Protein AF-A0A1Q7PAK7-F1 (afdb_monomer_lite)

pLDDT: mean 86.37, std 8.95, range [43.12, 96.81]

Foldseek 3Di:
DPDDADPAHLPDDDDQDDPVLLVLLQVLLVVLLVVQLVCCLVPVFGFQCLQVQLLVLLVVCVVPPGDALNSSVSSSLSNRLSRLLSQLCSLFVVVCVVVVHDDDPVLSVLLSVLLLLLLVLLLQLCCCLQPVVCPVVQQLLSVVSSSVSSVCSVVVNRPSVVSVVLVVVLVVVCCCCPVVVVDDQWDKDDDPVQPLAIDIDRPHVVVVVRCVSLDPVLVVVVVVLVCCLRVPVRSVCLVVQLPDPADDPPDRDRSVPDHSVRSCVGPVVVVVLVVLLVVLVVLLVVCVVSVVVSVVVSVVVVVVVVVPDPDPPQRSVRDTDDNCCSVVVLLVSLVVQQPPPVNLQHNVLSVLLNVLLSSLLSSLQNVSSHRRLRSRSLSNSLSNSLVVQVVVCVVVVNPDPSSNSNSSSSSSSSSSSNSSSNSVD

Sequence (425 aa):
MPDHQPYVPAAQSPAELTGRALVLGSILGLVFGASNVYLALKIGLTVSASIPIAVLSITIFRAIGRATILENNIVQTTGSAADSVSAGVVFTIPAILLMGYDLDIGRVAVLAMAGGLMGILMMIPLRRALIVKEHGNLPYPEGTACAEVLIAGERGGVHAKTVFQAFGLAFVYKFLMTALKLWQEYPGRVLRWFQGAEVRVEAAPELMGVGYIIGPRIAGYLFAGGCIAYLVLMPAIKLFGAAMTTPMYPATKLISEMSAGEVRAAFVFYIGAGAVATAGIIALVRSLPTIASAFQAGFADLKASRVGQAVAAKLRTDDDLPITVTVFGSLLLALVLAFLPSIGVNLLGGLLIIVFGFFFTTVSSRICGQIGSSANPISGMTIASLIAISLIFLLLGWTQIDDRVRAISIACVIAVAVANGGNTS

Radius of gyration: 23.48 Å; chains: 1; bounding box: 55×62×65 Å

Structure (mmCIF, N/CA/C/O backbone):
data_AF-A0A1Q7PAK7-F1
#
_entry.id   AF-A0A1Q7PAK7-F1
#
loop_
_atom_site.group_PDB
_atom_site.id
_atom_site.type_symbol
_atom_site.label_atom_id
_atom_site.label_alt_id
_atom_site.label_comp_id
_atom_site.label_asym_id
_atom_site.label_entity_id
_atom_site.label_seq_id
_atom_site.pdbx_PDB_ins_code
_atom_site.Cartn_x
_atom_site.Cartn_y
_atom_site.Cartn_z
_atom_site.occupancy
_atom_site.B_iso_or_equiv
_atom_site.auth_seq_id
_atom_site.auth_comp_id
_atom_site.auth_asym_id
_atom_site.auth_atom_id
_atom_site.pdbx_PDB_model_num
ATOM 1 N N . MET A 1 1 ? 7.056 -6.530 31.463 1.00 43.34 1 MET A N 1
ATOM 2 C CA . MET A 1 1 ? 6.456 -5.197 31.232 1.00 43.34 1 MET A CA 1
ATOM 3 C C . MET A 1 1 ? 5.082 -5.217 31.883 1.00 43.34 1 MET A C 1
ATOM 5 O O . MET A 1 1 ? 4.520 -6.304 31.919 1.00 43.34 1 MET A O 1
ATOM 9 N N . PRO A 1 2 ? 4.585 -4.119 32.475 1.00 49.50 2 PRO A N 1
ATOM 10 C CA . PRO A 1 2 ? 3.214 -4.097 32.983 1.00 49.50 2 PRO A CA 1
ATOM 11 C C . PRO A 1 2 ? 2.235 -4.413 31.844 1.00 49.50 2 PRO A C 1
ATOM 13 O O . PRO A 1 2 ? 2.477 -4.006 30.706 1.00 49.50 2 PRO A O 1
ATOM 16 N N . ASP A 1 3 ? 1.168 -5.149 32.149 1.00 65.56 3 ASP A N 1
ATOM 17 C CA . ASP A 1 3 ? 0.127 -5.475 31.174 1.00 65.56 3 ASP A CA 1
ATOM 18 C C . ASP A 1 3 ? -0.505 -4.186 30.633 1.00 65.56 3 ASP A C 1
ATOM 20 O O . ASP A 1 3 ? -0.843 -3.271 31.391 1.00 65.56 3 ASP A O 1
ATOM 24 N N . HIS A 1 4 ? -0.638 -4.094 29.309 1.00 73.06 4 HIS A N 1
ATOM 25 C CA . HIS A 1 4 ? -1.234 -2.934 28.655 1.00 73.06 4 HIS A CA 1
ATOM 26 C C . HIS A 1 4 ? -2.695 -2.769 29.089 1.00 73.06 4 HIS A C 1
ATOM 28 O O . HIS A 1 4 ? -3.519 -3.657 28.869 1.00 73.06 4 HIS A O 1
ATOM 34 N N . GLN A 1 5 ? -3.027 -1.619 29.679 1.00 78.25 5 GLN A N 1
ATOM 35 C CA . GLN A 1 5 ? -4.406 -1.272 30.009 1.00 78.25 5 GLN A CA 1
ATOM 36 C C . GLN A 1 5 ? -5.035 -0.464 28.865 1.00 78.25 5 GLN A C 1
ATOM 38 O O . GLN A 1 5 ? -4.598 0.664 28.616 1.00 78.25 5 GLN A O 1
ATOM 43 N N . PRO A 1 6 ? -6.063 -0.997 28.179 1.00 82.88 6 PRO A N 1
ATOM 44 C CA . PRO A 1 6 ? -6.748 -0.264 27.124 1.00 82.88 6 PRO A CA 1
ATOM 45 C C . PRO A 1 6 ? -7.526 0.923 27.704 1.00 82.88 6 PRO A C 1
ATOM 47 O O . PRO A 1 6 ? -8.093 0.833 28.793 1.00 82.88 6 PRO A O 1
ATOM 50 N N . TYR A 1 7 ? -7.612 2.021 26.942 1.00 85.88 7 TYR A N 1
ATOM 51 C CA . TYR A 1 7 ? -8.344 3.228 27.354 1.00 85.88 7 TYR A CA 1
ATOM 52 C C . TYR A 1 7 ? -9.821 2.944 27.676 1.00 85.88 7 TYR A C 1
ATOM 54 O O . TYR A 1 7 ? -10.358 3.482 28.641 1.00 85.88 7 TYR A O 1
ATOM 62 N N . VAL A 1 8 ? -10.464 2.073 26.888 1.00 87.56 8 VAL A N 1
ATOM 63 C CA . VAL A 1 8 ? -11.787 1.514 27.198 1.00 87.56 8 VAL A CA 1
ATOM 64 C C . VAL A 1 8 ? -11.593 0.097 27.752 1.00 87.56 8 VAL A C 1
ATOM 66 O O . VAL A 1 8 ? -11.224 -0.797 26.983 1.00 87.56 8 VAL A O 1
ATOM 69 N N . PRO A 1 9 ? -11.841 -0.140 29.054 1.00 86.19 9 PRO A N 1
ATOM 70 C CA . PRO A 1 9 ? -11.693 -1.460 29.661 1.00 86.19 9 PRO A CA 1
ATOM 71 C C . PRO A 1 9 ? -12.577 -2.515 28.990 1.00 86.19 9 PRO A C 1
ATOM 73 O O . PRO A 1 9 ? -13.684 -2.214 28.549 1.00 86.19 9 PRO A O 1
ATOM 76 N N . ALA A 1 10 ? -12.147 -3.780 29.000 1.00 82.81 10 ALA A N 1
ATOM 77 C CA . ALA A 1 10 ? -12.924 -4.893 28.437 1.00 82.81 10 ALA A CA 1
ATOM 78 C C . ALA A 1 10 ? -14.300 -5.095 29.109 1.00 82.81 10 ALA A C 1
ATOM 80 O O . ALA A 1 10 ? -15.195 -5.671 28.499 1.00 82.81 10 ALA A O 1
ATOM 81 N N . ALA A 1 11 ? -14.480 -4.598 30.339 1.00 81.81 11 ALA A N 1
ATOM 82 C CA . ALA A 1 11 ? -15.754 -4.614 31.059 1.00 81.81 11 ALA A CA 1
ATOM 83 C C . ALA A 1 11 ? -16.761 -3.553 30.569 1.00 81.81 11 ALA A C 1
ATOM 85 O O . ALA A 1 11 ? -17.941 -3.634 30.897 1.00 81.81 11 ALA A O 1
ATOM 86 N N . GLN A 1 12 ? -16.314 -2.546 29.811 1.00 84.00 12 GLN A N 1
ATOM 87 C CA . GLN A 1 12 ? -17.180 -1.510 29.252 1.00 84.00 12 GLN A CA 1
ATOM 88 C C . GLN A 1 12 ? -17.524 -1.832 27.795 1.00 84.00 12 GLN A C 1
ATOM 90 O O . GLN A 1 12 ? -16.672 -2.273 27.024 1.00 84.00 12 GLN A O 1
ATOM 95 N N . SER A 1 13 ? -18.779 -1.579 27.420 1.00 83.31 13 SER A N 1
ATOM 96 C CA . SER A 1 13 ? -19.293 -1.743 26.052 1.00 83.31 13 SER A CA 1
ATOM 97 C C . SER A 1 13 ? -20.035 -0.474 25.607 1.00 83.31 13 SER A C 1
ATOM 99 O O . SER A 1 13 ? -21.264 -0.482 25.519 1.00 83.31 13 SER A O 1
ATOM 101 N N . PRO A 1 14 ? -19.329 0.661 25.421 1.00 86.50 14 PRO A N 1
ATOM 102 C CA . PRO A 1 14 ? -19.951 1.872 24.894 1.00 86.50 14 PRO A CA 1
ATOM 103 C C . PRO A 1 14 ? -20.364 1.662 23.428 1.00 86.50 14 PRO A C 1
ATOM 105 O O . PRO A 1 14 ? -19.902 0.732 22.776 1.00 86.50 14 PRO A O 1
ATOM 108 N N . ALA A 1 15 ? -21.224 2.528 22.887 1.00 82.19 15 ALA A N 1
ATOM 109 C CA . ALA A 1 15 ? -21.626 2.431 21.484 1.00 82.19 15 ALA A CA 1
ATOM 110 C C . ALA A 1 15 ? -20.405 2.561 20.553 1.00 82.19 15 ALA A C 1
ATOM 112 O O . ALA A 1 15 ? -19.678 3.553 20.636 1.00 82.19 15 ALA A O 1
ATOM 113 N N . GLU A 1 16 ? -20.196 1.567 19.684 1.00 88.06 16 GLU A N 1
ATOM 114 C CA . GLU A 1 16 ? -19.088 1.519 18.715 1.00 88.06 16 GLU A CA 1
ATOM 115 C C . GLU A 1 16 ? -19.632 1.669 17.290 1.00 88.06 16 GLU A C 1
ATOM 117 O O . GLU A 1 16 ? -19.365 2.655 16.606 1.00 88.06 16 GLU A O 1
ATOM 122 N N . LEU A 1 17 ? -20.467 0.718 16.858 1.00 93.31 17 LEU A N 1
ATOM 123 C CA . LEU A 1 17 ? -21.030 0.673 15.512 1.00 93.31 17 LEU A CA 1
ATOM 124 C C . LEU A 1 17 ? -22.370 1.414 15.454 1.00 93.31 17 LEU A C 1
ATOM 126 O O . LEU A 1 17 ? -23.385 0.926 15.948 1.00 93.31 17 LEU A O 1
ATOM 130 N N . THR A 1 18 ? -22.388 2.581 14.812 1.00 94.06 18 THR A N 1
ATOM 131 C CA . THR A 1 18 ? -23.607 3.375 14.608 1.00 94.06 18 THR A CA 1
ATOM 132 C C . THR A 1 18 ? -23.797 3.733 13.136 1.00 94.06 18 THR A C 1
ATOM 134 O O . THR A 1 18 ? -22.837 3.857 12.373 1.00 94.06 18 THR A O 1
ATOM 137 N N . GLY A 1 19 ? -25.049 3.959 12.723 1.00 94.75 19 GLY A N 1
ATOM 138 C CA . GLY A 1 19 ? -25.351 4.388 11.353 1.00 94.75 19 GLY A CA 1
ATOM 139 C C . GLY A 1 19 ? -24.668 5.710 10.986 1.00 94.75 19 GLY A C 1
ATOM 140 O O . GLY A 1 19 ? -24.134 5.843 9.889 1.00 94.75 19 GLY A O 1
ATOM 141 N N . ARG A 1 20 ? -24.599 6.668 11.923 1.00 94.06 20 ARG A N 1
ATOM 142 C CA . ARG A 1 20 ? -23.905 7.947 11.696 1.00 94.06 20 ARG A CA 1
ATOM 143 C C . ARG A 1 20 ? -22.392 7.776 11.530 1.00 94.06 20 ARG A C 1
ATOM 145 O O . ARG A 1 20 ? -21.814 8.482 10.709 1.00 94.06 20 ARG A O 1
ATOM 152 N N . ALA A 1 21 ? -21.766 6.834 12.243 1.00 94.94 21 ALA A N 1
ATOM 153 C CA . ALA A 1 21 ? -20.346 6.532 12.080 1.00 94.94 21 ALA A CA 1
ATOM 154 C C . ALA A 1 21 ? -20.046 5.919 10.708 1.00 94.94 21 ALA A C 1
ATOM 156 O O . ALA A 1 21 ? -19.116 6.350 10.031 1.00 94.94 21 ALA A O 1
ATOM 157 N N . LEU A 1 22 ? -20.881 4.980 10.253 1.00 96.44 22 LEU A N 1
ATOM 158 C CA . LEU A 1 22 ? -20.745 4.379 8.924 1.00 96.44 22 LEU A CA 1
ATOM 159 C C . LEU A 1 22 ? -20.944 5.405 7.805 1.00 96.44 22 LEU A C 1
ATOM 161 O O . LEU A 1 22 ? -20.160 5.437 6.857 1.00 96.44 22 LEU A O 1
ATOM 165 N N . VAL A 1 23 ? -21.955 6.271 7.920 1.00 96.38 23 VAL A N 1
ATOM 166 C CA . VAL A 1 23 ? -22.220 7.327 6.930 1.00 96.38 23 VAL A CA 1
ATOM 167 C C . VAL A 1 23 ? -21.068 8.328 6.884 1.00 96.38 23 VAL A C 1
ATOM 169 O O . VAL A 1 23 ? -20.543 8.598 5.805 1.00 96.38 23 VAL A O 1
ATOM 172 N N . LEU A 1 24 ? -20.632 8.846 8.037 1.00 96.00 24 LEU A N 1
ATOM 173 C CA . LEU A 1 24 ? -19.531 9.807 8.089 1.00 96.00 24 LEU A CA 1
ATOM 174 C C . LEU A 1 24 ? -18.221 9.187 7.588 1.00 96.00 24 LEU A C 1
ATOM 176 O O . LEU A 1 24 ? -17.532 9.797 6.773 1.00 96.00 24 LEU A O 1
ATOM 180 N N . GLY A 1 25 ? -17.909 7.965 8.024 1.00 96.38 25 GLY A N 1
ATOM 181 C CA . GLY A 1 25 ? -16.736 7.220 7.576 1.00 96.38 25 GLY A CA 1
ATOM 182 C C . GLY A 1 25 ? -16.746 6.981 6.071 1.00 96.38 25 GLY A C 1
ATOM 183 O O . GLY A 1 25 ? -15.738 7.217 5.417 1.00 96.38 25 GLY A O 1
ATOM 184 N N . SER A 1 26 ? -17.895 6.619 5.495 1.00 96.38 26 SER A N 1
ATOM 185 C CA . SER A 1 26 ? -18.036 6.423 4.045 1.00 96.38 26 SER A CA 1
ATOM 186 C C . SER A 1 26 ? -17.852 7.726 3.262 1.00 96.38 26 SER A C 1
ATOM 188 O O . SER A 1 26 ? -17.164 7.736 2.246 1.00 96.38 26 SER A O 1
ATOM 190 N N . ILE A 1 27 ? -18.419 8.843 3.737 1.00 96.81 27 ILE A N 1
ATOM 191 C CA . ILE A 1 27 ? -18.259 10.159 3.095 1.00 96.81 27 ILE A CA 1
ATOM 192 C C . ILE A 1 27 ? -16.794 10.600 3.128 1.00 96.81 27 ILE A C 1
ATOM 194 O O . ILE A 1 27 ? -16.244 10.995 2.100 1.00 96.81 27 ILE A O 1
ATOM 198 N N . LEU A 1 28 ? -16.145 10.513 4.293 1.00 95.31 28 LEU A N 1
ATOM 199 C CA . LEU A 1 28 ? -14.727 10.846 4.420 1.00 95.31 28 LEU A CA 1
ATOM 200 C C . LEU A 1 28 ? -13.868 9.896 3.575 1.00 95.31 28 LEU A C 1
ATOM 202 O O . LEU A 1 28 ? -12.971 10.355 2.873 1.00 95.31 28 LEU A O 1
ATOM 206 N N . GLY A 1 29 ? -14.192 8.604 3.564 1.00 95.31 29 GLY A N 1
ATOM 207 C CA . GLY A 1 29 ? -13.536 7.599 2.733 1.00 95.31 29 GLY A CA 1
ATOM 208 C C . GLY A 1 29 ? -13.643 7.895 1.239 1.00 95.31 29 GLY A C 1
ATOM 209 O O . GLY A 1 29 ? -12.651 7.774 0.533 1.00 95.31 29 GLY A O 1
ATOM 210 N N . LEU A 1 30 ? -14.788 8.370 0.741 1.00 94.81 30 LEU A N 1
ATOM 211 C CA . LEU A 1 30 ? -14.925 8.792 -0.659 1.00 94.81 30 LEU A CA 1
ATOM 212 C C . LEU A 1 30 ? -13.993 9.968 -0.999 1.00 94.81 30 LEU A C 1
ATOM 214 O O . LEU A 1 30 ? -13.324 9.950 -2.032 1.00 94.81 30 LEU A O 1
ATOM 218 N N . VAL A 1 31 ? -13.911 10.973 -0.121 1.00 93.25 31 VAL A N 1
ATOM 219 C CA . VAL A 1 31 ? -13.078 12.172 -0.330 1.00 93.25 31 VAL A CA 1
ATOM 220 C C . VAL A 1 31 ? -11.582 11.845 -0.269 1.00 93.25 31 VAL A C 1
ATOM 222 O O . VAL A 1 31 ? -10.812 12.238 -1.153 1.00 93.25 31 VAL A O 1
ATOM 225 N N . PHE A 1 32 ? -11.159 11.118 0.766 1.00 90.94 32 PHE A N 1
ATOM 226 C CA . PHE A 1 32 ? -9.759 10.732 0.934 1.00 90.94 32 PHE A CA 1
ATOM 227 C C . PHE A 1 32 ? -9.349 9.634 -0.045 1.00 90.94 32 PHE A C 1
ATOM 229 O O . PHE A 1 32 ? -8.234 9.675 -0.550 1.00 90.94 32 PHE A O 1
ATOM 236 N N . GLY A 1 33 ? -10.254 8.722 -0.400 1.00 92.25 33 GLY A N 1
ATOM 237 C CA . GLY A 1 33 ? -10.042 7.722 -1.443 1.00 92.25 33 GLY A CA 1
ATOM 238 C C . GLY A 1 33 ? -9.775 8.372 -2.798 1.00 92.25 33 GLY A C 1
ATOM 239 O O . GLY A 1 33 ? -8.769 8.065 -3.429 1.00 92.25 33 GLY A O 1
ATOM 240 N N . ALA A 1 34 ? -10.589 9.350 -3.213 1.00 91.38 34 ALA A N 1
ATOM 241 C CA . ALA A 1 34 ? -10.341 10.102 -4.447 1.00 91.38 34 ALA A CA 1
ATOM 242 C C . ALA A 1 34 ? -8.981 10.826 -4.426 1.00 91.38 34 ALA A C 1
ATOM 244 O O . ALA A 1 34 ? -8.223 10.767 -5.397 1.00 91.38 34 ALA A O 1
ATOM 245 N N . SER A 1 35 ? -8.645 11.459 -3.297 1.00 88.12 35 SER A N 1
ATOM 246 C CA . SER A 1 35 ? -7.336 12.095 -3.094 1.00 88.12 35 SER A CA 1
ATOM 247 C C . SER A 1 35 ? -6.185 11.089 -3.202 1.00 88.12 35 SER A C 1
ATOM 249 O O . SER A 1 35 ? -5.193 11.358 -3.876 1.00 88.12 35 SER A O 1
ATOM 251 N N . ASN A 1 36 ? -6.327 9.909 -2.597 1.00 88.75 36 ASN A N 1
ATOM 252 C CA . ASN A 1 36 ? -5.295 8.878 -2.603 1.00 88.75 36 ASN A CA 1
ATOM 253 C C . ASN A 1 36 ? -5.152 8.198 -3.960 1.00 88.75 36 ASN A C 1
ATOM 255 O O . ASN A 1 36 ? -4.027 7.904 -4.346 1.00 88.75 36 ASN A O 1
ATOM 259 N N . VAL A 1 37 ? -6.231 8.029 -4.729 1.00 90.94 37 VAL A N 1
ATOM 260 C CA . VAL A 1 37 ? -6.133 7.587 -6.128 1.00 90.94 37 VAL A CA 1
ATOM 261 C C . VAL A 1 37 ? -5.303 8.577 -6.944 1.00 90.94 37 VAL A C 1
ATOM 263 O O . VAL A 1 37 ? -4.391 8.170 -7.663 1.00 90.94 37 VAL A O 1
ATOM 266 N N . TYR A 1 38 ? -5.573 9.878 -6.799 1.00 88.31 38 TYR A N 1
ATOM 267 C CA . TYR A 1 38 ? -4.807 10.922 -7.478 1.00 88.31 38 TYR A CA 1
ATOM 268 C C . TYR A 1 38 ? -3.324 10.895 -7.083 1.00 88.31 38 TYR A C 1
ATOM 270 O O . TYR A 1 38 ? -2.460 10.862 -7.960 1.00 88.31 38 TYR A O 1
ATOM 278 N N . LEU A 1 39 ? -3.017 10.871 -5.782 1.00 85.81 39 LEU A N 1
ATOM 279 C CA . LEU A 1 39 ? -1.634 10.828 -5.305 1.00 85.81 39 LEU A CA 1
ATOM 280 C C . LEU A 1 39 ? -0.932 9.546 -5.760 1.00 85.81 39 LEU A C 1
ATOM 282 O O . LEU A 1 39 ? 0.143 9.618 -6.346 1.00 85.81 39 LEU A O 1
ATOM 286 N N . ALA A 1 40 ? -1.558 8.385 -5.600 1.00 87.38 40 ALA A N 1
ATOM 287 C CA . ALA A 1 40 ? -0.967 7.117 -6.001 1.00 87.38 40 ALA A CA 1
ATOM 288 C C . ALA A 1 40 ? -0.652 7.071 -7.506 1.00 87.38 40 ALA A C 1
ATOM 290 O O . ALA A 1 40 ? 0.426 6.614 -7.881 1.00 87.38 40 ALA A O 1
ATOM 291 N N . LEU A 1 41 ? -1.524 7.612 -8.365 1.00 87.12 41 LEU A N 1
ATOM 292 C CA . LEU A 1 41 ? -1.265 7.713 -9.808 1.00 87.12 41 LEU A CA 1
ATOM 293 C C . LEU A 1 41 ? -0.178 8.738 -10.153 1.00 87.12 41 LEU A C 1
ATOM 295 O O . LEU A 1 41 ? 0.563 8.548 -11.116 1.00 87.12 41 LEU A O 1
ATOM 299 N N . LYS A 1 42 ? -0.082 9.829 -9.388 1.00 83.25 42 LYS A N 1
ATOM 300 C CA . LYS A 1 42 ? 0.860 10.922 -9.650 1.00 83.25 42 LYS A CA 1
ATOM 301 C C . LYS A 1 42 ? 2.280 10.601 -9.184 1.00 83.25 42 LYS A C 1
ATOM 303 O O . LYS A 1 42 ? 3.233 10.823 -9.926 1.00 83.25 42 LYS A O 1
ATOM 308 N N . ILE A 1 43 ? 2.417 10.114 -7.952 1.00 77.94 43 ILE A N 1
ATOM 309 C CA . ILE A 1 43 ? 3.705 9.960 -7.255 1.00 77.94 43 ILE A CA 1
ATOM 310 C C . ILE A 1 43 ? 4.063 8.499 -6.950 1.00 77.94 43 ILE A C 1
ATOM 312 O O . ILE A 1 43 ? 5.181 8.230 -6.518 1.00 77.94 43 ILE A O 1
ATOM 316 N N . GLY A 1 44 ? 3.155 7.543 -7.180 1.00 78.06 44 GLY A N 1
ATOM 317 C CA . GLY A 1 44 ? 3.412 6.113 -6.961 1.00 78.06 44 GLY A CA 1
ATOM 318 C C . GLY A 1 44 ? 3.392 5.673 -5.494 1.00 78.06 44 GLY A C 1
ATOM 319 O O . GLY A 1 44 ? 3.872 4.584 -5.182 1.00 78.06 44 GLY A O 1
ATOM 320 N N . LEU A 1 45 ? 2.866 6.510 -4.594 1.00 78.88 45 LEU A N 1
ATOM 321 C CA . LEU A 1 45 ? 2.784 6.266 -3.153 1.00 78.88 45 LEU A CA 1
ATOM 322 C C . LEU A 1 45 ? 1.382 6.605 -2.641 1.00 78.88 45 LEU A C 1
ATOM 324 O O . LEU A 1 45 ? 0.742 7.533 -3.137 1.00 78.88 45 LEU A O 1
ATOM 328 N N . THR A 1 46 ? 0.931 5.869 -1.631 1.00 83.62 46 THR A N 1
ATOM 329 C CA . THR A 1 46 ? -0.325 6.118 -0.913 1.00 83.62 46 THR A CA 1
ATOM 330 C C . THR A 1 46 ? -0.027 6.696 0.461 1.00 83.62 46 THR A C 1
ATOM 332 O O . THR A 1 46 ? 1.075 6.549 0.991 1.00 83.62 46 THR A O 1
ATOM 335 N N . VAL A 1 47 ? -1.002 7.398 1.028 1.00 82.19 47 VAL A N 1
ATOM 336 C CA . VAL A 1 47 ? -0.837 8.127 2.284 1.00 82.19 47 VAL A CA 1
ATOM 337 C C . VAL A 1 47 ? -1.985 7.756 3.194 1.00 82.19 47 VAL A C 1
ATOM 339 O O . VAL A 1 47 ? -3.145 7.980 2.838 1.00 82.19 47 VAL A O 1
ATOM 342 N N . SER A 1 48 ? -1.654 7.259 4.384 1.00 85.19 48 SER A N 1
ATOM 343 C CA . SER A 1 48 ? -2.665 6.886 5.360 1.00 85.19 48 SER A CA 1
ATOM 344 C C . SER A 1 48 ? -3.542 8.084 5.715 1.00 85.19 48 SER A C 1
ATOM 346 O O . SER A 1 48 ? -3.107 9.059 6.334 1.00 85.19 48 SER A O 1
ATOM 348 N N . ALA A 1 49 ? -4.818 7.992 5.348 1.00 87.69 49 ALA A N 1
ATOM 349 C CA . ALA A 1 49 ? -5.836 8.975 5.708 1.00 87.69 49 ALA A CA 1
ATOM 350 C C . ALA A 1 49 ? -6.362 8.776 7.145 1.00 87.69 49 ALA A C 1
ATOM 352 O O . ALA A 1 49 ? -7.200 9.537 7.624 1.00 87.69 49 ALA A O 1
ATOM 353 N N . SER A 1 50 ? -5.857 7.770 7.858 1.00 90.38 50 SER A N 1
ATOM 354 C CA . SER A 1 50 ? -6.336 7.348 9.172 1.00 90.38 50 SER A CA 1
ATOM 355 C C . SER A 1 50 ? -6.323 8.477 10.219 1.00 90.38 50 SER A C 1
ATOM 357 O O . SER A 1 50 ? -7.336 8.761 10.863 1.00 90.38 50 SER A O 1
ATOM 359 N N . ILE A 1 51 ? -5.194 9.183 10.342 1.00 89.12 51 ILE A N 1
ATOM 360 C CA . ILE A 1 51 ? -5.006 10.287 11.296 1.00 89.12 51 ILE A CA 1
ATOM 361 C C . ILE A 1 51 ? -5.920 11.484 10.977 1.00 89.12 51 ILE A C 1
ATOM 363 O O . ILE A 1 51 ? -6.659 11.917 11.867 1.00 89.12 51 ILE A O 1
ATOM 367 N N . PRO A 1 52 ? -5.926 12.046 9.748 1.00 88.56 52 PRO A N 1
ATOM 368 C CA . PRO A 1 52 ? -6.793 13.184 9.448 1.00 88.56 52 PRO A CA 1
ATOM 369 C C . PRO A 1 52 ? -8.280 12.830 9.554 1.00 88.56 52 PRO A C 1
ATOM 371 O O . PRO A 1 52 ? -9.053 13.656 10.041 1.00 88.56 52 PRO A O 1
ATOM 374 N N . ILE A 1 53 ? -8.686 11.611 9.178 1.00 92.44 53 ILE A N 1
ATOM 375 C CA . ILE A 1 53 ? -10.075 11.159 9.334 1.00 92.44 53 ILE A CA 1
ATOM 376 C C . ILE A 1 53 ? -10.457 11.092 10.816 1.00 92.44 53 ILE A C 1
ATOM 378 O O . ILE A 1 53 ? -11.534 11.568 11.169 1.00 92.44 53 ILE A O 1
ATOM 382 N N . ALA A 1 54 ? -9.582 10.600 11.700 1.00 92.12 54 ALA A N 1
ATOM 383 C CA . ALA A 1 54 ? -9.836 10.601 13.143 1.00 92.12 54 ALA A CA 1
ATOM 384 C C . ALA A 1 54 ? -10.067 12.024 13.687 1.00 92.12 54 ALA A C 1
ATOM 386 O O . ALA A 1 54 ? -11.040 12.271 14.404 1.00 92.12 54 ALA A O 1
ATOM 387 N N . VAL A 1 55 ? -9.230 12.995 13.295 1.00 90.25 55 VAL A N 1
ATOM 388 C CA . VAL A 1 55 ? -9.393 14.397 13.724 1.00 90.25 55 VAL A CA 1
ATOM 389 C C . VAL A 1 55 ? -10.691 15.012 13.191 1.00 90.25 55 VAL A C 1
ATOM 391 O O . VAL A 1 55 ? -11.413 15.692 13.932 1.00 90.25 55 VAL A O 1
ATOM 394 N N . LEU A 1 56 ? -11.005 14.782 11.915 1.00 91.19 56 LEU A N 1
ATOM 395 C CA . LEU A 1 56 ? -12.232 15.280 11.295 1.00 91.19 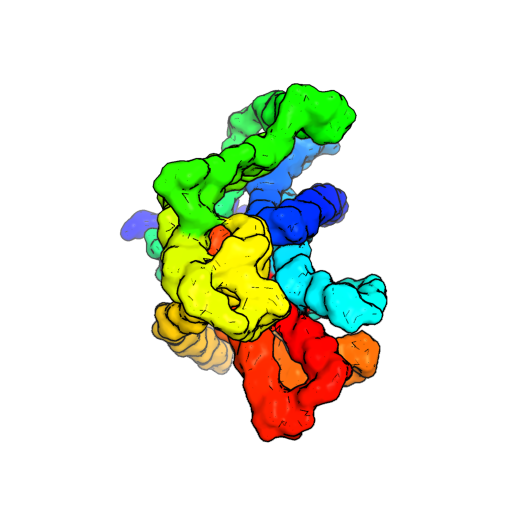56 LEU A CA 1
ATOM 396 C C . LEU A 1 56 ? -13.470 14.653 11.934 1.00 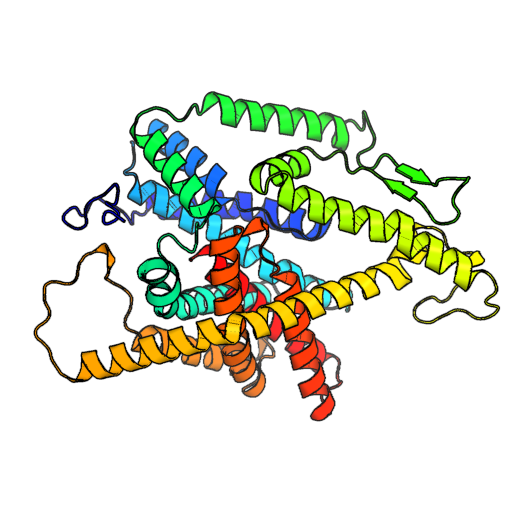91.19 56 LEU A C 1
ATOM 398 O O . LEU A 1 56 ? -14.411 15.382 12.239 1.00 91.19 56 LEU A O 1
ATOM 402 N N . SER A 1 57 ? -13.442 13.351 12.219 1.00 92.94 57 SER A N 1
ATOM 403 C CA . SER A 1 57 ? -14.514 12.641 12.920 1.00 92.94 57 SER A CA 1
ATOM 404 C C . SER A 1 57 ? -14.832 13.294 14.264 1.00 92.94 57 SER A C 1
ATOM 406 O O . SER A 1 57 ? -15.971 13.702 14.498 1.00 92.94 57 SER A O 1
ATOM 408 N N . ILE A 1 58 ? -13.811 13.495 15.109 1.00 91.56 58 ILE A N 1
ATOM 409 C CA . ILE A 1 58 ? -13.973 14.129 16.427 1.00 91.56 58 ILE A CA 1
ATOM 410 C C . ILE A 1 58 ? -14.574 15.526 16.274 1.00 91.56 58 ILE A C 1
ATOM 412 O O . ILE A 1 58 ? -15.473 15.920 17.018 1.00 91.56 58 ILE A O 1
ATOM 416 N N . THR A 1 59 ? -14.072 16.290 15.307 1.00 89.56 59 THR A N 1
ATOM 417 C CA . THR A 1 59 ? -14.483 17.677 15.095 1.00 89.56 59 THR A CA 1
ATOM 418 C C . THR A 1 59 ? -15.926 17.780 14.609 1.00 89.56 59 THR A C 1
ATOM 420 O O . THR A 1 59 ? -16.697 18.580 15.139 1.00 89.56 59 THR A O 1
ATOM 423 N N . ILE A 1 60 ? -16.307 16.948 13.641 1.00 91.62 60 ILE A N 1
ATOM 424 C CA . ILE A 1 60 ? -17.658 16.909 13.081 1.00 91.62 60 ILE A CA 1
ATOM 425 C C . ILE A 1 60 ? -18.640 16.430 14.146 1.00 91.62 60 ILE A C 1
ATOM 427 O O . ILE A 1 60 ? -19.631 17.110 14.403 1.00 91.62 60 ILE A O 1
ATOM 431 N N . PHE A 1 61 ? -18.349 15.330 14.847 1.00 91.62 61 PHE A N 1
ATOM 432 C CA . PHE A 1 61 ? -19.237 14.847 15.901 1.00 91.62 61 PHE A CA 1
ATOM 433 C C . PHE A 1 61 ? -19.361 15.814 17.074 1.00 91.62 61 PHE A C 1
ATOM 435 O O . PHE A 1 61 ? -20.456 15.950 17.616 1.00 91.62 61 PHE A O 1
ATOM 442 N N . ARG A 1 62 ? -18.315 16.564 17.440 1.00 87.19 62 ARG A N 1
ATOM 443 C CA . ARG A 1 62 ? -18.447 17.648 18.429 1.00 87.19 62 ARG A CA 1
ATOM 444 C C . ARG A 1 62 ? -19.453 18.721 18.007 1.00 87.19 62 ARG A C 1
ATOM 446 O O . ARG A 1 62 ? -20.108 19.272 18.886 1.00 87.19 62 ARG A O 1
ATOM 453 N N . ALA A 1 63 ? -19.592 18.995 16.711 1.00 85.94 63 ALA A N 1
ATOM 454 C CA . ALA A 1 63 ? -20.553 19.970 16.202 1.00 85.94 63 ALA A CA 1
ATOM 455 C C . ALA A 1 63 ? -21.999 19.441 16.174 1.00 85.94 63 ALA A C 1
ATOM 457 O O . ALA A 1 63 ? -22.924 20.228 16.349 1.00 85.94 63 ALA A O 1
ATOM 458 N N . ILE A 1 64 ? -22.202 18.131 15.972 1.00 86.88 64 ILE A N 1
ATOM 459 C CA . ILE A 1 64 ? -23.537 17.559 15.700 1.00 86.88 64 ILE A CA 1
ATOM 460 C C . ILE A 1 64 ? 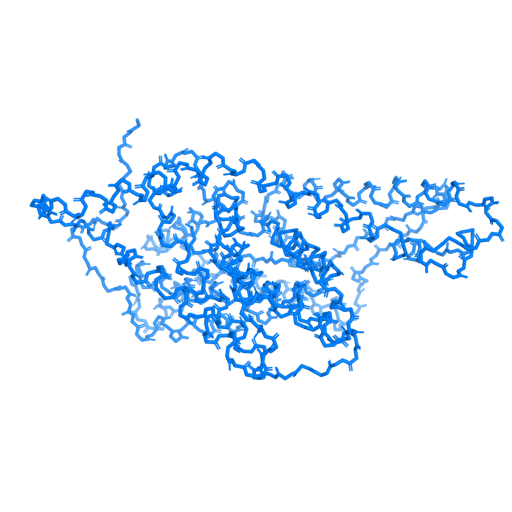-24.072 16.576 16.756 1.00 86.88 64 ILE A C 1
ATOM 462 O O . ILE A 1 64 ? -25.189 16.092 16.596 1.00 86.88 64 ILE A O 1
ATOM 466 N N . GLY A 1 65 ? -23.334 16.255 17.828 1.00 78.06 65 GLY A N 1
ATOM 467 C CA . GLY A 1 65 ? -23.916 15.457 18.925 1.00 78.06 65 GLY A CA 1
ATOM 468 C C . GLY A 1 65 ? -22.993 14.727 19.905 1.00 78.06 65 GLY A C 1
ATOM 469 O O . GLY A 1 65 ? -23.514 13.952 20.698 1.00 78.06 65 GLY A O 1
ATOM 470 N N . ARG A 1 66 ? -21.671 14.956 19.871 1.00 81.50 66 ARG A N 1
ATOM 471 C CA . ARG A 1 66 ? -20.612 14.164 20.537 1.00 81.50 66 ARG A CA 1
ATOM 472 C C . ARG A 1 66 ? -20.683 12.663 20.181 1.00 81.50 66 ARG A C 1
ATOM 474 O O . ARG A 1 66 ? -21.732 12.097 19.884 1.00 81.50 66 ARG A O 1
ATOM 481 N N . ALA A 1 67 ? -19.536 12.007 20.164 1.00 87.44 67 ALA A N 1
ATOM 482 C CA . ALA A 1 67 ? -19.412 10.587 19.847 1.00 87.44 67 ALA A CA 1
ATOM 483 C C . ALA A 1 67 ? -18.422 9.959 20.813 1.00 87.44 67 ALA A C 1
ATOM 485 O O . ALA A 1 67 ? -17.564 10.667 21.335 1.00 87.44 67 ALA A O 1
ATOM 486 N N . THR A 1 68 ? -18.556 8.658 21.050 1.00 92.19 68 THR A N 1
ATOM 487 C CA . THR A 1 68 ? -17.590 7.926 21.872 1.00 92.19 68 THR A CA 1
ATOM 488 C C . THR A 1 68 ? -16.269 7.778 21.112 1.00 92.19 68 THR A C 1
ATOM 490 O O . THR A 1 68 ? -16.216 7.865 19.878 1.00 92.19 68 THR A O 1
ATOM 493 N N . ILE A 1 69 ? -15.191 7.489 21.836 1.00 93.06 69 ILE A N 1
ATOM 494 C CA . ILE A 1 69 ? -13.901 7.164 21.225 1.00 93.06 69 ILE A CA 1
ATOM 495 C C . ILE A 1 69 ? -13.998 5.982 20.244 1.00 93.06 69 ILE A C 1
ATOM 497 O O . ILE A 1 69 ? -13.399 6.028 19.171 1.00 93.06 69 ILE A O 1
ATOM 501 N N . LEU A 1 70 ? -14.802 4.959 20.566 1.00 92.69 70 LEU A N 1
ATOM 502 C CA . LEU A 1 70 ? -14.978 3.774 19.718 1.00 92.69 70 LEU A CA 1
ATOM 503 C C . LEU A 1 70 ? -15.827 4.077 18.480 1.00 92.69 70 LEU A C 1
ATOM 505 O O . LEU A 1 70 ? -15.551 3.557 17.406 1.00 92.69 70 LEU A O 1
ATOM 509 N N . GLU A 1 71 ? -16.796 4.981 18.587 1.00 94.12 71 GLU A N 1
ATOM 510 C CA . GLU A 1 71 ? -17.570 5.445 17.438 1.00 94.12 71 GLU A CA 1
ATOM 511 C C . GLU A 1 71 ? -16.713 6.267 16.460 1.00 94.12 71 GLU A C 1
ATOM 513 O O . GLU A 1 71 ? -16.793 6.075 15.246 1.00 94.12 71 GLU A O 1
ATOM 518 N N . ASN A 1 72 ? -15.827 7.129 16.972 1.00 94.12 72 ASN A N 1
ATOM 519 C CA . ASN A 1 72 ? -14.829 7.811 16.141 1.00 94.12 72 ASN A CA 1
ATOM 520 C C . ASN A 1 72 ? -13.826 6.827 15.517 1.00 94.12 72 ASN A C 1
ATOM 522 O O . ASN A 1 72 ? -13.404 7.029 14.379 1.00 94.12 72 ASN A O 1
ATOM 526 N N . ASN A 1 73 ? -13.472 5.754 16.230 1.00 95.00 73 ASN A N 1
ATOM 527 C CA . ASN A 1 73 ? -12.637 4.686 15.687 1.00 95.00 73 ASN A CA 1
ATOM 528 C C . ASN A 1 73 ? -13.323 3.981 14.504 1.00 95.00 73 ASN A C 1
ATOM 530 O O . ASN A 1 73 ? -12.684 3.750 13.483 1.00 95.00 73 ASN A O 1
ATOM 534 N N . ILE A 1 74 ? -14.637 3.728 14.572 1.00 95.38 74 ILE A N 1
ATOM 535 C CA . ILE A 1 74 ? -15.395 3.180 13.434 1.00 95.38 74 ILE A CA 1
ATOM 536 C C . ILE A 1 74 ? -15.399 4.137 12.236 1.00 95.38 74 ILE A C 1
ATOM 538 O O . ILE A 1 74 ? -15.213 3.680 11.107 1.00 95.38 74 ILE A O 1
ATOM 542 N N . VAL A 1 75 ? -15.561 5.451 12.446 1.00 96.06 75 VAL A N 1
ATOM 543 C CA . VAL A 1 75 ? -15.444 6.442 11.355 1.00 96.06 75 VAL A CA 1
ATOM 544 C C . VAL A 1 75 ? -14.059 6.384 10.719 1.00 96.06 75 VAL A C 1
ATOM 546 O O . VAL A 1 75 ? -13.955 6.326 9.493 1.00 96.06 75 VAL A O 1
ATOM 549 N N . GLN A 1 76 ? -13.006 6.373 11.542 1.00 95.06 76 GLN A N 1
ATOM 550 C CA . GLN A 1 76 ? -11.624 6.281 11.080 1.00 95.06 76 GLN A CA 1
ATOM 551 C C . GLN A 1 76 ? -11.390 4.999 10.279 1.00 95.06 76 GLN A C 1
ATOM 553 O O . GLN A 1 76 ? -10.874 5.091 9.172 1.00 95.06 76 GLN A O 1
ATOM 558 N N . THR A 1 77 ? -11.802 3.840 10.791 1.00 93.69 77 THR A N 1
ATOM 559 C CA . THR A 1 77 ? -11.566 2.543 10.145 1.00 93.69 77 THR A CA 1
ATOM 560 C C . THR A 1 77 ? -12.352 2.430 8.838 1.00 93.69 77 THR A C 1
ATOM 562 O O . THR A 1 77 ? -11.822 1.996 7.819 1.00 93.69 77 THR A O 1
ATOM 565 N N . THR A 1 78 ? -13.610 2.881 8.834 1.00 94.38 78 THR A N 1
ATOM 566 C CA . THR A 1 78 ? -14.449 2.895 7.625 1.00 94.38 78 THR A CA 1
ATOM 567 C C . THR A 1 78 ? -13.862 3.824 6.564 1.00 94.38 78 THR A C 1
ATOM 569 O O . THR A 1 78 ? -13.795 3.467 5.390 1.00 94.38 78 THR A O 1
ATOM 572 N N . GLY A 1 79 ? -13.416 5.016 6.966 1.00 93.81 79 GLY A N 1
ATOM 573 C CA . GLY A 1 79 ? -12.851 5.993 6.044 1.00 93.81 79 GLY A CA 1
ATOM 574 C C . GLY A 1 79 ? -11.462 5.610 5.529 1.00 93.81 79 GLY A C 1
ATOM 575 O O . GLY A 1 79 ? -11.176 5.808 4.349 1.00 93.81 79 GLY A O 1
ATOM 576 N N . SER A 1 80 ? -10.605 5.026 6.371 1.00 91.75 80 SER A N 1
ATOM 577 C CA . SER A 1 80 ? -9.260 4.598 5.972 1.00 91.75 80 SER A CA 1
ATOM 578 C C . SER A 1 80 ? -9.274 3.357 5.077 1.00 91.75 80 SER A C 1
ATOM 580 O O . SER A 1 80 ? -8.359 3.195 4.274 1.00 91.75 80 SER A O 1
ATOM 582 N N . ALA A 1 81 ? -10.318 2.520 5.125 1.00 91.81 81 ALA A N 1
ATOM 583 C CA . ALA A 1 81 ? -10.467 1.379 4.216 1.00 91.81 81 ALA A CA 1
ATOM 584 C C . ALA A 1 81 ? -10.446 1.797 2.731 1.00 91.81 81 ALA A C 1
ATOM 586 O O . ALA A 1 81 ? -9.947 1.058 1.879 1.00 91.81 81 ALA A O 1
ATOM 587 N N . ALA A 1 82 ? -10.928 3.005 2.411 1.00 90.69 82 ALA A N 1
ATOM 588 C CA . ALA A 1 82 ? -10.893 3.538 1.052 1.00 90.69 82 ALA A CA 1
ATOM 589 C C . ALA A 1 82 ? -9.459 3.737 0.528 1.00 90.69 82 ALA A C 1
ATOM 591 O O . ALA A 1 82 ? -9.221 3.516 -0.659 1.00 90.69 82 ALA A O 1
ATOM 592 N N . ASP A 1 83 ? -8.503 4.099 1.392 1.00 87.44 83 ASP A N 1
ATOM 593 C CA . ASP A 1 83 ? -7.085 4.229 1.028 1.00 87.44 83 ASP A CA 1
ATOM 594 C C . ASP A 1 83 ? -6.511 2.880 0.584 1.00 87.44 83 ASP A C 1
ATOM 596 O O . ASP A 1 83 ? -5.977 2.741 -0.515 1.00 87.44 83 ASP A O 1
ATOM 600 N N . SER A 1 84 ? -6.715 1.844 1.397 1.00 87.94 84 SER A N 1
ATOM 601 C CA . SER A 1 84 ? -6.200 0.502 1.123 1.00 87.94 84 SER A CA 1
ATOM 602 C C . SER A 1 84 ? -6.775 -0.108 -0.149 1.00 87.94 84 SER A C 1
ATOM 604 O O . SER A 1 84 ? -6.055 -0.731 -0.930 1.00 87.94 84 SER A O 1
ATOM 606 N N . VAL A 1 85 ? -8.072 0.094 -0.386 1.00 92.31 85 VAL A N 1
ATOM 607 C CA . VAL A 1 85 ? -8.716 -0.360 -1.621 1.00 92.31 85 VAL A CA 1
ATOM 608 C C . VAL A 1 85 ? -8.180 0.408 -2.828 1.00 92.31 85 VAL A C 1
ATOM 610 O O . VAL A 1 85 ? -7.833 -0.204 -3.841 1.00 92.31 85 VAL A O 1
ATOM 613 N N . SER A 1 86 ? -8.034 1.728 -2.703 1.00 90.44 86 SER A N 1
ATOM 614 C CA . SER A 1 86 ? -7.473 2.580 -3.756 1.00 90.44 86 SER A CA 1
ATOM 615 C C . SER A 1 86 ? -6.046 2.170 -4.118 1.00 90.44 86 SER A C 1
ATOM 617 O O . SER A 1 86 ? -5.731 2.066 -5.301 1.00 90.44 86 SER A O 1
ATOM 619 N N . ALA A 1 87 ? -5.208 1.864 -3.123 1.00 85.81 87 ALA A N 1
ATOM 620 C CA . ALA A 1 87 ? -3.830 1.421 -3.316 1.00 85.81 87 ALA A CA 1
ATOM 621 C C . ALA A 1 87 ? -3.743 0.204 -4.249 1.00 85.81 87 ALA A C 1
ATOM 623 O O . ALA A 1 87 ? -3.037 0.229 -5.258 1.00 85.81 87 ALA A O 1
ATOM 624 N N . GLY A 1 88 ? -4.505 -0.854 -3.952 1.00 86.19 88 GLY A N 1
ATOM 625 C CA . GLY A 1 88 ? -4.464 -2.084 -4.744 1.00 86.19 88 GLY A CA 1
ATOM 626 C C . GLY A 1 88 ? -4.999 -1.915 -6.170 1.00 86.19 88 GLY A C 1
ATOM 627 O O . GLY A 1 88 ? -4.427 -2.462 -7.116 1.00 86.19 88 GLY A O 1
ATOM 628 N N . VAL A 1 89 ? -6.053 -1.109 -6.338 1.00 91.69 89 VAL A N 1
ATOM 629 C CA . VAL A 1 89 ? -6.639 -0.800 -7.652 1.00 91.69 89 VAL A CA 1
ATOM 630 C C . VAL A 1 89 ? -5.672 0.030 -8.501 1.00 91.69 89 VAL A C 1
ATOM 632 O O . VAL A 1 89 ? -5.427 -0.305 -9.658 1.00 91.69 89 VAL A O 1
ATOM 635 N N . VAL A 1 90 ? -5.073 1.082 -7.937 1.00 90.50 90 VAL A N 1
ATOM 636 C CA . VAL A 1 90 ? -4.188 2.003 -8.669 1.00 90.50 90 VAL A CA 1
ATOM 637 C C . VAL A 1 90 ? -2.902 1.333 -9.145 1.00 90.50 90 VAL A C 1
ATOM 639 O O . VAL A 1 90 ? -2.422 1.644 -10.232 1.00 90.50 90 VAL A O 1
ATOM 642 N N . PHE A 1 91 ? -2.347 0.386 -8.390 1.00 86.56 91 PHE A N 1
ATOM 643 C CA . PHE A 1 91 ? -1.114 -0.290 -8.807 1.00 86.56 91 PHE A CA 1
ATOM 644 C C . PHE A 1 91 ? -1.312 -1.335 -9.912 1.00 86.56 91 PHE A C 1
ATOM 646 O O . PHE A 1 91 ? -0.326 -1.863 -10.425 1.00 86.56 91 PHE A O 1
ATOM 653 N N . THR A 1 92 ? -2.555 -1.650 -10.290 1.00 89.69 92 THR A N 1
ATOM 654 C CA . THR A 1 92 ? -2.853 -2.763 -11.205 1.00 89.69 92 THR A CA 1
ATOM 655 C C . THR A 1 92 ? -3.739 -2.349 -12.371 1.00 89.69 92 THR A C 1
ATOM 657 O O . THR A 1 92 ? -3.345 -2.475 -13.528 1.00 89.69 92 THR A O 1
ATOM 660 N N . ILE A 1 93 ? -4.919 -1.809 -12.089 1.00 86.38 93 ILE A N 1
ATOM 661 C CA . ILE A 1 93 ? -5.964 -1.540 -13.076 1.00 86.38 93 ILE A CA 1
ATOM 662 C C . ILE A 1 93 ? -5.544 -0.542 -14.170 1.00 86.38 93 ILE A C 1
ATOM 664 O O . ILE A 1 93 ? -5.871 -0.792 -15.332 1.00 86.38 93 ILE A O 1
ATOM 668 N N . PRO A 1 94 ? -4.764 0.523 -13.899 1.00 88.81 94 PRO A N 1
ATOM 669 C CA . PRO A 1 94 ? -4.261 1.392 -14.962 1.00 88.81 94 PRO A CA 1
ATOM 670 C C . PRO A 1 94 ? -3.436 0.660 -16.028 1.00 88.81 94 PRO A C 1
ATOM 672 O O . PRO A 1 94 ? -3.410 1.100 -17.172 1.00 88.81 94 PRO A O 1
ATOM 675 N N . ALA A 1 95 ? -2.808 -0.478 -15.712 1.00 87.69 95 ALA A N 1
ATOM 676 C CA . ALA A 1 95 ? -2.099 -1.270 -16.717 1.00 87.69 95 ALA A CA 1
ATOM 677 C C . ALA A 1 95 ? -3.050 -1.829 -17.792 1.00 87.69 95 ALA A C 1
ATOM 679 O O . ALA A 1 95 ? -2.665 -1.915 -18.954 1.00 87.69 95 ALA A O 1
ATOM 680 N N . ILE A 1 96 ? -4.301 -2.143 -17.430 1.00 86.00 96 ILE A N 1
ATOM 681 C CA . ILE A 1 96 ? -5.338 -2.588 -18.374 1.00 86.00 96 ILE A CA 1
ATOM 682 C C . ILE A 1 96 ? -5.686 -1.448 -19.344 1.00 86.00 96 ILE A C 1
ATOM 684 O O . ILE A 1 96 ? -5.691 -1.665 -20.555 1.00 86.00 96 ILE A O 1
ATOM 688 N N . LEU A 1 97 ? -5.860 -0.220 -18.833 1.00 84.69 97 LEU A N 1
ATOM 689 C CA . LEU A 1 97 ? -6.056 0.978 -19.667 1.00 84.69 97 LEU A CA 1
ATOM 690 C C . LEU A 1 97 ? -4.891 1.206 -20.629 1.00 84.69 97 LEU A C 1
ATOM 692 O O . LEU A 1 97 ? -5.097 1.452 -21.813 1.00 84.69 97 LEU A O 1
ATOM 696 N N . LEU A 1 98 ? -3.656 1.112 -20.128 1.00 85.88 98 LEU A N 1
ATOM 697 C CA . LEU A 1 98 ? -2.451 1.331 -20.933 1.00 85.88 98 LEU A CA 1
ATOM 698 C C . LEU A 1 98 ? -2.267 0.278 -22.034 1.00 85.88 98 LEU A C 1
ATOM 700 O O . LEU A 1 98 ? -1.597 0.545 -23.027 1.00 85.88 98 LEU A O 1
ATOM 704 N N . MET A 1 99 ? -2.877 -0.898 -21.883 1.00 83.81 99 MET A N 1
ATOM 705 C CA . MET A 1 99 ? -2.931 -1.927 -22.922 1.00 83.81 99 MET A CA 1
ATOM 706 C C . MET A 1 99 ? -4.022 -1.679 -23.979 1.00 83.81 99 MET A C 1
ATOM 708 O O . MET A 1 99 ? -4.133 -2.468 -24.915 1.00 83.81 99 MET A O 1
ATOM 712 N N . GLY A 1 100 ? -4.803 -0.601 -23.854 1.00 81.81 100 GLY A N 1
ATOM 713 C CA . GLY A 1 100 ? -5.864 -0.230 -24.793 1.00 81.81 100 GLY A CA 1
ATOM 714 C C . GLY A 1 100 ? -7.234 -0.833 -24.478 1.00 81.81 100 GLY A C 1
ATOM 715 O O . GLY A 1 100 ? -8.091 -0.858 -25.356 1.00 81.81 100 GLY A O 1
ATOM 716 N N . TYR A 1 101 ? -7.444 -1.331 -23.256 1.00 81.25 101 TYR A N 1
ATOM 717 C CA . TYR A 1 101 ? -8.722 -1.893 -22.817 1.00 81.25 101 TYR A CA 1
ATOM 718 C C . TYR A 1 101 ? -9.509 -0.902 -21.966 1.00 81.25 101 TYR A C 1
ATOM 720 O O . TYR A 1 101 ? -8.942 -0.240 -21.099 1.00 81.25 101 TYR A O 1
ATOM 728 N N . ASP A 1 102 ? -10.828 -0.875 -22.145 1.00 78.94 102 ASP A N 1
ATOM 729 C CA . ASP A 1 102 ? -11.711 -0.084 -21.293 1.00 78.94 102 ASP A CA 1
ATOM 730 C C . ASP A 1 102 ? -11.822 -0.668 -19.880 1.00 78.94 102 ASP A C 1
ATOM 732 O O . ASP A 1 102 ? -11.831 -1.887 -19.664 1.00 78.94 102 ASP A O 1
ATOM 736 N N . LEU A 1 103 ? -11.950 0.228 -18.899 1.00 75.19 103 LEU A N 1
ATOM 737 C CA . LEU A 1 103 ? -12.279 -0.153 -17.532 1.00 75.19 103 LEU A CA 1
ATOM 738 C C . LEU A 1 103 ? -13.784 -0.258 -17.373 1.00 75.19 103 LEU A C 1
ATOM 740 O O . LEU A 1 103 ? -14.479 0.745 -17.220 1.00 75.19 103 LEU A O 1
ATOM 744 N N . ASP A 1 104 ? -14.271 -1.491 -17.322 1.00 84.62 104 ASP A N 1
ATOM 745 C CA . ASP A 1 104 ? -15.605 -1.735 -16.803 1.00 84.62 104 ASP A CA 1
ATOM 746 C C . ASP A 1 104 ? -15.641 -1.421 -15.298 1.00 84.62 104 ASP A C 1
ATOM 748 O O . ASP A 1 104 ? -14.952 -2.054 -14.489 1.00 84.62 104 ASP A O 1
ATOM 752 N N . ILE A 1 105 ? -16.467 -0.441 -14.924 1.00 87.69 105 ILE A N 1
ATOM 753 C CA . ILE A 1 105 ? -16.669 -0.022 -13.531 1.00 87.69 105 ILE A CA 1
ATOM 754 C C . ILE A 1 105 ? -17.138 -1.216 -12.691 1.00 87.69 105 ILE A C 1
ATOM 756 O O . ILE A 1 105 ? -16.698 -1.370 -11.551 1.00 87.69 105 ILE A O 1
ATOM 760 N N . GLY A 1 106 ? -17.979 -2.089 -13.262 1.00 89.19 106 GLY A N 1
ATOM 761 C CA . GLY A 1 106 ? -18.461 -3.298 -12.597 1.00 89.19 106 GLY A CA 1
ATOM 762 C C . GLY A 1 106 ? -17.320 -4.242 -12.224 1.00 89.19 106 GLY A C 1
ATOM 763 O O . GLY A 1 106 ? -17.193 -4.633 -11.062 1.00 89.19 106 GLY A O 1
ATOM 764 N N . ARG A 1 107 ? -16.438 -4.554 -13.179 1.00 87.00 107 ARG A N 1
ATOM 765 C CA . ARG A 1 107 ? -15.232 -5.361 -12.944 1.00 87.00 107 ARG A CA 1
ATOM 766 C C . ARG A 1 107 ? -14.348 -4.765 -11.854 1.00 87.00 107 ARG A C 1
ATOM 768 O O . ARG A 1 107 ? -13.959 -5.490 -10.940 1.00 87.00 107 ARG A O 1
ATOM 775 N N . VAL A 1 108 ? -14.038 -3.469 -11.928 1.00 90.00 108 VAL A N 1
ATOM 776 C CA . VAL A 1 108 ? -13.188 -2.807 -10.923 1.00 90.00 108 VAL A CA 1
ATOM 777 C C . VAL A 1 108 ? -13.839 -2.879 -9.542 1.00 90.00 108 VAL A C 1
ATOM 779 O O . VAL A 1 108 ? -13.167 -3.245 -8.581 1.00 90.00 108 VAL A O 1
ATOM 782 N N . ALA A 1 109 ? -15.145 -2.617 -9.443 1.00 92.38 109 ALA A N 1
ATOM 783 C CA . ALA A 1 109 ? -15.878 -2.694 -8.184 1.00 92.38 109 ALA A CA 1
ATOM 784 C C . ALA A 1 109 ? -15.846 -4.107 -7.581 1.00 92.38 109 ALA A C 1
ATOM 786 O O . ALA A 1 109 ? -15.567 -4.257 -6.394 1.00 92.38 109 ALA A O 1
ATOM 787 N N . VAL A 1 110 ? -16.078 -5.152 -8.382 1.00 92.69 110 VAL A N 1
ATOM 788 C CA . VAL A 1 110 ? -16.040 -6.547 -7.908 1.00 92.69 110 VAL A CA 1
ATOM 789 C C . VAL A 1 110 ? -14.640 -6.942 -7.442 1.00 92.69 110 VAL A C 1
ATOM 791 O O . VAL A 1 110 ? -14.506 -7.512 -6.361 1.00 92.69 110 VAL A O 1
ATOM 794 N N . LEU A 1 111 ? -13.598 -6.617 -8.214 1.00 92.56 111 LEU A N 1
ATOM 795 C CA . LEU A 1 111 ? -12.207 -6.894 -7.842 1.00 92.56 111 LEU A CA 1
ATOM 796 C C . LEU A 1 111 ? -11.811 -6.168 -6.548 1.00 92.56 111 LEU A C 1
ATOM 798 O O . LEU A 1 111 ? -11.209 -6.772 -5.660 1.00 92.56 111 LEU A O 1
ATOM 802 N N . ALA A 1 112 ? -12.191 -4.894 -6.427 1.00 94.12 112 ALA A N 1
ATOM 803 C CA . ALA A 1 112 ? -11.936 -4.061 -5.260 1.00 94.12 112 ALA A CA 1
ATOM 804 C C . ALA A 1 112 ? -12.657 -4.591 -4.009 1.00 94.12 112 ALA A C 1
ATOM 806 O O . ALA A 1 112 ? -12.037 -4.761 -2.960 1.00 94.12 112 ALA A O 1
ATOM 807 N N . MET A 1 113 ? -13.949 -4.915 -4.123 1.00 94.81 113 MET A N 1
ATOM 808 C CA . MET A 1 113 ? -14.734 -5.488 -3.025 1.00 94.81 113 MET A CA 1
ATOM 809 C C . MET A 1 113 ? -14.192 -6.851 -2.599 1.00 94.81 113 MET A C 1
ATOM 811 O O . MET A 1 113 ? -13.993 -7.086 -1.409 1.00 94.81 113 MET A O 1
ATOM 815 N N . ALA A 1 114 ? -13.924 -7.742 -3.555 1.00 94.56 114 ALA A N 1
ATOM 816 C CA . ALA A 1 114 ? -13.417 -9.070 -3.249 1.00 94.56 114 ALA A CA 1
ATOM 817 C C . ALA A 1 114 ? -12.037 -8.997 -2.593 1.00 94.56 114 ALA A C 1
ATOM 819 O O . ALA A 1 114 ? -11.824 -9.640 -1.572 1.00 94.56 114 ALA A O 1
ATOM 820 N N . GLY A 1 115 ? -11.127 -8.168 -3.111 1.00 95.19 115 GLY A N 1
ATOM 821 C CA . GLY A 1 115 ? -9.824 -7.943 -2.489 1.00 95.19 115 GLY A CA 1
ATOM 822 C C . GLY A 1 115 ? -9.945 -7.362 -1.081 1.00 95.19 115 GLY A C 1
ATOM 823 O O . GLY A 1 115 ? -9.284 -7.840 -0.163 1.00 95.19 115 GLY A O 1
ATOM 824 N N . GLY A 1 116 ? -10.832 -6.383 -0.876 1.00 95.81 116 GLY A N 1
ATOM 825 C CA . GLY A 1 116 ? -11.049 -5.766 0.433 1.00 95.81 116 GLY A CA 1
ATOM 826 C C . GLY A 1 116 ? -11.531 -6.788 1.461 1.00 95.81 116 GLY A C 1
ATOM 827 O O . GLY A 1 116 ? -10.924 -6.936 2.523 1.00 95.81 116 GLY A O 1
ATOM 828 N N . LEU A 1 117 ? -12.564 -7.561 1.111 1.00 95.81 117 LEU A N 1
ATOM 829 C CA . LEU A 1 117 ? -13.088 -8.635 1.956 1.00 95.81 117 LEU A CA 1
ATOM 830 C C . LEU A 1 117 ? -12.039 -9.721 2.219 1.00 95.81 117 LEU A C 1
ATOM 832 O O . LEU A 1 117 ? -11.883 -10.149 3.360 1.00 95.81 117 LEU A O 1
ATOM 836 N N . MET A 1 118 ? -11.281 -10.125 1.196 1.00 95.19 118 MET A N 1
ATOM 837 C CA . MET A 1 118 ? -10.191 -11.096 1.333 1.00 95.19 118 MET A CA 1
ATOM 838 C C . MET A 1 118 ? -9.138 -10.624 2.338 1.00 95.19 118 MET A C 1
ATOM 840 O O . MET A 1 118 ? -8.757 -11.391 3.219 1.00 95.19 118 MET A O 1
ATOM 844 N N . GLY A 1 119 ? -8.723 -9.355 2.268 1.00 94.81 119 GLY A N 1
ATOM 845 C CA . GLY A 1 119 ? -7.775 -8.775 3.221 1.00 94.81 119 GLY A CA 1
ATOM 846 C C . GLY A 1 119 ? -8.269 -8.830 4.669 1.00 94.81 119 GLY A C 1
ATOM 847 O O . GLY A 1 119 ? -7.516 -9.240 5.550 1.00 94.81 119 GLY A O 1
ATOM 848 N N . ILE A 1 120 ? -9.548 -8.504 4.908 1.00 93.94 120 ILE A N 1
ATOM 849 C CA . ILE A 1 120 ? -10.166 -8.573 6.247 1.00 93.94 120 ILE A CA 1
ATOM 850 C C . ILE A 1 120 ? -10.160 -10.015 6.757 1.00 93.94 120 ILE A C 1
ATOM 852 O O . ILE A 1 120 ? -9.695 -10.286 7.864 1.00 93.94 120 ILE A O 1
ATOM 856 N N . LEU A 1 121 ? -10.650 -10.955 5.943 1.00 94.50 121 LEU A N 1
ATOM 857 C CA . LEU A 1 121 ? -10.752 -12.363 6.331 1.00 94.50 121 LEU A CA 1
ATOM 858 C C . LEU A 1 121 ? -9.377 -12.977 6.616 1.00 94.50 121 LEU A C 1
ATOM 860 O O . LEU A 1 121 ? -9.243 -13.749 7.564 1.00 94.50 121 LEU A O 1
ATOM 864 N N . MET A 1 122 ? -8.353 -12.612 5.842 1.00 91.19 122 MET A N 1
ATOM 865 C CA . MET A 1 122 ? -6.982 -13.089 6.034 1.00 91.19 122 MET A CA 1
ATOM 866 C C . MET A 1 122 ? -6.288 -12.456 7.243 1.00 91.19 122 MET A C 1
ATOM 868 O O . MET A 1 122 ? -5.460 -13.117 7.868 1.00 91.19 122 MET A O 1
ATOM 872 N N . MET A 1 123 ? -6.625 -11.215 7.605 1.00 90.94 123 MET A N 1
ATOM 873 C CA . MET A 1 123 ? -6.017 -10.538 8.753 1.00 90.94 123 MET A CA 1
ATOM 874 C C . MET A 1 123 ? -6.557 -11.038 10.102 1.00 90.94 123 MET A C 1
ATOM 876 O O . MET A 1 123 ? -5.807 -11.119 11.076 1.00 90.94 123 MET A O 1
ATOM 880 N N . ILE A 1 124 ? -7.833 -11.432 10.179 1.00 88.62 124 ILE A N 1
ATOM 881 C CA . ILE A 1 124 ? -8.466 -11.848 11.445 1.00 88.62 124 ILE A CA 1
ATOM 882 C C . ILE A 1 124 ? -7.679 -12.960 12.176 1.00 88.62 124 ILE A C 1
ATOM 884 O O . ILE A 1 124 ? -7.366 -12.773 13.353 1.00 88.62 124 ILE A O 1
ATOM 888 N N . PRO A 1 125 ? -7.276 -14.083 11.541 1.00 82.19 125 PRO A N 1
ATOM 889 C CA . PRO A 1 125 ? -6.471 -15.108 12.215 1.00 82.19 125 PRO A CA 1
ATOM 890 C C . PRO A 1 125 ? -5.083 -14.616 12.652 1.00 82.19 125 PRO A C 1
ATOM 892 O O . PRO A 1 125 ? -4.507 -15.139 13.607 1.00 82.19 125 PRO A O 1
ATOM 895 N N . LEU A 1 126 ? -4.533 -13.619 11.955 1.00 83.75 126 LEU A N 1
ATOM 896 C CA . LEU A 1 126 ? -3.194 -13.089 12.202 1.00 83.75 126 LEU A CA 1
ATOM 897 C C . LEU A 1 126 ? -3.157 -12.099 13.369 1.00 83.75 126 LEU A C 1
ATOM 899 O O . LEU A 1 126 ? -2.102 -11.940 13.983 1.00 83.75 126 LEU A O 1
ATOM 903 N N . ARG A 1 127 ? -4.292 -11.485 13.731 1.00 87.62 127 ARG A N 1
ATOM 904 C CA . ARG A 1 127 ? -4.409 -10.513 14.832 1.00 87.62 127 ARG A CA 1
ATOM 905 C C . ARG A 1 127 ? -3.753 -10.999 16.122 1.00 87.62 127 ARG A C 1
ATOM 907 O O . ARG A 1 127 ? -2.959 -10.284 16.725 1.00 87.62 127 ARG A O 1
ATOM 914 N N . ARG A 1 128 ? -4.023 -12.233 16.548 1.00 78.81 128 ARG A N 1
ATOM 915 C CA . ARG A 1 128 ? -3.436 -12.766 17.789 1.00 78.81 128 ARG A CA 1
ATOM 916 C C . ARG A 1 128 ? -1.921 -12.924 17.692 1.00 78.81 128 ARG A C 1
ATOM 918 O O . ARG A 1 128 ? -1.209 -12.620 18.645 1.00 78.81 128 ARG A O 1
ATOM 925 N N . ALA A 1 129 ? -1.424 -13.389 16.550 1.00 77.69 129 ALA A N 1
ATOM 926 C CA . ALA A 1 129 ? 0.002 -13.604 16.337 1.00 77.69 129 ALA A CA 1
ATOM 927 C C . ALA A 1 129 ? 0.781 -12.286 16.210 1.00 77.69 129 ALA A C 1
ATOM 929 O O . ALA A 1 129 ? 1.884 -12.194 16.732 1.00 77.69 129 ALA A O 1
ATOM 930 N N . LEU A 1 130 ? 0.209 -11.280 15.542 1.00 83.25 130 LEU A N 1
ATOM 931 C CA . LEU A 1 130 ? 0.899 -10.035 15.196 1.00 83.25 130 LEU A CA 1
ATOM 932 C C . LEU A 1 130 ? 0.595 -8.860 16.130 1.00 83.25 130 LEU A C 1
ATOM 934 O O . LEU A 1 130 ? 1.408 -7.951 16.232 1.00 83.25 130 LEU A O 1
ATOM 938 N N . ILE A 1 131 ? -0.562 -8.828 16.783 1.00 85.25 131 ILE A N 1
ATOM 939 C CA . ILE A 1 131 ? -0.961 -7.699 17.639 1.00 85.25 131 ILE A CA 1
ATOM 940 C C . ILE A 1 131 ? -0.849 -8.101 19.104 1.00 85.25 131 ILE A C 1
ATOM 942 O O . ILE A 1 131 ? -0.209 -7.407 19.886 1.00 85.25 131 ILE A O 1
ATOM 946 N N . VAL A 1 132 ? -1.429 -9.246 19.475 1.00 82.00 132 VAL A N 1
ATOM 947 C CA . VAL A 1 132 ? -1.468 -9.679 20.881 1.00 82.00 132 VAL A CA 1
ATOM 948 C C . VAL A 1 132 ? -0.115 -10.239 21.330 1.00 82.00 132 VAL A C 1
ATOM 950 O O . VAL A 1 132 ? 0.444 -9.777 22.318 1.00 82.00 132 VAL A O 1
ATOM 953 N N . LYS A 1 133 ? 0.449 -11.216 20.605 1.00 79.56 133 LYS A N 1
ATOM 954 C CA . LYS A 1 133 ? 1.718 -11.868 20.992 1.00 79.56 133 LYS A CA 1
ATOM 955 C C . LYS A 1 133 ? 2.954 -11.000 20.771 1.00 79.56 133 LYS A C 1
ATOM 957 O O . LYS A 1 133 ? 3.914 -11.111 21.523 1.00 79.56 133 LYS A O 1
ATOM 962 N N . GLU A 1 134 ? 2.934 -10.159 19.745 1.00 80.88 134 GLU A N 1
ATOM 963 C CA . GLU A 1 134 ? 4.034 -9.246 19.401 1.00 80.88 134 GLU A CA 1
ATOM 964 C C . GLU A 1 134 ? 3.819 -7.841 19.993 1.00 80.88 134 GLU A C 1
ATOM 966 O O . GLU A 1 134 ? 4.460 -6.874 19.569 1.00 80.88 134 GLU A O 1
ATOM 971 N N . HIS A 1 135 ? 2.927 -7.712 20.982 1.00 80.69 135 HIS A N 1
ATOM 972 C CA . HIS A 1 135 ? 2.707 -6.458 21.690 1.00 80.69 135 HIS A CA 1
ATOM 973 C C . HIS A 1 135 ? 4.017 -5.968 22.326 1.00 80.69 135 HIS A C 1
ATOM 975 O O . HIS A 1 135 ? 4.689 -6.703 23.047 1.00 80.69 135 HIS A O 1
ATOM 981 N N . GLY A 1 136 ? 4.401 -4.724 22.033 1.00 79.38 136 GLY A N 1
ATOM 982 C CA . GLY A 1 136 ? 5.673 -4.133 22.464 1.00 79.38 136 GLY A CA 1
ATOM 983 C C . GLY A 1 136 ? 6.856 -4.386 21.518 1.00 79.38 136 GLY A C 1
ATOM 984 O O . GLY A 1 136 ? 7.796 -3.595 21.523 1.00 79.38 136 GLY A O 1
ATOM 985 N N . ASN A 1 137 ? 6.796 -5.410 20.659 1.00 85.25 137 ASN A N 1
ATOM 986 C CA . ASN A 1 137 ? 7.783 -5.623 19.591 1.00 85.25 137 ASN A CA 1
ATOM 987 C C . ASN A 1 137 ? 7.393 -4.884 18.306 1.00 85.25 137 ASN A C 1
ATOM 989 O O . ASN A 1 137 ? 8.255 -4.341 17.611 1.00 85.25 137 ASN A O 1
ATOM 993 N N . LEU A 1 138 ? 6.097 -4.883 17.979 1.00 87.19 138 LEU A N 1
ATOM 994 C CA . LEU A 1 138 ? 5.536 -4.155 16.846 1.00 87.19 138 LEU A CA 1
ATOM 995 C C . LEU A 1 138 ? 4.884 -2.853 17.345 1.00 87.19 138 LEU A C 1
ATOM 997 O O . LEU A 1 138 ? 3.879 -2.919 18.053 1.00 87.19 138 LEU A O 1
ATOM 1001 N N . PRO A 1 139 ? 5.450 -1.671 17.029 1.00 85.81 139 PRO A N 1
AT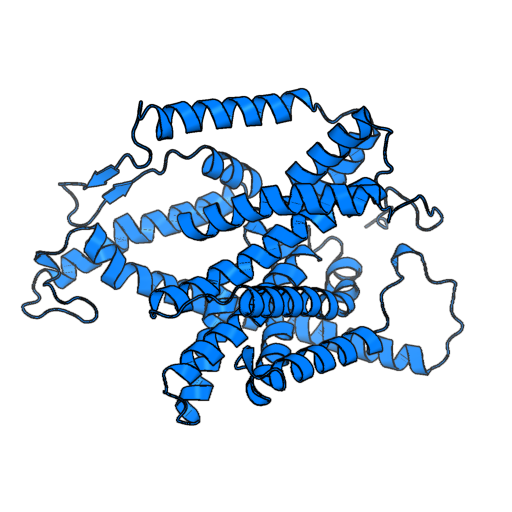OM 1002 C CA . PRO A 1 139 ? 4.953 -0.392 17.540 1.00 85.81 139 PRO A CA 1
ATOM 1003 C C . PRO A 1 139 ? 3.640 0.099 16.909 1.00 85.81 139 PRO A C 1
ATOM 1005 O O . PRO A 1 139 ? 2.993 0.961 17.501 1.00 85.81 139 PRO A O 1
ATOM 1008 N N . TYR A 1 140 ? 3.272 -0.383 15.713 1.00 89.44 140 TYR A N 1
ATOM 1009 C CA . TYR A 1 140 ? 2.128 0.100 14.919 1.00 89.44 140 TYR A CA 1
ATOM 1010 C C . TYR A 1 140 ? 2.043 1.638 14.916 1.00 89.44 140 TYR A C 1
ATOM 1012 O O . TYR A 1 140 ? 1.095 2.205 15.457 1.00 89.44 140 TYR A O 1
ATOM 1020 N N . PRO A 1 141 ? 3.047 2.349 14.365 1.00 87.00 141 PRO A N 1
ATOM 1021 C CA . PRO A 1 141 ? 3.235 3.780 14.615 1.00 87.00 141 PRO A CA 1
ATOM 1022 C C . PRO A 1 141 ? 2.021 4.631 14.219 1.00 87.00 141 PRO A C 1
ATOM 1024 O O . PRO A 1 141 ? 1.630 5.523 14.966 1.00 87.00 141 PRO A O 1
ATOM 1027 N N . GLU A 1 142 ? 1.388 4.331 13.083 1.00 86.69 142 GLU A N 1
ATOM 1028 C CA . GLU A 1 142 ? 0.191 5.044 12.621 1.00 86.69 142 GLU A CA 1
ATOM 1029 C C . GLU A 1 142 ? -1.056 4.691 13.446 1.00 86.69 142 GLU A C 1
ATOM 1031 O O . GLU A 1 142 ? -1.817 5.587 13.807 1.00 86.69 142 GLU A O 1
ATOM 1036 N N . GLY A 1 143 ? -1.248 3.413 13.798 1.00 89.62 143 GLY A N 1
ATOM 1037 C CA . GLY A 1 143 ? -2.357 2.970 14.651 1.00 89.62 143 GLY A CA 1
ATOM 1038 C C . GLY A 1 143 ? -2.272 3.568 16.058 1.00 89.62 143 GLY A C 1
ATOM 1039 O O . GLY A 1 143 ? -3.251 4.114 16.567 1.00 89.62 143 GLY A O 1
ATOM 1040 N N . THR A 1 144 ? -1.074 3.567 16.643 1.00 89.81 144 THR A N 1
ATOM 1041 C CA . THR A 1 144 ? -0.773 4.210 17.927 1.00 89.81 144 THR A CA 1
ATOM 1042 C C . THR A 1 144 ? -0.988 5.723 17.851 1.00 89.81 144 THR A C 1
ATOM 1044 O O . THR A 1 144 ? -1.637 6.291 18.726 1.00 89.81 144 THR A O 1
ATOM 1047 N N . ALA A 1 145 ? -0.531 6.389 16.784 1.00 88.62 145 ALA A N 1
ATOM 1048 C CA . ALA A 1 145 ? -0.778 7.819 16.590 1.00 88.62 145 ALA A CA 1
ATOM 1049 C C . ALA A 1 145 ? -2.279 8.142 16.483 1.00 88.62 145 ALA A C 1
ATOM 1051 O O . ALA A 1 145 ? -2.745 9.115 17.077 1.00 88.62 145 ALA A O 1
ATOM 1052 N N . CYS A 1 146 ? -3.055 7.318 15.775 1.00 90.00 146 CYS A N 1
ATOM 1053 C CA . CYS A 1 146 ? -4.509 7.457 15.711 1.00 90.00 146 CYS A CA 1
ATOM 1054 C C . CYS A 1 146 ? -5.170 7.275 17.075 1.00 90.00 146 CYS A C 1
ATOM 1056 O O . CYS A 1 146 ? -6.024 8.083 17.439 1.00 90.00 146 CYS A O 1
ATOM 1058 N N . ALA A 1 147 ? -4.761 6.267 17.846 1.00 91.31 147 ALA A N 1
ATOM 1059 C CA . ALA A 1 147 ? -5.270 6.054 19.195 1.00 91.31 147 ALA A CA 1
ATOM 1060 C C . ALA A 1 147 ? -4.995 7.271 20.095 1.00 91.31 147 ALA A C 1
ATOM 1062 O O . ALA A 1 147 ? -5.911 7.766 20.749 1.00 91.31 147 ALA A O 1
ATOM 1063 N N . GLU A 1 148 ? -3.778 7.820 20.064 1.00 89.56 148 GLU A N 1
ATOM 1064 C CA . GLU A 1 148 ? -3.418 9.026 20.819 1.00 89.56 148 GLU A CA 1
ATOM 1065 C C . GLU A 1 148 ? -4.237 10.254 20.394 1.00 89.56 148 GLU A C 1
ATOM 1067 O O . GLU A 1 148 ? -4.698 11.020 21.240 1.00 89.56 148 GLU A O 1
ATOM 1072 N N . VAL A 1 149 ? -4.498 10.427 19.093 1.00 89.94 149 VAL A N 1
ATOM 1073 C CA . VAL A 1 149 ? -5.373 11.496 18.583 1.00 89.94 149 VAL A CA 1
ATOM 1074 C C . VAL A 1 149 ? -6.805 11.339 19.092 1.00 89.94 149 VAL A C 1
ATOM 1076 O O . VAL A 1 149 ? -7.420 12.321 19.517 1.00 89.94 149 VAL A O 1
ATOM 1079 N N . LEU A 1 150 ? -7.335 10.116 19.079 1.00 91.19 150 LEU A N 1
ATOM 1080 C CA . LEU A 1 150 ? -8.672 9.813 19.582 1.00 91.19 150 LEU A CA 1
ATOM 1081 C C . LEU A 1 150 ? -8.777 10.069 21.098 1.00 91.19 150 LEU A C 1
ATOM 1083 O O . LEU A 1 150 ? -9.714 10.731 21.547 1.00 91.19 150 LEU A O 1
ATOM 1087 N N . ILE A 1 151 ? -7.774 9.648 21.877 1.00 90.69 151 ILE A N 1
ATOM 1088 C CA . ILE A 1 151 ? -7.689 9.877 23.330 1.00 90.69 151 ILE A CA 1
ATOM 1089 C C . ILE A 1 151 ? -7.550 11.372 23.654 1.00 90.69 151 ILE A C 1
ATOM 1091 O O . ILE A 1 151 ? -8.235 11.893 24.541 1.00 90.69 151 ILE A O 1
ATOM 1095 N N . ALA A 1 152 ? -6.695 12.098 22.929 1.00 87.44 152 ALA A N 1
ATOM 1096 C CA . ALA A 1 152 ? -6.569 13.547 23.062 1.00 87.44 152 ALA A CA 1
ATOM 1097 C C . ALA A 1 152 ? -7.882 14.259 22.695 1.00 87.44 152 ALA A C 1
ATOM 1099 O O . ALA A 1 152 ? -8.235 15.278 23.298 1.00 87.44 152 ALA A O 1
ATOM 1100 N N . GLY A 1 153 ? -8.634 13.705 21.740 1.00 85.38 153 GLY A N 1
ATOM 1101 C CA . GLY A 1 153 ? -9.971 14.147 21.355 1.00 85.38 153 GLY A CA 1
ATOM 1102 C C . GLY A 1 153 ? -10.977 14.067 22.499 1.00 85.38 153 GLY A C 1
ATOM 1103 O O . GLY A 1 153 ? -11.698 15.035 22.736 1.00 85.38 153 GLY A O 1
ATOM 1104 N N . GLU A 1 154 ? -10.987 12.983 23.268 1.00 83.38 154 GLU A N 1
ATOM 1105 C CA . GLU A 1 154 ? -11.858 12.857 24.448 1.00 83.38 154 GLU A CA 1
ATOM 1106 C C . GLU A 1 154 ? -11.505 13.870 25.545 1.00 83.38 154 GLU A C 1
ATOM 1108 O O . GLU A 1 154 ? -12.378 14.485 26.155 1.00 83.38 154 GLU A O 1
ATOM 1113 N N . ARG A 1 155 ? -10.211 14.148 25.742 1.00 82.44 155 ARG A N 1
ATOM 1114 C CA . ARG A 1 155 ? -9.725 15.111 26.751 1.00 82.44 155 ARG A CA 1
ATOM 1115 C C . ARG A 1 155 ? -9.888 16.585 26.354 1.00 82.44 155 ARG A C 1
ATOM 1117 O O . ARG A 1 155 ? -9.379 17.463 27.044 1.00 82.44 155 ARG A O 1
ATOM 1124 N N . GLY A 1 156 ? -10.552 16.884 25.236 1.00 71.88 156 GLY A N 1
ATOM 1125 C CA . GLY A 1 156 ? -10.717 18.257 24.746 1.00 71.88 156 GLY A CA 1
ATOM 1126 C C . GLY A 1 156 ? -9.519 18.812 23.957 1.00 71.88 156 GLY A C 1
ATOM 1127 O O . GLY A 1 156 ? -9.628 19.897 23.394 1.00 71.88 156 GLY A O 1
ATOM 1128 N N . GLY A 1 157 ? -8.417 18.064 23.837 1.00 64.94 157 GLY A N 1
ATOM 1129 C CA . GLY A 1 157 ? -7.109 18.530 23.349 1.00 64.94 157 GLY A CA 1
ATOM 1130 C C . GLY A 1 157 ? -6.924 18.627 21.830 1.00 64.94 157 GLY A C 1
ATOM 1131 O O . GLY A 1 157 ? -5.887 19.095 21.371 1.00 64.94 157 GLY A O 1
ATOM 1132 N N . VAL A 1 158 ? -7.902 18.219 21.017 1.00 63.94 158 VAL A N 1
ATOM 1133 C CA . VAL A 1 158 ? -7.791 18.340 19.551 1.00 63.94 158 VAL A CA 1
ATOM 1134 C C . VAL A 1 158 ? -8.196 19.745 19.100 1.00 63.94 158 VAL A C 1
ATOM 1136 O O . VAL A 1 158 ? -9.383 20.092 19.073 1.00 63.94 158 VAL A O 1
ATOM 1139 N N . HIS A 1 159 ? -7.198 20.557 18.736 1.00 66.75 159 HIS A N 1
ATOM 1140 C CA . HIS A 1 159 ? -7.371 21.887 18.150 1.00 66.75 159 HIS A CA 1
ATOM 1141 C C . HIS A 1 159 ? -7.819 21.789 16.684 1.00 66.75 159 HIS A C 1
ATOM 1143 O O . HIS A 1 159 ? -7.026 21.963 15.760 1.00 66.75 159 HIS A O 1
ATOM 1149 N N . ALA A 1 160 ? -9.118 21.566 16.467 1.00 72.81 160 ALA A N 1
ATOM 1150 C CA . ALA A 1 160 ? -9.762 21.588 15.147 1.00 72.81 160 ALA A CA 1
ATOM 1151 C C . ALA A 1 160 ? -9.330 22.789 14.280 1.00 72.81 160 ALA A C 1
ATOM 1153 O O . ALA A 1 160 ? -9.111 22.657 13.076 1.00 72.81 160 ALA A O 1
ATOM 1154 N N . LYS A 1 161 ? -9.145 23.956 14.912 1.00 80.94 161 LYS A N 1
ATOM 1155 C CA . LYS A 1 161 ? -8.673 25.186 14.267 1.00 80.94 161 LYS A CA 1
ATOM 1156 C C . LYS A 1 161 ? -7.354 24.986 13.515 1.00 80.94 161 LYS A C 1
ATOM 1158 O O . LYS A 1 161 ? -7.250 25.431 12.379 1.00 80.94 161 LYS A O 1
ATOM 1163 N N . THR A 1 162 ? -6.383 24.297 14.112 1.00 82.62 162 THR A N 1
ATOM 1164 C CA . THR A 1 162 ? -5.064 24.075 13.504 1.00 82.62 162 THR A CA 1
ATOM 1165 C C . THR A 1 162 ? -5.170 23.202 12.256 1.00 82.62 162 THR A C 1
ATOM 1167 O O . THR A 1 162 ? -4.540 23.500 11.245 1.00 82.62 162 THR A O 1
ATOM 1170 N N . VAL A 1 163 ? -6.017 22.168 12.284 1.00 79.38 163 VAL A N 1
ATOM 1171 C CA . VAL A 1 163 ? -6.236 21.288 11.126 1.00 79.38 163 VAL A CA 1
ATOM 1172 C C . VAL A 1 163 ? -6.890 22.044 9.974 1.00 79.38 163 VAL A C 1
ATOM 1174 O O . VAL A 1 163 ? -6.387 22.001 8.854 1.00 79.38 163 VAL A O 1
ATOM 1177 N N . PHE A 1 164 ? -7.951 22.810 10.237 1.00 84.00 164 PHE A N 1
ATOM 1178 C CA . PHE A 1 164 ? -8.584 23.619 9.192 1.00 84.00 164 PHE A CA 1
ATOM 1179 C C . PHE A 1 164 ? -7.674 24.734 8.662 1.00 84.00 164 PHE A C 1
ATOM 1181 O O . PHE A 1 164 ? -7.703 25.021 7.467 1.00 84.00 164 PHE A O 1
ATOM 1188 N N . GLN A 1 165 ? -6.831 25.331 9.509 1.00 88.94 165 GLN A N 1
ATOM 1189 C CA . GLN A 1 165 ? -5.816 26.292 9.069 1.00 88.94 165 GLN A CA 1
ATOM 1190 C C . GLN A 1 165 ? -4.776 25.642 8.152 1.00 88.94 165 GLN A C 1
ATOM 1192 O O . GLN A 1 165 ? -4.435 26.226 7.125 1.00 88.94 165 GLN A O 1
ATOM 1197 N N . ALA A 1 166 ? -4.312 24.433 8.479 1.00 86.38 166 ALA A N 1
ATOM 1198 C CA . ALA A 1 166 ? -3.390 23.685 7.631 1.00 86.38 166 ALA A CA 1
ATOM 1199 C C . ALA A 1 166 ? -4.024 23.338 6.273 1.00 86.38 166 ALA A C 1
ATOM 1201 O O . ALA A 1 166 ? -3.399 23.570 5.239 1.00 86.38 166 ALA A O 1
ATOM 1202 N N . PHE A 1 167 ? -5.282 22.876 6.259 1.00 86.25 167 PHE A N 1
ATOM 1203 C CA . PHE A 1 167 ? -6.032 22.647 5.017 1.00 86.25 167 PHE A CA 1
ATOM 1204 C C . PHE A 1 167 ? -6.171 23.923 4.185 1.00 86.25 167 PHE A C 1
ATOM 1206 O O . PHE A 1 167 ? -5.897 23.902 2.987 1.00 86.25 167 PHE A O 1
ATOM 1213 N N . GLY A 1 168 ? -6.553 25.040 4.810 1.00 91.19 168 GLY A N 1
ATOM 1214 C CA . GLY A 1 168 ? -6.686 26.328 4.130 1.00 91.19 168 GLY A CA 1
ATOM 1215 C C . GLY A 1 168 ? -5.363 26.812 3.535 1.00 91.19 168 GLY A C 1
ATOM 1216 O O . GLY A 1 168 ? -5.324 27.215 2.376 1.00 91.19 168 GLY A O 1
ATOM 1217 N N . LEU A 1 169 ? -4.264 26.713 4.288 1.00 93.12 169 LEU A N 1
ATOM 1218 C CA . LEU A 1 169 ? -2.933 27.091 3.813 1.00 93.12 169 LEU A CA 1
ATOM 1219 C C . LEU A 1 169 ? -2.472 26.206 2.648 1.00 93.12 169 LEU A C 1
ATOM 1221 O O . LEU A 1 169 ? -1.991 26.726 1.642 1.00 93.12 169 LEU A O 1
ATOM 1225 N N . ALA A 1 170 ? -2.651 24.886 2.754 1.00 90.75 170 ALA A N 1
ATOM 1226 C CA . ALA A 1 170 ? -2.314 23.946 1.688 1.00 90.75 170 ALA A CA 1
ATOM 1227 C C . ALA A 1 170 ? -3.154 24.195 0.426 1.00 90.75 170 ALA A C 1
ATOM 1229 O O . ALA A 1 170 ? -2.615 24.189 -0.682 1.00 90.75 170 ALA A O 1
ATOM 1230 N N . PHE A 1 171 ? -4.450 24.481 0.589 1.00 91.62 171 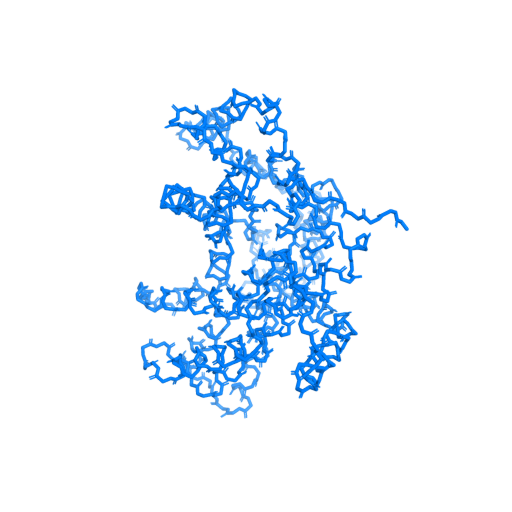PHE A N 1
ATOM 1231 C CA . PHE A 1 171 ? -5.343 24.840 -0.510 1.00 91.62 171 PHE A CA 1
ATOM 1232 C C . PHE A 1 171 ? -4.891 26.125 -1.202 1.00 91.62 171 PHE A C 1
ATOM 1234 O O . PHE A 1 171 ? -4.730 26.130 -2.419 1.00 91.62 171 PHE A O 1
ATOM 1241 N N . VAL A 1 172 ? -4.625 27.194 -0.442 1.00 95.12 172 VAL A N 1
ATOM 1242 C CA . VAL A 1 172 ? -4.128 28.460 -0.997 1.00 95.12 172 VAL A CA 1
ATOM 1243 C C . VAL A 1 172 ? -2.810 28.229 -1.730 1.00 95.12 172 VAL A C 1
ATOM 1245 O O . VAL A 1 172 ? -2.690 28.631 -2.883 1.00 95.12 172 VAL A O 1
ATOM 1248 N N . TYR A 1 173 ? -1.852 27.516 -1.132 1.00 93.50 173 TYR A N 1
ATOM 1249 C CA . TYR A 1 173 ? -0.584 27.194 -1.789 1.00 93.50 173 TYR A CA 1
ATOM 1250 C C . TYR A 1 173 ? -0.804 26.469 -3.124 1.00 93.50 173 TYR A C 1
ATOM 1252 O O . TYR A 1 173 ? -0.287 26.896 -4.159 1.00 93.50 173 TYR A O 1
ATOM 1260 N N . LYS A 1 174 ? -1.599 25.390 -3.127 1.00 90.31 174 LYS A N 1
ATOM 1261 C CA . LYS A 1 174 ? -1.850 24.591 -4.334 1.00 90.31 174 LYS A CA 1
ATOM 1262 C C . LYS A 1 174 ? -2.621 25.387 -5.388 1.00 90.31 174 LYS A C 1
ATOM 1264 O O . LYS A 1 174 ? -2.323 25.246 -6.573 1.00 90.31 174 LYS A O 1
ATOM 1269 N N . PHE A 1 175 ? -3.558 26.240 -4.979 1.00 93.44 175 PHE A N 1
ATOM 1270 C CA . PHE A 1 175 ? -4.319 27.119 -5.866 1.00 93.44 175 PHE A CA 1
ATOM 1271 C C . PHE A 1 175 ? -3.413 28.155 -6.541 1.00 93.44 175 PHE A C 1
ATOM 1273 O O . PHE A 1 175 ? -3.414 28.274 -7.766 1.00 93.44 175 PHE A O 1
ATOM 1280 N N . LEU A 1 176 ? -2.575 28.847 -5.765 1.00 95.25 176 LEU A N 1
ATOM 1281 C CA . LEU A 1 176 ? -1.602 29.810 -6.283 1.00 95.25 176 LEU A CA 1
ATOM 1282 C C . LEU A 1 176 ? -0.596 29.151 -7.248 1.00 95.25 176 LEU A C 1
ATOM 1284 O O . LEU A 1 176 ? -0.274 29.717 -8.294 1.00 95.25 176 LEU A O 1
ATOM 1288 N N . MET A 1 177 ? -0.144 27.933 -6.936 1.00 92.88 177 MET A N 1
ATOM 1289 C CA . MET A 1 177 ? 0.780 27.175 -7.781 1.00 92.88 177 MET A CA 1
ATOM 1290 C C . MET A 1 177 ? 0.125 26.637 -9.060 1.00 92.88 177 MET A C 1
ATOM 1292 O O . MET A 1 177 ? 0.680 26.775 -10.142 1.00 92.88 177 MET A O 1
ATOM 1296 N N . THR A 1 178 ? -1.044 26.006 -8.955 1.00 89.12 178 THR A N 1
ATOM 1297 C CA . THR A 1 178 ? -1.617 25.198 -10.049 1.00 89.12 178 THR A CA 1
ATOM 1298 C C . THR A 1 178 ? -2.596 26.003 -10.899 1.00 89.12 178 THR A C 1
ATOM 1300 O O . THR A 1 178 ? -2.554 25.926 -12.126 1.00 89.12 178 THR A O 1
ATOM 1303 N N . ALA A 1 179 ? -3.465 26.797 -10.261 1.00 91.31 179 ALA A N 1
ATOM 1304 C CA . ALA A 1 179 ? -4.479 27.588 -10.955 1.00 91.31 179 ALA A CA 1
ATOM 1305 C C . ALA A 1 179 ? -3.903 28.915 -11.460 1.00 91.31 179 ALA A C 1
ATOM 1307 O O . ALA A 1 179 ? -4.063 29.245 -12.633 1.00 91.31 179 ALA A O 1
ATOM 1308 N N . LEU A 1 180 ? -3.191 29.652 -10.598 1.00 94.31 180 LEU A N 1
ATOM 1309 C CA . LEU A 1 180 ? -2.590 30.939 -10.973 1.00 94.31 180 LEU A CA 1
ATOM 1310 C C . LEU A 1 180 ? -1.194 30.810 -11.595 1.00 94.31 180 LEU A C 1
ATOM 1312 O O . LEU A 1 180 ? -0.681 31.793 -12.124 1.00 94.31 180 LEU A O 1
ATOM 1316 N N . LYS A 1 181 ? -0.585 29.616 -11.552 1.00 91.38 181 LYS A N 1
ATOM 1317 C CA . LYS A 1 181 ? 0.735 29.331 -12.141 1.00 91.38 181 LYS A CA 1
ATOM 1318 C C . LYS A 1 181 ? 1.828 30.310 -11.689 1.00 91.38 181 LYS A C 1
ATOM 1320 O O . LYS A 1 181 ? 2.732 30.624 -12.462 1.00 91.38 181 LYS A O 1
ATOM 1325 N N . LEU A 1 182 ? 1.757 30.789 -10.439 1.00 93.88 182 LEU A N 1
ATOM 1326 C CA . LEU A 1 182 ? 2.708 31.777 -9.909 1.00 93.88 182 LEU A CA 1
ATOM 1327 C C . LEU A 1 182 ? 4.138 31.228 -9.801 1.00 93.88 182 LEU A C 1
ATOM 1329 O O . LEU A 1 182 ? 5.101 31.982 -9.919 1.00 93.88 182 LEU A O 1
ATOM 1333 N N . TRP A 1 183 ? 4.289 29.919 -9.595 1.00 92.00 183 TRP A N 1
ATOM 1334 C CA . TRP A 1 183 ? 5.572 29.219 -9.634 1.00 92.00 183 TRP A CA 1
ATOM 1335 C C . TRP A 1 183 ? 5.420 27.825 -10.250 1.00 92.00 183 TRP A C 1
ATOM 1337 O O . TRP A 1 183 ? 4.314 27.311 -10.410 1.00 92.00 183 TRP A O 1
ATOM 1347 N N . GLN A 1 184 ? 6.550 27.224 -10.629 1.00 87.69 184 GLN A N 1
ATOM 1348 C CA . GLN A 1 184 ? 6.593 25.889 -11.225 1.00 87.69 184 GLN A CA 1
ATOM 1349 C C . GLN A 1 184 ? 6.368 24.812 -10.160 1.00 87.69 184 GLN A C 1
ATOM 1351 O O . GLN A 1 184 ? 6.959 24.879 -9.085 1.00 87.69 184 GLN A O 1
ATOM 1356 N N . GLU A 1 185 ? 5.574 23.791 -10.486 1.00 85.94 185 GLU A N 1
ATOM 1357 C CA . GLU A 1 185 ? 5.388 22.615 -9.621 1.00 85.94 185 GLU A CA 1
ATOM 1358 C C . GLU A 1 185 ? 6.630 21.710 -9.611 1.00 85.94 185 GLU A C 1
ATOM 1360 O O . GLU A 1 185 ? 6.978 21.138 -8.578 1.00 85.94 185 GLU A O 1
ATOM 1365 N N . TYR A 1 186 ? 7.337 21.645 -10.746 1.00 87.69 186 TYR A N 1
ATOM 1366 C CA . TYR A 1 186 ? 8.531 20.822 -10.948 1.00 87.69 186 TYR A CA 1
ATOM 1367 C C . TYR A 1 186 ? 9.756 21.666 -11.331 1.00 87.69 186 TYR A C 1
ATOM 1369 O O . TYR A 1 186 ? 10.259 21.546 -12.455 1.00 87.69 186 TYR A O 1
ATOM 1377 N N . PRO A 1 187 ? 10.253 22.560 -10.456 1.00 88.31 187 PRO A N 1
ATOM 1378 C CA . PRO A 1 187 ? 11.508 23.245 -10.714 1.00 88.31 187 PRO A CA 1
ATOM 1379 C C . PRO A 1 187 ? 12.636 22.218 -10.854 1.00 88.31 187 PRO A C 1
ATOM 1381 O O . PRO A 1 187 ? 12.865 21.374 -9.985 1.00 88.31 187 PRO A O 1
ATOM 1384 N N . GLY A 1 188 ? 13.359 22.294 -11.968 1.00 84.44 188 GLY A N 1
ATOM 1385 C CA . GLY A 1 188 ? 14.434 21.364 -12.264 1.00 84.44 188 GLY A CA 1
ATOM 1386 C C . GLY A 1 188 ? 15.522 21.971 -13.129 1.00 84.44 188 GLY A C 1
ATOM 1387 O O . GLY A 1 188 ? 15.266 22.864 -13.940 1.00 84.44 188 GLY A O 1
ATOM 1388 N N . ARG A 1 189 ? 16.752 21.484 -12.957 1.00 85.00 189 ARG A N 1
ATOM 1389 C CA . ARG A 1 189 ? 17.883 21.812 -13.828 1.00 85.00 189 ARG A CA 1
ATOM 1390 C C . ARG A 1 189 ? 18.718 20.572 -14.124 1.00 85.00 189 ARG A C 1
ATOM 1392 O O . ARG A 1 189 ? 19.107 19.832 -13.224 1.00 85.00 189 ARG A O 1
ATOM 1399 N N . VAL A 1 190 ? 19.046 20.406 -15.402 1.00 82.25 190 VAL A N 1
ATOM 1400 C CA . VAL A 1 190 ? 20.062 19.454 -15.862 1.00 82.25 190 VAL A CA 1
ATOM 1401 C C . VAL A 1 190 ? 21.441 20.016 -15.523 1.00 82.25 190 VAL A C 1
ATOM 1403 O O . VAL A 1 190 ? 21.733 21.184 -15.807 1.00 82.25 190 VAL A O 1
ATOM 1406 N N . LEU A 1 191 ? 22.294 19.196 -14.912 1.00 83.56 191 LEU A N 1
ATOM 1407 C CA . LEU A 1 191 ? 23.638 19.602 -14.516 1.00 83.56 191 LEU A CA 1
ATOM 1408 C C . LEU A 1 191 ? 24.565 19.547 -15.734 1.00 83.56 191 LEU A C 1
ATOM 1410 O O . LEU A 1 191 ? 24.965 18.480 -16.185 1.00 83.56 191 LEU A O 1
ATOM 1414 N N . ARG A 1 192 ? 24.937 20.712 -16.276 1.00 81.12 192 ARG A N 1
ATOM 1415 C CA . ARG A 1 192 ? 25.793 20.792 -17.479 1.00 81.12 192 ARG A CA 1
ATOM 1416 C C . ARG A 1 192 ? 27.179 20.161 -17.285 1.00 81.12 192 ARG A C 1
ATOM 1418 O O . ARG A 1 192 ? 27.760 19.676 -18.247 1.00 81.12 192 ARG A O 1
ATOM 1425 N N . TRP A 1 193 ? 27.688 20.170 -16.054 1.00 83.31 193 TRP A N 1
ATOM 1426 C CA . TRP A 1 193 ? 28.985 19.603 -15.676 1.00 83.31 193 TRP A CA 1
ATOM 1427 C C . TRP A 1 193 ? 28.931 18.097 -15.376 1.00 83.31 193 TRP A C 1
ATOM 1429 O O . TRP A 1 193 ? 29.980 17.476 -15.249 1.00 83.31 193 TRP A O 1
ATOM 1439 N N . PHE A 1 194 ? 27.737 17.497 -15.293 1.00 83.69 194 PHE A N 1
ATOM 1440 C CA . PHE A 1 194 ? 27.568 16.073 -15.017 1.00 83.69 194 PHE A CA 1
ATOM 1441 C C . PHE A 1 194 ? 26.541 15.467 -15.976 1.00 83.69 194 PHE A C 1
ATOM 1443 O O . PHE A 1 194 ? 25.332 15.512 -15.755 1.00 83.69 194 PHE A O 1
ATOM 1450 N N . GLN A 1 195 ? 27.045 14.946 -17.096 1.00 77.50 195 GLN A N 1
ATOM 1451 C CA . GLN A 1 195 ? 26.232 14.479 -18.219 1.00 77.50 195 GLN A CA 1
ATOM 1452 C C . GLN A 1 195 ? 25.208 13.426 -17.782 1.00 77.50 195 GLN A C 1
ATOM 1454 O O . GLN A 1 195 ? 25.559 12.381 -17.247 1.00 77.50 195 GLN A O 1
ATOM 1459 N N . GLY A 1 196 ? 23.930 13.701 -18.045 1.00 77.81 196 GLY A N 1
ATOM 1460 C CA . GLY A 1 196 ? 22.823 12.811 -17.686 1.00 77.81 196 GLY A CA 1
ATOM 1461 C C . GLY A 1 196 ? 22.286 13.000 -16.268 1.00 77.81 196 GLY A C 1
ATOM 1462 O O . GLY A 1 196 ? 21.247 12.424 -15.966 1.00 77.81 196 GLY A O 1
ATOM 1463 N N . ALA A 1 197 ? 22.922 13.828 -15.432 1.00 85.44 197 ALA A N 1
ATOM 1464 C CA . ALA A 1 197 ? 22.408 14.152 -14.109 1.00 85.44 197 ALA A CA 1
ATOM 1465 C C . ALA A 1 197 ? 21.388 15.291 -14.161 1.00 85.44 197 ALA A C 1
ATOM 1467 O O . ALA A 1 197 ? 21.570 16.309 -14.841 1.00 85.44 197 ALA A O 1
ATOM 1468 N N . GLU A 1 198 ? 20.321 15.142 -13.388 1.00 86.12 198 GLU A N 1
ATOM 1469 C CA . GLU A 1 198 ? 19.258 16.132 -13.287 1.00 86.12 198 GLU A CA 1
ATOM 1470 C C . GLU A 1 198 ? 18.822 16.278 -11.832 1.00 86.12 198 GLU A C 1
ATOM 1472 O O . GLU A 1 198 ? 18.609 15.290 -11.136 1.00 86.12 198 GLU A O 1
ATOM 1477 N N . VAL A 1 199 ? 18.674 17.521 -11.374 1.00 88.44 199 VAL A N 1
ATOM 1478 C CA . VAL A 1 199 ? 18.066 17.816 -10.077 1.00 88.44 199 VAL A CA 1
ATOM 1479 C C . VAL A 1 199 ? 16.676 18.362 -10.342 1.00 88.44 199 VAL A C 1
ATOM 1481 O O . VAL A 1 199 ? 16.531 19.396 -10.996 1.00 88.44 199 VAL A O 1
ATOM 1484 N N . ARG A 1 200 ? 15.662 17.665 -9.831 1.00 86.19 200 ARG A N 1
ATOM 1485 C CA . ARG A 1 200 ? 14.267 18.103 -9.833 1.00 86.19 200 ARG A CA 1
ATOM 1486 C C . ARG A 1 200 ? 13.729 18.092 -8.419 1.00 86.19 200 ARG A C 1
ATOM 1488 O O . ARG A 1 200 ? 14.034 17.188 -7.647 1.00 86.19 200 ARG A O 1
ATOM 1495 N N . VAL A 1 201 ? 12.905 19.080 -8.117 1.00 88.06 201 VAL A N 1
ATOM 1496 C CA . VAL A 1 201 ? 12.128 19.132 -6.884 1.00 88.06 201 VAL A CA 1
ATOM 1497 C C . VAL A 1 201 ? 10.664 19.181 -7.278 1.00 88.06 201 VAL A C 1
ATOM 1499 O O . VAL A 1 201 ? 10.299 19.916 -8.188 1.00 88.06 201 VAL A O 1
ATOM 1502 N N . GLU A 1 202 ? 9.834 18.396 -6.603 1.00 87.50 202 GLU A N 1
ATOM 1503 C CA . GLU A 1 202 ? 8.384 18.538 -6.670 1.00 87.50 202 GLU A CA 1
ATOM 1504 C C . GLU A 1 202 ? 7.939 19.373 -5.467 1.00 87.50 202 GLU A C 1
ATOM 1506 O O . GLU A 1 202 ? 7.977 18.913 -4.325 1.00 87.50 202 GLU A O 1
ATOM 1511 N N . ALA A 1 203 ? 7.573 20.632 -5.715 1.00 86.88 203 ALA A N 1
ATOM 1512 C CA . ALA A 1 203 ? 7.211 21.602 -4.680 1.00 86.88 203 ALA A CA 1
ATOM 1513 C C . ALA A 1 203 ? 5.750 21.420 -4.232 1.00 86.88 203 ALA A C 1
ATOM 1515 O O . ALA A 1 203 ? 4.929 22.330 -4.308 1.00 86.88 203 ALA A O 1
ATOM 1516 N N . ALA A 1 204 ? 5.408 20.206 -3.807 1.00 85.19 204 ALA A N 1
ATOM 1517 C CA . ALA A 1 204 ? 4.046 19.818 -3.482 1.00 85.19 204 ALA A CA 1
ATOM 1518 C C . ALA A 1 204 ? 3.801 19.845 -1.957 1.00 85.19 204 ALA A C 1
ATOM 1520 O O . ALA A 1 204 ? 4.487 19.125 -1.223 1.00 85.19 204 ALA A O 1
ATOM 1521 N N . PRO A 1 205 ? 2.825 20.631 -1.448 1.00 86.50 205 PRO A N 1
ATOM 1522 C CA . PRO A 1 205 ? 2.510 20.671 -0.018 1.00 86.50 205 PRO A CA 1
ATOM 1523 C C . PRO A 1 205 ? 2.031 19.310 0.498 1.00 86.50 205 PRO A C 1
ATOM 1525 O O . PRO A 1 205 ? 2.318 18.953 1.639 1.00 86.50 205 PRO A O 1
ATOM 1528 N N . GLU A 1 206 ? 1.370 18.518 -0.352 1.00 84.56 206 GLU A N 1
ATOM 1529 C CA . GLU A 1 206 ? 0.996 17.143 -0.036 1.00 84.56 206 GLU A CA 1
ATOM 1530 C C . GLU A 1 206 ? 2.223 16.287 0.329 1.00 84.56 206 GLU A C 1
ATOM 1532 O O . GLU A 1 206 ? 2.215 15.641 1.373 1.00 84.56 206 GLU A O 1
ATOM 1537 N N . LEU A 1 207 ? 3.319 16.355 -0.440 1.00 85.44 207 LEU A N 1
ATOM 1538 C CA . LEU A 1 207 ? 4.543 15.583 -0.187 1.00 85.44 207 LEU A CA 1
ATOM 1539 C C . LEU A 1 207 ? 5.247 16.006 1.104 1.00 85.44 207 LEU A C 1
ATOM 1541 O O . LEU A 1 207 ? 5.833 15.168 1.790 1.00 85.44 207 LEU A O 1
ATOM 1545 N N . MET A 1 208 ? 5.165 17.289 1.462 1.00 86.81 208 MET A N 1
ATOM 1546 C CA . MET A 1 208 ? 5.665 17.775 2.748 1.00 86.81 208 MET A CA 1
ATOM 1547 C C . MET A 1 208 ? 4.888 17.148 3.914 1.00 86.81 208 MET A C 1
ATOM 1549 O O . MET A 1 208 ? 5.500 16.690 4.879 1.00 86.81 208 MET A O 1
ATOM 1553 N N . GLY A 1 209 ? 3.557 17.073 3.803 1.00 83.00 209 GLY A N 1
ATOM 1554 C CA . GLY A 1 209 ? 2.706 16.397 4.784 1.00 83.00 209 GLY A CA 1
ATOM 1555 C C . GLY A 1 209 ? 3.035 14.908 4.913 1.00 83.00 209 GLY A C 1
ATOM 1556 O O . GLY A 1 209 ? 3.248 14.422 6.021 1.00 83.00 209 GLY A O 1
ATOM 1557 N N . VAL A 1 210 ? 3.166 14.202 3.784 1.00 78.44 210 VAL A N 1
ATOM 1558 C CA . VAL A 1 210 ? 3.566 12.783 3.757 1.00 78.44 210 VAL A CA 1
ATOM 1559 C C . VAL A 1 210 ? 4.913 12.572 4.440 1.00 78.44 210 VAL A C 1
ATOM 1561 O O . VAL A 1 210 ? 5.031 11.706 5.305 1.00 78.44 210 VAL A O 1
ATOM 1564 N N . GLY A 1 211 ? 5.914 13.388 4.096 1.00 83.19 211 GLY A N 1
ATOM 1565 C CA . GLY A 1 211 ? 7.254 13.323 4.678 1.00 83.19 211 GLY A CA 1
ATOM 1566 C C . GLY A 1 211 ? 7.262 13.528 6.195 1.00 83.19 211 GLY A C 1
ATOM 1567 O O . GLY A 1 211 ? 8.034 12.875 6.897 1.00 83.19 211 GLY A O 1
ATOM 1568 N N . TYR A 1 212 ? 6.378 14.389 6.710 1.00 82.12 212 TYR A N 1
ATOM 1569 C CA . TYR A 1 212 ? 6.223 14.604 8.148 1.00 82.12 212 TYR A CA 1
ATOM 1570 C C . TYR A 1 212 ? 5.619 13.383 8.859 1.00 82.12 212 TYR A C 1
ATOM 1572 O O . TYR A 1 212 ? 6.073 13.037 9.946 1.00 82.12 212 TYR A O 1
ATOM 1580 N N . ILE A 1 213 ? 4.649 12.704 8.233 1.00 75.88 213 ILE A N 1
ATOM 1581 C CA . ILE A 1 213 ? 3.994 11.505 8.789 1.00 75.88 213 ILE A CA 1
ATOM 1582 C C . ILE A 1 213 ? 4.965 10.319 8.844 1.00 75.88 213 ILE A C 1
ATOM 1584 O O . ILE A 1 213 ? 5.111 9.692 9.890 1.00 75.88 213 ILE A O 1
ATOM 1588 N N . ILE A 1 214 ? 5.658 10.022 7.739 1.00 75.62 214 ILE A N 1
ATOM 1589 C CA . ILE A 1 214 ? 6.585 8.874 7.665 1.00 75.62 214 ILE A CA 1
ATOM 1590 C C . ILE A 1 214 ? 7.923 9.137 8.379 1.00 75.62 214 ILE A C 1
ATOM 1592 O O . ILE A 1 214 ? 8.689 8.214 8.664 1.00 75.62 214 ILE A O 1
ATOM 1596 N N . GLY A 1 215 ? 8.222 10.406 8.662 1.00 84.38 215 GLY A N 1
ATOM 1597 C CA . GLY A 1 215 ? 9.399 10.845 9.396 1.00 84.38 215 GLY A CA 1
ATOM 1598 C C . GLY A 1 215 ? 10.699 10.888 8.575 1.00 84.38 215 GLY A C 1
ATOM 1599 O O . GLY A 1 215 ? 10.806 10.339 7.472 1.00 84.38 215 GLY A O 1
ATOM 1600 N N . PRO A 1 216 ? 11.752 11.517 9.134 1.00 89.06 216 PRO A N 1
ATOM 1601 C CA . PRO A 1 216 ? 12.997 11.807 8.418 1.00 89.06 216 PRO A CA 1
ATOM 1602 C C . PRO A 1 216 ? 13.769 10.552 8.005 1.00 89.06 216 PRO A C 1
ATOM 1604 O O . PRO A 1 216 ? 14.485 10.571 7.007 1.00 89.06 216 PRO A O 1
ATOM 1607 N N . ARG A 1 217 ? 13.622 9.443 8.742 1.00 87.81 217 ARG A N 1
ATOM 1608 C CA . ARG A 1 217 ? 14.304 8.183 8.423 1.00 87.81 217 ARG A CA 1
ATOM 1609 C C . ARG A 1 217 ? 13.786 7.578 7.118 1.00 87.81 217 ARG A C 1
ATOM 1611 O O . ARG A 1 217 ? 14.588 7.254 6.248 1.00 87.81 217 ARG A O 1
ATOM 1618 N N . ILE A 1 218 ? 12.464 7.441 6.980 1.00 83.62 218 ILE A N 1
ATOM 1619 C CA . ILE A 1 218 ? 11.848 6.868 5.775 1.00 83.62 218 ILE A CA 1
ATOM 1620 C C . ILE A 1 218 ? 12.000 7.847 4.607 1.00 83.62 218 ILE A C 1
ATOM 1622 O O . ILE A 1 218 ? 12.451 7.446 3.535 1.00 83.62 218 ILE A O 1
ATOM 1626 N N . ALA A 1 219 ? 11.751 9.142 4.835 1.00 88.12 219 ALA A N 1
ATOM 1627 C CA . ALA A 1 219 ? 11.989 10.183 3.835 1.00 88.12 219 ALA A CA 1
ATOM 1628 C C . ALA A 1 219 ? 13.448 10.194 3.336 1.00 88.12 219 ALA A C 1
ATOM 1630 O O . ALA A 1 219 ? 13.693 10.347 2.141 1.00 88.12 219 ALA A O 1
ATOM 1631 N N . GLY A 1 220 ? 14.417 9.953 4.226 1.00 91.69 220 GLY A N 1
ATOM 1632 C CA . GLY A 1 220 ? 15.832 9.823 3.882 1.00 91.69 220 GLY A CA 1
ATOM 1633 C C . GLY A 1 220 ? 16.129 8.640 2.958 1.00 91.69 220 GLY A C 1
ATOM 1634 O O . GLY A 1 220 ? 16.921 8.787 2.029 1.00 91.69 220 GLY A O 1
ATOM 1635 N N . TYR A 1 221 ? 15.469 7.491 3.146 1.00 89.06 221 TYR A N 1
ATOM 1636 C CA . TYR A 1 221 ? 15.608 6.348 2.233 1.00 89.06 221 TYR A CA 1
ATOM 1637 C C . TYR A 1 221 ? 15.032 6.644 0.843 1.00 89.06 221 TYR A C 1
ATOM 1639 O O . TYR A 1 221 ? 15.673 6.324 -0.159 1.00 89.06 221 TYR A O 1
ATOM 1647 N N . LEU A 1 222 ? 13.870 7.305 0.767 1.00 87.56 222 LEU A N 1
ATOM 1648 C CA . LEU A 1 222 ? 13.277 7.732 -0.508 1.00 87.56 222 LEU A CA 1
ATOM 1649 C C . LEU A 1 222 ? 14.180 8.748 -1.225 1.00 87.56 222 LEU A C 1
ATOM 1651 O O . LEU A 1 222 ? 14.440 8.612 -2.421 1.00 87.56 222 LEU A O 1
ATOM 1655 N N . PHE A 1 223 ? 14.714 9.724 -0.485 1.00 91.12 223 PHE A N 1
ATOM 1656 C CA . PHE A 1 223 ? 15.657 10.709 -1.011 1.00 91.12 223 PHE A CA 1
ATOM 1657 C C . PHE A 1 223 ? 16.939 10.050 -1.532 1.00 91.12 223 PHE A C 1
ATOM 1659 O O . PHE A 1 223 ? 17.371 10.340 -2.646 1.00 91.12 223 PHE A O 1
ATOM 1666 N N . ALA A 1 224 ? 17.516 9.110 -0.776 1.00 93.69 224 ALA A N 1
ATOM 1667 C CA . ALA A 1 224 ? 18.687 8.351 -1.206 1.00 93.69 224 ALA A CA 1
ATOM 1668 C C . ALA A 1 224 ? 18.413 7.557 -2.495 1.00 93.69 224 ALA A C 1
ATOM 1670 O O . ALA A 1 224 ? 19.247 7.563 -3.399 1.00 93.69 224 ALA A O 1
ATOM 1671 N N . GLY A 1 225 ? 17.233 6.941 -2.621 1.00 91.44 225 GLY A N 1
ATOM 1672 C CA . GLY A 1 225 ? 16.798 6.282 -3.855 1.00 91.44 225 GLY A CA 1
ATOM 1673 C C . GLY A 1 225 ? 16.730 7.243 -5.047 1.00 91.44 225 GLY A C 1
ATOM 1674 O O . GLY A 1 225 ? 17.233 6.925 -6.125 1.00 91.44 225 GLY A O 1
ATOM 1675 N N . GLY A 1 226 ? 16.191 8.449 -4.840 1.00 90.19 226 GLY A N 1
ATOM 1676 C CA . GLY A 1 226 ? 16.190 9.523 -5.837 1.00 90.19 226 GLY A CA 1
ATOM 1677 C C . GLY A 1 226 ? 17.601 9.951 -6.251 1.00 90.19 226 GLY A C 1
ATOM 1678 O O . GLY A 1 226 ? 17.891 10.038 -7.442 1.00 90.19 226 GLY A O 1
ATOM 1679 N N . CYS A 1 227 ? 18.509 10.137 -5.291 1.00 93.06 227 CYS A N 1
ATOM 1680 C CA . CYS A 1 227 ? 19.913 10.448 -5.563 1.00 93.06 227 CYS A CA 1
ATOM 1681 C C . CYS A 1 227 ? 20.602 9.336 -6.365 1.00 93.06 227 CYS A C 1
ATOM 1683 O O . CYS A 1 227 ? 21.279 9.625 -7.348 1.00 93.06 227 CYS A O 1
ATOM 1685 N N . ILE A 1 228 ? 20.397 8.066 -6.002 1.00 94.38 228 ILE A N 1
ATOM 1686 C CA . ILE A 1 228 ? 20.945 6.929 -6.753 1.00 94.38 228 ILE A CA 1
ATOM 1687 C C . ILE A 1 228 ? 20.396 6.925 -8.184 1.00 94.38 228 ILE A C 1
ATOM 1689 O O . ILE A 1 228 ? 21.163 6.788 -9.133 1.00 94.38 228 ILE A O 1
ATOM 1693 N N . ALA A 1 229 ? 19.093 7.129 -8.371 1.00 91.81 229 ALA A N 1
ATOM 1694 C CA . ALA A 1 229 ? 18.488 7.161 -9.697 1.00 91.81 229 ALA A CA 1
ATOM 1695 C C . ALA A 1 229 ? 19.046 8.305 -10.566 1.00 91.81 229 ALA A C 1
ATOM 1697 O O . ALA A 1 229 ? 19.564 8.055 -11.654 1.00 91.81 229 ALA A O 1
ATOM 1698 N N . TYR A 1 230 ? 18.974 9.545 -10.079 1.00 90.38 230 TYR A N 1
ATOM 1699 C CA . TYR A 1 230 ? 19.232 10.745 -10.881 1.00 90.38 230 TYR A CA 1
ATOM 1700 C C . TYR A 1 230 ? 20.699 11.183 -10.925 1.00 90.38 230 TYR A C 1
ATOM 1702 O O . TYR A 1 230 ? 21.109 11.821 -11.893 1.00 90.38 230 TYR A O 1
ATOM 1710 N N . LEU A 1 231 ? 21.495 10.859 -9.902 1.00 91.25 231 LEU A N 1
ATOM 1711 C CA . LEU A 1 231 ? 22.894 11.290 -9.788 1.00 91.25 231 LEU A CA 1
ATOM 1712 C C . LEU A 1 231 ? 23.894 10.141 -9.958 1.00 91.25 231 LEU A C 1
ATOM 1714 O O . LEU A 1 231 ? 25.082 10.407 -10.098 1.00 91.25 231 LEU A O 1
ATOM 1718 N N . VAL A 1 232 ? 23.454 8.879 -9.965 1.00 93.38 232 VAL A N 1
ATOM 1719 C CA . VAL A 1 232 ? 24.355 7.728 -10.150 1.00 93.38 232 VAL A CA 1
ATOM 1720 C C . VAL A 1 232 ? 23.970 6.919 -11.383 1.00 93.38 232 VAL A C 1
ATOM 1722 O O . VAL A 1 232 ? 24.747 6.851 -12.332 1.00 93.38 232 VAL A O 1
ATOM 1725 N N . LEU A 1 233 ? 22.764 6.347 -11.415 1.00 94.38 233 LEU A N 1
ATOM 1726 C CA . LEU A 1 233 ? 22.335 5.449 -12.488 1.00 94.38 233 LEU A CA 1
ATOM 1727 C C . LEU A 1 233 ? 22.197 6.174 -13.828 1.00 94.38 233 LEU A C 1
ATOM 1729 O O . LEU A 1 233 ? 22.736 5.699 -14.822 1.00 94.38 233 LEU A O 1
ATOM 1733 N N . MET A 1 234 ? 21.516 7.323 -13.874 1.00 92.56 234 MET A N 1
ATOM 1734 C CA . MET A 1 234 ? 21.343 8.067 -15.130 1.00 92.56 234 MET A CA 1
ATOM 1735 C C . MET A 1 234 ? 22.681 8.514 -15.745 1.00 92.56 234 MET A C 1
ATOM 1737 O O . MET A 1 234 ? 22.901 8.224 -16.925 1.00 92.56 234 MET A O 1
ATOM 1741 N N . PRO A 1 235 ? 23.607 9.143 -14.991 1.00 92.06 235 PRO A N 1
ATOM 1742 C CA . PRO A 1 235 ? 24.929 9.472 -15.515 1.00 92.06 235 PRO A CA 1
ATOM 1743 C C . PRO A 1 235 ? 25.743 8.246 -15.911 1.00 92.06 235 PRO A C 1
ATOM 1745 O O . PRO A 1 235 ? 26.384 8.273 -16.956 1.00 92.06 235 PRO A O 1
ATOM 1748 N N . ALA A 1 236 ? 25.693 7.157 -15.135 1.00 93.00 236 ALA A N 1
ATOM 1749 C CA . ALA A 1 236 ? 26.387 5.920 -15.481 1.00 93.00 236 ALA A CA 1
ATOM 1750 C C . ALA A 1 236 ? 25.875 5.345 -16.809 1.00 93.00 236 ALA A C 1
ATOM 1752 O O . ALA A 1 236 ? 26.673 5.054 -17.697 1.00 93.00 236 ALA A O 1
ATOM 1753 N N . ILE A 1 237 ? 24.555 5.252 -16.992 1.00 92.75 237 ILE A N 1
ATOM 1754 C CA . ILE A 1 237 ? 23.951 4.778 -18.246 1.00 92.75 237 ILE A CA 1
ATOM 1755 C C . ILE A 1 237 ? 24.378 5.669 -19.411 1.00 92.75 237 ILE A C 1
ATOM 1757 O O . ILE A 1 237 ? 24.758 5.159 -20.462 1.00 92.75 237 ILE A O 1
ATOM 1761 N N . LYS A 1 238 ? 24.368 6.995 -19.232 1.00 90.19 238 LYS A N 1
ATOM 1762 C CA . LYS A 1 238 ? 24.777 7.919 -20.292 1.00 90.19 238 LYS A CA 1
ATOM 1763 C C . LYS A 1 238 ? 26.270 7.818 -20.608 1.00 90.19 238 LYS A C 1
ATOM 1765 O O . LYS A 1 238 ? 26.634 7.858 -21.777 1.00 90.19 238 LYS A O 1
ATOM 1770 N N . LEU A 1 239 ? 27.116 7.641 -19.596 1.00 90.94 239 LEU A N 1
ATOM 1771 C CA . LEU A 1 239 ? 28.561 7.483 -19.745 1.00 90.94 239 LEU A CA 1
ATOM 1772 C C . LEU A 1 239 ? 28.916 6.193 -20.495 1.00 90.94 239 LEU A C 1
ATOM 1774 O O . LEU A 1 239 ? 29.646 6.243 -21.481 1.00 90.94 239 LEU A O 1
ATOM 1778 N N . PHE A 1 240 ? 28.382 5.049 -20.060 1.00 90.06 240 PHE A N 1
ATOM 1779 C CA . PHE A 1 240 ? 28.678 3.751 -20.674 1.00 90.06 240 PHE A CA 1
ATOM 1780 C C . PHE A 1 240 ? 27.951 3.546 -22.010 1.00 90.06 240 PHE A C 1
ATOM 1782 O O . PHE A 1 240 ? 28.464 2.865 -22.893 1.00 90.06 240 PHE A O 1
ATOM 1789 N N . GLY A 1 241 ? 26.781 4.165 -22.185 1.00 88.88 241 GLY A N 1
ATOM 1790 C CA . GLY A 1 241 ? 25.988 4.091 -23.410 1.00 88.88 241 GLY A CA 1
ATOM 1791 C C . GLY A 1 241 ? 26.410 5.066 -24.513 1.00 88.88 241 GLY A C 1
ATOM 1792 O O . GLY A 1 241 ? 25.962 4.918 -25.646 1.00 88.88 241 GLY A O 1
ATOM 1793 N N . ALA A 1 242 ? 27.267 6.054 -24.225 1.00 86.75 242 ALA A N 1
ATOM 1794 C CA . ALA A 1 242 ? 27.636 7.100 -25.187 1.00 86.75 242 ALA A CA 1
ATOM 1795 C C . ALA A 1 242 ? 28.351 6.569 -26.440 1.00 86.75 242 ALA A C 1
ATOM 1797 O O . ALA A 1 242 ? 28.198 7.142 -27.515 1.00 86.75 242 ALA A O 1
ATOM 1798 N N . ALA A 1 243 ? 29.123 5.489 -26.303 1.00 88.88 243 ALA A N 1
ATOM 1799 C CA . ALA A 1 243 ? 29.871 4.878 -27.401 1.00 88.88 243 ALA A CA 1
ATOM 1800 C C . ALA A 1 243 ? 29.054 3.841 -28.198 1.00 88.88 243 ALA A C 1
ATOM 1802 O O . ALA A 1 243 ? 29.569 3.252 -29.148 1.00 88.88 243 ALA A O 1
ATOM 1803 N N . MET A 1 244 ? 27.800 3.582 -27.813 1.00 89.50 244 MET A N 1
ATOM 1804 C CA . MET A 1 244 ? 26.960 2.611 -28.509 1.00 89.50 244 MET A CA 1
ATOM 1805 C C . MET A 1 244 ? 26.520 3.150 -29.871 1.00 89.50 244 MET A C 1
ATOM 1807 O O . MET A 1 244 ? 26.015 4.264 -29.981 1.00 89.50 244 MET A O 1
ATOM 1811 N N . THR A 1 245 ? 26.674 2.325 -30.905 1.00 89.50 245 THR A N 1
ATOM 1812 C CA . THR A 1 245 ? 26.262 2.625 -32.287 1.00 89.50 245 THR A CA 1
ATOM 1813 C C . THR A 1 245 ? 24.917 2.005 -32.658 1.00 89.50 245 THR A C 1
ATOM 1815 O O . THR A 1 245 ? 24.390 2.269 -33.736 1.00 89.50 245 THR A O 1
ATOM 1818 N N . THR A 1 246 ? 24.346 1.189 -31.769 1.00 90.50 246 THR A N 1
ATOM 1819 C CA . THR A 1 246 ? 23.027 0.569 -31.928 1.00 90.50 246 THR A CA 1
ATOM 1820 C C . THR A 1 246 ? 22.158 0.848 -30.698 1.00 90.50 246 THR A C 1
ATOM 1822 O O . THR A 1 246 ? 22.684 0.881 -29.580 1.00 90.50 246 THR A O 1
ATOM 1825 N N . PRO A 1 247 ? 20.842 1.083 -30.869 1.00 89.25 247 PRO A N 1
ATOM 1826 C CA . PRO A 1 247 ? 19.933 1.260 -29.741 1.00 89.25 247 PRO A CA 1
ATOM 1827 C C . PRO A 1 247 ? 19.889 0.019 -28.844 1.00 89.25 247 PRO A C 1
ATOM 1829 O O . PRO A 1 247 ? 19.845 -1.113 -29.328 1.00 89.25 247 PRO A O 1
ATOM 1832 N N . MET A 1 248 ? 19.867 0.235 -27.528 1.00 87.94 248 MET A N 1
ATOM 1833 C CA . MET A 1 248 ? 19.685 -0.828 -26.541 1.00 87.94 248 MET A CA 1
ATOM 1834 C C . MET A 1 248 ? 18.204 -0.958 -26.194 1.00 87.94 248 MET A C 1
ATOM 1836 O O . MET A 1 248 ? 17.595 0.008 -25.735 1.00 87.94 248 MET A O 1
ATOM 1840 N N . TYR A 1 249 ? 17.637 -2.157 -26.345 1.00 86.19 249 TYR A N 1
ATOM 1841 C CA . TYR A 1 249 ? 16.262 -2.434 -25.923 1.00 86.19 249 TYR A CA 1
ATOM 1842 C C . TYR A 1 249 ? 16.046 -2.042 -24.441 1.00 86.19 249 TYR A C 1
ATOM 1844 O O . TYR A 1 249 ? 16.908 -2.352 -23.614 1.00 86.19 249 TYR A O 1
ATOM 1852 N N . PRO A 1 250 ? 14.926 -1.387 -24.069 1.00 86.25 250 PRO A N 1
ATOM 1853 C CA . PRO A 1 250 ? 13.733 -1.097 -24.878 1.00 86.25 250 PRO A CA 1
ATOM 1854 C C . PRO A 1 250 ? 13.788 0.225 -25.662 1.00 86.25 250 PRO A C 1
ATOM 1856 O O . PRO A 1 250 ? 12.806 0.590 -26.306 1.00 86.25 250 PRO A O 1
ATOM 1859 N N . ALA A 1 251 ? 14.896 0.968 -25.605 1.00 88.50 251 ALA A N 1
ATOM 1860 C CA . ALA A 1 251 ? 15.027 2.228 -26.324 1.00 88.50 251 ALA A CA 1
ATOM 1861 C C . ALA A 1 251 ? 15.177 2.002 -27.838 1.00 88.50 251 ALA A C 1
ATOM 1863 O O . ALA A 1 251 ? 15.860 1.085 -28.292 1.00 88.50 251 ALA A O 1
ATOM 1864 N N . THR A 1 252 ? 14.564 2.887 -28.624 1.00 88.38 252 THR A N 1
ATOM 1865 C CA . THR A 1 252 ? 14.680 2.922 -30.093 1.00 88.38 252 THR A CA 1
ATOM 1866 C C . THR A 1 252 ? 15.684 3.965 -30.590 1.00 88.38 252 THR A C 1
ATOM 1868 O O . THR A 1 252 ? 16.041 3.957 -31.764 1.00 88.38 252 THR A O 1
ATOM 1871 N N . LYS A 1 253 ? 16.156 4.849 -29.701 1.00 90.75 253 LYS A N 1
ATOM 1872 C CA . LYS A 1 253 ? 17.179 5.873 -29.961 1.00 90.75 253 LYS A CA 1
ATOM 1873 C C . LYS A 1 253 ? 18.513 5.478 -29.330 1.00 90.75 253 LYS A C 1
ATOM 1875 O O . LYS A 1 253 ? 18.542 4.703 -28.372 1.00 90.75 253 LYS A O 1
ATOM 1880 N N . LEU A 1 254 ? 19.609 6.046 -29.831 1.00 92.06 254 LEU A N 1
ATOM 1881 C CA . LEU A 1 254 ? 20.920 5.908 -29.196 1.00 92.06 254 LEU A CA 1
ATOM 1882 C C . LEU A 1 254 ? 20.947 6.651 -27.858 1.00 92.06 254 LEU A C 1
ATOM 1884 O O . LEU A 1 254 ? 20.424 7.758 -27.738 1.00 92.06 254 LEU A O 1
ATOM 1888 N N . ILE A 1 255 ? 21.605 6.067 -26.854 1.00 90.94 255 ILE A N 1
ATOM 1889 C CA . ILE A 1 255 ? 21.678 6.633 -25.495 1.00 90.94 255 ILE A CA 1
ATOM 1890 C C . ILE A 1 255 ? 22.348 8.018 -25.491 1.00 90.94 255 ILE A C 1
ATOM 1892 O O . ILE A 1 255 ? 21.985 8.884 -24.692 1.00 90.94 255 ILE A O 1
ATOM 1896 N N . SER A 1 256 ? 23.287 8.255 -26.409 1.00 88.25 256 SER A N 1
ATOM 1897 C CA . SER A 1 256 ? 23.943 9.552 -26.612 1.00 88.25 256 SER A CA 1
ATOM 1898 C C . SER A 1 256 ? 22.958 10.674 -26.969 1.00 88.25 256 SER A C 1
ATOM 1900 O O . SER A 1 256 ? 23.130 11.807 -26.515 1.00 88.25 256 SER A O 1
ATOM 1902 N N . GLU A 1 257 ? 21.899 10.354 -27.714 1.00 89.06 257 GLU A N 1
ATOM 1903 C CA . GLU A 1 257 ? 20.875 11.291 -28.195 1.00 89.06 257 GLU A CA 1
ATOM 1904 C C . GLU A 1 257 ? 19.705 11.450 -27.215 1.00 89.06 257 GLU A C 1
ATOM 1906 O O . GLU A 1 257 ? 18.882 12.354 -27.359 1.00 89.06 257 GLU A O 1
ATOM 1911 N N . MET A 1 258 ? 19.624 10.588 -26.200 1.00 89.69 258 MET A N 1
ATOM 1912 C CA . MET A 1 258 ? 18.535 10.608 -25.231 1.00 89.69 258 MET A CA 1
ATOM 1913 C C . MET A 1 258 ? 18.700 11.739 -24.209 1.00 89.69 258 MET A C 1
ATOM 1915 O O . MET A 1 258 ? 19.765 11.978 -23.614 1.00 89.69 258 MET A O 1
ATOM 1919 N N . SER A 1 259 ? 17.588 12.420 -23.949 1.00 88.69 259 SER A N 1
ATOM 1920 C CA . SER A 1 259 ? 17.431 13.316 -22.809 1.00 88.69 259 SER A CA 1
ATOM 1921 C C . SER A 1 259 ? 17.476 12.543 -21.484 1.00 88.69 259 SER A C 1
ATOM 1923 O O . SER A 1 259 ? 17.247 11.334 -21.428 1.00 88.69 259 SER A O 1
ATOM 1925 N N . ALA A 1 260 ? 17.736 13.253 -20.383 1.00 85.25 260 ALA A N 1
ATOM 1926 C CA . ALA A 1 260 ? 17.709 12.678 -19.037 1.00 85.25 260 ALA A CA 1
ATOM 1927 C C . ALA A 1 260 ? 16.358 11.988 -18.736 1.00 85.25 260 ALA A C 1
ATOM 1929 O O . ALA A 1 260 ? 16.320 10.869 -18.223 1.00 85.25 260 ALA A O 1
ATOM 1930 N N . GLY A 1 261 ? 15.247 12.610 -19.147 1.00 85.94 261 GLY A N 1
ATOM 1931 C CA . GLY A 1 261 ? 13.906 12.043 -19.005 1.00 85.94 261 GLY A CA 1
ATOM 1932 C C . GLY A 1 261 ? 13.696 10.751 -19.801 1.00 85.94 261 GLY A C 1
ATOM 1933 O O . GLY A 1 261 ? 13.102 9.812 -19.271 1.00 85.94 261 GLY A O 1
ATOM 1934 N N . GLU A 1 262 ? 14.215 10.672 -21.030 1.00 90.31 262 GLU A N 1
ATOM 1935 C CA . GLU A 1 262 ? 14.143 9.461 -21.860 1.00 90.31 262 GLU A CA 1
ATOM 1936 C C . GLU A 1 262 ? 14.986 8.323 -21.269 1.00 90.31 262 GLU A C 1
ATOM 1938 O O . GLU A 1 262 ? 14.500 7.197 -21.181 1.00 90.31 262 GLU A O 1
ATOM 1943 N N . VAL A 1 263 ? 16.210 8.603 -20.796 1.00 90.94 263 VAL A N 1
ATOM 1944 C CA . VAL A 1 263 ? 17.063 7.595 -20.130 1.00 90.94 263 VAL A CA 1
ATOM 1945 C C . VAL A 1 263 ? 16.371 7.045 -18.883 1.00 90.94 263 VAL A C 1
ATOM 1947 O O . VAL A 1 263 ? 16.340 5.833 -18.653 1.00 90.94 263 VAL A O 1
ATOM 1950 N N . ARG A 1 264 ? 15.766 7.932 -18.085 1.00 90.69 264 ARG A N 1
ATOM 1951 C CA . ARG A 1 264 ? 15.016 7.539 -16.892 1.00 90.69 264 ARG A CA 1
ATOM 1952 C C . ARG A 1 264 ? 13.849 6.613 -17.234 1.00 90.69 264 ARG A C 1
ATOM 1954 O O . ARG A 1 264 ? 13.694 5.580 -16.588 1.00 90.69 264 ARG A O 1
ATOM 1961 N N . ALA A 1 265 ? 13.040 6.981 -18.227 1.00 89.69 265 ALA A N 1
ATOM 1962 C CA . ALA A 1 265 ? 11.862 6.216 -18.626 1.00 89.69 265 ALA A CA 1
ATOM 1963 C C . ALA A 1 265 ? 12.224 4.854 -19.242 1.00 89.69 265 ALA A C 1
ATOM 1965 O O . ALA A 1 265 ? 11.572 3.858 -18.943 1.00 89.69 265 ALA A O 1
ATOM 1966 N N . ALA A 1 266 ? 13.274 4.799 -20.066 1.00 91.50 266 ALA A N 1
ATOM 1967 C CA . ALA A 1 266 ? 13.649 3.588 -20.790 1.00 91.50 266 ALA A CA 1
ATOM 1968 C C . ALA A 1 266 ? 14.440 2.577 -19.949 1.00 91.50 266 ALA A C 1
ATOM 1970 O O . ALA A 1 266 ? 14.340 1.382 -20.207 1.00 91.50 266 ALA A O 1
ATOM 1971 N N . PHE A 1 267 ? 15.221 3.027 -18.960 1.00 92.88 267 PHE A N 1
ATOM 1972 C CA . PHE A 1 267 ? 16.147 2.151 -18.232 1.00 92.88 267 PHE A CA 1
ATOM 1973 C C . PHE A 1 267 ? 15.938 2.193 -16.719 1.00 92.88 267 PHE A C 1
ATOM 1975 O O . PHE A 1 267 ? 15.692 1.163 -16.092 1.00 92.88 267 PHE A O 1
ATOM 1982 N N . VAL A 1 268 ? 15.996 3.383 -16.116 1.00 93.06 268 VAL A N 1
ATOM 1983 C CA . VAL A 1 268 ? 15.959 3.518 -14.648 1.00 93.06 268 VAL A CA 1
ATOM 1984 C C . VAL A 1 268 ? 14.624 3.058 -14.070 1.00 93.06 268 VAL A C 1
ATOM 1986 O O . VAL A 1 268 ? 14.609 2.456 -13.001 1.00 93.06 268 VAL A O 1
ATOM 1989 N N . PHE A 1 269 ? 13.516 3.270 -14.787 1.00 88.56 269 PHE A N 1
ATOM 1990 C CA . PHE A 1 269 ? 12.199 2.773 -14.384 1.00 88.56 269 PHE A CA 1
ATOM 1991 C C . PHE A 1 269 ? 12.185 1.245 -14.212 1.00 88.56 269 PHE A C 1
ATOM 1993 O O . PHE A 1 269 ? 11.696 0.749 -13.199 1.00 88.56 269 PHE A O 1
ATOM 2000 N N . TYR A 1 270 ? 12.790 0.496 -15.141 1.00 88.12 270 TYR A N 1
ATOM 2001 C CA . TYR A 1 270 ? 12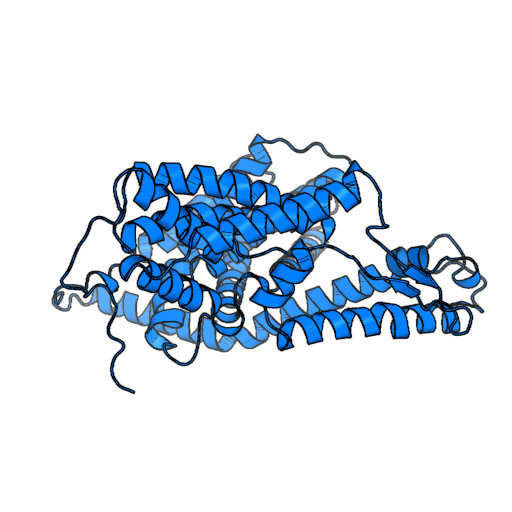.868 -0.967 -15.065 1.00 88.12 270 TYR A CA 1
ATOM 2002 C C . TYR A 1 270 ? 13.828 -1.450 -13.976 1.00 88.12 270 TYR A C 1
ATOM 2004 O O . TYR A 1 270 ? 13.518 -2.412 -13.276 1.00 88.12 270 TYR A O 1
ATOM 2012 N N . ILE A 1 271 ? 14.958 -0.760 -13.777 1.00 92.31 271 ILE A N 1
ATOM 2013 C CA . ILE A 1 271 ? 15.870 -1.045 -12.656 1.00 92.31 271 ILE A CA 1
ATOM 2014 C C . ILE A 1 271 ? 15.137 -0.840 -11.322 1.00 92.31 271 ILE A C 1
ATOM 2016 O O . ILE A 1 271 ? 15.199 -1.696 -10.441 1.00 92.31 271 ILE A O 1
ATOM 2020 N N . GLY A 1 272 ? 14.392 0.262 -11.193 1.00 89.69 272 GLY A N 1
ATOM 2021 C CA . GLY A 1 272 ? 13.558 0.553 -10.029 1.00 89.69 272 GLY A CA 1
ATOM 2022 C C . GLY A 1 272 ? 12.473 -0.501 -9.807 1.00 89.69 272 GLY A C 1
ATOM 2023 O O . GLY A 1 272 ? 12.340 -1.010 -8.697 1.00 89.69 272 GLY A O 1
ATOM 2024 N N . ALA A 1 273 ? 11.750 -0.896 -10.859 1.00 84.81 273 ALA A N 1
ATOM 2025 C CA . ALA A 1 273 ? 10.752 -1.963 -10.791 1.00 84.81 273 ALA A CA 1
ATOM 2026 C C . ALA A 1 273 ? 11.366 -3.299 -10.330 1.00 84.81 273 ALA A C 1
ATOM 2028 O O . ALA A 1 273 ? 10.795 -3.977 -9.477 1.00 84.81 273 ALA A O 1
ATOM 2029 N N . GLY A 1 274 ? 12.562 -3.645 -10.821 1.00 88.56 274 GLY A N 1
ATOM 2030 C CA . GLY A 1 274 ? 13.315 -4.822 -10.381 1.00 88.56 274 GLY A CA 1
ATOM 2031 C C . GLY A 1 274 ? 13.751 -4.747 -8.914 1.00 88.56 274 GLY A C 1
ATOM 2032 O O . GLY A 1 274 ? 13.629 -5.732 -8.182 1.00 88.56 274 GLY A O 1
ATOM 2033 N N . ALA A 1 275 ? 14.197 -3.577 -8.448 1.00 89.06 275 ALA A N 1
ATOM 2034 C CA . ALA A 1 275 ? 14.532 -3.350 -7.042 1.00 89.06 275 ALA A CA 1
ATOM 2035 C C . ALA A 1 275 ? 13.299 -3.506 -6.134 1.00 89.06 275 ALA A C 1
ATOM 2037 O O . ALA A 1 275 ? 13.370 -4.164 -5.096 1.00 89.06 275 ALA A O 1
ATOM 2038 N N . VAL A 1 276 ? 12.154 -2.967 -6.558 1.00 84.25 276 VAL A N 1
ATOM 2039 C CA . VAL A 1 276 ? 10.866 -3.067 -5.858 1.00 84.25 276 VAL A CA 1
ATOM 2040 C C . VAL A 1 276 ? 10.355 -4.517 -5.821 1.00 84.25 276 VAL A C 1
ATOM 2042 O O . VAL A 1 276 ? 9.941 -4.990 -4.762 1.00 84.25 276 VAL A O 1
ATOM 2045 N N . ALA A 1 277 ? 10.468 -5.264 -6.925 1.00 82.94 277 ALA A N 1
ATOM 2046 C CA . ALA A 1 277 ? 10.146 -6.694 -6.970 1.00 82.94 277 ALA A CA 1
ATOM 2047 C C . ALA A 1 277 ? 11.049 -7.516 -6.033 1.00 82.94 277 ALA A C 1
ATOM 2049 O O . ALA A 1 277 ? 10.570 -8.345 -5.259 1.00 82.94 277 ALA A O 1
ATOM 2050 N N . THR A 1 278 ? 12.356 -7.240 -6.053 1.00 87.81 278 THR A N 1
ATOM 2051 C CA . THR A 1 278 ? 13.344 -7.902 -5.189 1.00 87.81 278 THR A CA 1
ATOM 2052 C C . THR A 1 278 ? 13.060 -7.620 -3.715 1.00 87.81 278 THR A C 1
ATOM 2054 O O . THR A 1 278 ? 13.091 -8.537 -2.897 1.00 87.81 278 THR A O 1
ATOM 2057 N N . ALA A 1 279 ? 12.720 -6.375 -3.366 1.00 82.69 279 ALA A N 1
ATOM 2058 C CA . ALA A 1 279 ? 12.317 -6.008 -2.012 1.00 82.69 279 ALA A CA 1
ATOM 2059 C C . ALA A 1 279 ? 11.070 -6.785 -1.557 1.00 82.69 279 ALA A C 1
ATOM 2061 O O . ALA A 1 279 ? 11.053 -7.285 -0.433 1.00 82.69 279 ALA A O 1
ATOM 2062 N N . GLY A 1 280 ? 10.072 -6.958 -2.435 1.00 78.31 280 GLY A N 1
ATOM 2063 C CA . GLY A 1 280 ? 8.888 -7.781 -2.166 1.00 78.31 280 GLY A CA 1
ATOM 2064 C C . GLY A 1 280 ? 9.229 -9.248 -1.877 1.00 78.31 280 GLY A C 1
ATOM 2065 O O . GLY A 1 280 ? 8.734 -9.819 -0.905 1.00 78.31 280 GLY A O 1
ATOM 2066 N N . ILE A 1 281 ? 10.134 -9.846 -2.659 1.00 81.19 281 ILE A N 1
ATOM 2067 C CA . ILE A 1 281 ? 10.604 -11.227 -2.443 1.00 81.19 281 ILE A CA 1
ATOM 2068 C C . ILE A 1 281 ? 11.382 -11.345 -1.125 1.00 81.19 281 ILE A C 1
ATOM 2070 O O . ILE A 1 281 ? 11.128 -12.253 -0.336 1.00 81.19 281 ILE A O 1
ATOM 2074 N N . ILE A 1 282 ? 12.308 -10.421 -0.848 1.00 84.19 282 ILE A N 1
ATOM 2075 C CA . ILE A 1 282 ? 13.085 -10.415 0.402 1.00 84.19 282 ILE A CA 1
ATOM 2076 C C . ILE A 1 282 ? 12.159 -10.265 1.613 1.00 84.19 282 ILE A C 1
ATOM 2078 O O . ILE A 1 282 ? 12.351 -10.953 2.616 1.00 84.19 282 ILE A O 1
ATOM 2082 N N . ALA A 1 283 ? 11.156 -9.387 1.529 1.00 76.25 283 ALA A N 1
ATOM 2083 C CA . ALA A 1 283 ? 10.161 -9.201 2.578 1.00 76.25 283 ALA A CA 1
ATOM 2084 C C . ALA A 1 283 ? 9.380 -10.496 2.848 1.00 76.25 283 ALA A C 1
ATOM 2086 O O . ALA A 1 283 ? 9.259 -10.904 4.004 1.00 76.25 283 ALA A O 1
ATOM 2087 N N . LEU A 1 284 ? 8.946 -11.189 1.788 1.00 74.50 284 LEU A N 1
ATOM 2088 C CA . LEU A 1 284 ? 8.301 -12.496 1.896 1.00 74.50 284 LEU A CA 1
ATOM 2089 C C . LEU A 1 284 ? 9.208 -13.518 2.588 1.00 74.50 284 LEU A C 1
ATOM 2091 O O . LEU A 1 284 ? 8.809 -14.098 3.596 1.00 74.50 284 LEU A O 1
ATOM 2095 N N . VAL A 1 285 ? 10.450 -13.685 2.123 1.00 81.88 285 VAL A N 1
ATOM 2096 C CA . VAL A 1 285 ? 11.409 -14.638 2.710 1.00 81.88 285 VAL A CA 1
ATOM 2097 C C . VAL A 1 285 ? 11.662 -14.340 4.190 1.00 81.88 285 VAL A C 1
ATOM 2099 O O . VAL A 1 285 ? 11.636 -15.248 5.018 1.00 81.88 285 VAL A O 1
ATOM 2102 N N . ARG A 1 286 ? 11.848 -13.065 4.555 1.00 80.31 286 ARG A N 1
ATOM 2103 C CA . ARG A 1 286 ? 12.065 -12.650 5.951 1.00 80.31 286 ARG A CA 1
ATOM 2104 C C . ARG A 1 286 ? 10.839 -12.848 6.842 1.00 80.31 286 ARG A C 1
ATOM 2106 O O . ARG A 1 286 ? 10.997 -12.965 8.053 1.00 80.31 286 ARG A O 1
ATOM 2113 N N . SER A 1 287 ? 9.639 -12.882 6.266 1.00 71.75 287 SER A N 1
ATOM 2114 C CA . SER A 1 287 ? 8.389 -13.099 7.002 1.00 71.75 287 SER A CA 1
ATOM 2115 C C . SER A 1 287 ? 8.048 -14.576 7.230 1.00 71.75 287 SER A C 1
ATOM 2117 O O . SER A 1 287 ? 7.218 -14.869 8.091 1.00 71.75 287 SER A O 1
ATOM 2119 N N . LEU A 1 288 ? 8.693 -15.512 6.515 1.00 78.19 288 LEU A N 1
ATOM 2120 C CA . LEU A 1 288 ? 8.415 -16.953 6.620 1.00 78.19 288 LEU A CA 1
ATOM 2121 C C . LEU A 1 288 ? 8.421 -17.485 8.065 1.00 78.19 288 LEU A C 1
ATOM 2123 O O . LEU A 1 288 ? 7.506 -18.239 8.400 1.00 78.19 288 LEU A O 1
ATOM 2127 N N . PRO A 1 289 ? 9.357 -17.090 8.956 1.00 78.06 289 PRO A N 1
ATOM 2128 C CA . PRO A 1 289 ? 9.330 -17.540 10.348 1.00 78.06 289 PRO A CA 1
ATOM 2129 C C . PRO A 1 289 ? 8.071 -17.085 11.097 1.00 78.06 289 PRO A C 1
ATOM 2131 O O . PRO A 1 289 ? 7.495 -17.854 11.863 1.00 78.06 289 PRO A O 1
ATOM 2134 N N . THR A 1 290 ? 7.615 -15.853 10.852 1.00 70.50 290 THR A N 1
ATOM 2135 C CA . THR A 1 290 ? 6.388 -15.300 11.445 1.00 70.50 290 THR A CA 1
ATOM 2136 C C . THR A 1 290 ? 5.144 -15.983 10.898 1.00 70.50 290 THR A C 1
ATOM 2138 O O . THR A 1 290 ? 4.222 -16.275 11.650 1.00 70.50 290 THR A O 1
ATOM 2141 N N . ILE A 1 291 ? 5.122 -16.277 9.597 1.00 70.69 291 ILE A N 1
ATOM 2142 C CA . ILE A 1 291 ? 4.033 -17.035 8.976 1.00 70.69 291 ILE A CA 1
ATOM 2143 C C . ILE A 1 291 ? 3.951 -18.433 9.597 1.00 70.69 291 ILE A C 1
ATOM 2145 O O . ILE A 1 291 ? 2.873 -18.873 9.992 1.00 70.69 291 ILE A O 1
ATOM 2149 N N . ALA A 1 292 ? 5.088 -19.118 9.741 1.00 73.06 292 ALA A N 1
ATOM 2150 C CA . ALA A 1 292 ? 5.144 -20.448 10.338 1.00 73.06 292 ALA A CA 1
ATOM 2151 C C . ALA A 1 292 ? 4.660 -20.445 11.797 1.00 73.06 292 ALA A C 1
ATOM 2153 O O . ALA A 1 292 ? 3.847 -21.293 12.168 1.00 73.06 292 ALA A O 1
ATOM 2154 N N . SER A 1 293 ? 5.096 -19.478 12.613 1.00 69.88 293 SER A N 1
ATOM 2155 C CA . SER A 1 293 ? 4.646 -19.366 14.005 1.00 69.88 293 SER A CA 1
ATOM 2156 C C . SER A 1 293 ? 3.160 -19.002 14.113 1.00 69.88 293 SER A C 1
ATOM 2158 O O . SER A 1 293 ? 2.460 -19.549 14.968 1.00 69.88 293 SER A O 1
ATOM 2160 N N . ALA A 1 294 ? 2.647 -18.146 13.222 1.00 65.19 294 ALA A N 1
ATOM 2161 C CA . ALA A 1 294 ? 1.229 -17.801 13.150 1.00 65.19 294 ALA A CA 1
ATOM 2162 C C . ALA A 1 294 ? 0.363 -19.015 12.778 1.00 65.19 294 ALA A C 1
ATOM 2164 O O . ALA A 1 294 ? -0.647 -19.265 13.435 1.00 65.19 294 ALA A O 1
ATOM 2165 N N . PHE A 1 295 ? 0.783 -19.826 11.800 1.00 68.88 295 PHE A N 1
ATOM 2166 C CA . PHE A 1 295 ? 0.096 -21.075 11.457 1.00 68.88 295 PHE A CA 1
ATOM 2167 C C . PHE A 1 295 ? 0.133 -22.098 12.592 1.00 68.88 295 PHE A C 1
ATOM 2169 O O . PHE A 1 295 ? -0.892 -22.707 12.894 1.00 68.88 295 PHE A O 1
ATOM 2176 N N . GLN A 1 296 ? 1.285 -22.279 13.246 1.00 70.19 296 GLN A N 1
ATOM 2177 C CA . GLN A 1 296 ? 1.411 -23.183 14.393 1.00 70.19 296 GLN A CA 1
ATOM 2178 C C . GLN A 1 296 ? 0.489 -22.759 15.542 1.00 70.19 296 GLN A C 1
ATOM 2180 O O . GLN A 1 296 ? -0.204 -23.598 16.118 1.00 70.19 296 GLN A O 1
ATOM 2185 N N . ALA A 1 297 ? 0.428 -21.457 15.834 1.00 64.56 297 ALA A N 1
ATOM 2186 C CA . ALA A 1 297 ? -0.485 -20.898 16.823 1.00 64.56 297 ALA A CA 1
ATOM 2187 C C . ALA A 1 297 ? -1.957 -21.093 16.429 1.00 64.56 297 ALA A C 1
ATOM 2189 O O . ALA A 1 297 ? -2.746 -21.553 17.248 1.00 64.56 297 ALA A O 1
ATOM 2190 N N . GLY A 1 298 ? -2.317 -20.804 15.175 1.00 63.53 298 GLY A N 1
ATOM 2191 C CA . GLY A 1 298 ? -3.681 -20.983 14.677 1.00 63.53 298 GLY A CA 1
ATOM 2192 C C . GLY A 1 298 ? -4.142 -22.440 14.736 1.00 63.53 298 GLY A C 1
ATOM 2193 O O . GLY A 1 298 ? -5.273 -22.714 15.130 1.00 63.53 298 GLY A O 1
ATOM 2194 N N . PHE A 1 299 ? -3.260 -23.392 14.416 1.00 67.69 299 PHE A N 1
ATOM 2195 C CA . PHE A 1 299 ? -3.565 -24.822 14.494 1.00 67.69 299 PHE A CA 1
ATOM 2196 C C . PHE A 1 299 ? -3.684 -25.316 15.944 1.00 67.69 299 PHE A C 1
ATOM 2198 O O . PHE A 1 299 ? -4.538 -26.155 16.244 1.00 67.69 299 PHE A O 1
ATOM 2205 N N . ALA A 1 300 ? -2.866 -24.777 16.854 1.00 67.81 300 ALA A N 1
ATOM 2206 C CA . ALA A 1 300 ? -2.968 -25.049 18.285 1.00 67.81 300 ALA A CA 1
ATOM 2207 C C . ALA A 1 300 ? -4.303 -24.547 18.866 1.00 67.81 300 ALA A C 1
ATOM 2209 O O . ALA A 1 300 ? -4.977 -25.312 19.557 1.00 67.81 300 ALA A O 1
ATOM 2210 N N . ASP A 1 301 ? -4.731 -23.330 18.513 1.00 62.97 301 ASP A N 1
ATOM 2211 C CA . ASP A 1 301 ? -6.024 -22.762 18.922 1.00 62.97 301 ASP A CA 1
ATOM 2212 C C . ASP A 1 301 ? -7.202 -23.595 18.380 1.00 62.97 301 ASP A C 1
ATOM 2214 O O . ASP A 1 301 ? -8.129 -23.923 19.122 1.00 62.97 301 ASP A O 1
ATOM 2218 N N . LEU A 1 302 ? -7.142 -24.030 17.114 1.00 63.41 302 LEU A N 1
ATOM 2219 C CA . LEU A 1 302 ? -8.161 -24.893 16.491 1.00 63.41 302 LEU A CA 1
ATOM 2220 C C . LEU A 1 302 ? -8.279 -26.256 17.188 1.00 63.41 302 LEU A C 1
ATOM 2222 O O . LEU A 1 302 ? -9.379 -26.789 17.353 1.00 63.41 302 LEU A O 1
ATOM 2226 N N . LYS A 1 303 ? -7.143 -26.820 17.616 1.00 68.25 303 LYS A N 1
ATOM 2227 C CA . LYS A 1 303 ? -7.094 -28.065 18.389 1.00 68.25 303 LYS A CA 1
ATOM 2228 C C . LYS A 1 303 ? -7.650 -27.860 19.800 1.00 68.25 303 LYS A C 1
ATOM 2230 O O . LYS A 1 303 ? -8.413 -28.704 20.259 1.00 68.25 303 LYS A O 1
ATOM 2235 N N . ALA A 1 304 ? -7.335 -26.741 20.452 1.00 63.16 304 ALA A N 1
ATOM 2236 C CA . ALA A 1 304 ? -7.846 -26.400 21.779 1.00 63.16 304 ALA A CA 1
ATOM 2237 C C . ALA A 1 304 ? -9.366 -26.154 21.776 1.00 63.16 304 ALA A C 1
ATOM 2239 O O . ALA A 1 304 ? -10.068 -26.651 22.655 1.00 63.16 304 ALA A O 1
ATOM 2240 N N . SER A 1 305 ? -9.906 -25.492 20.744 1.00 58.75 305 SER A N 1
ATOM 2241 C CA . SER A 1 305 ? -11.356 -25.285 20.587 1.00 58.75 305 SER A CA 1
ATOM 2242 C C . SER A 1 305 ? -12.147 -26.587 20.394 1.00 58.75 305 SER A C 1
ATOM 2244 O O . SER A 1 305 ? -13.321 -26.641 20.748 1.00 58.75 305 SER A O 1
ATOM 2246 N N . ARG A 1 306 ? -11.526 -27.661 19.883 1.00 58.06 306 ARG A N 1
ATOM 2247 C CA . ARG A 1 306 ? -12.160 -28.992 19.775 1.00 58.06 306 ARG A CA 1
ATOM 2248 C C . ARG A 1 306 ? -12.197 -29.773 21.093 1.00 58.06 306 ARG A C 1
ATOM 2250 O O . ARG A 1 306 ? -12.941 -30.742 21.181 1.00 58.06 306 ARG A O 1
ATOM 2257 N N . VAL A 1 307 ? -11.410 -29.379 22.097 1.00 55.06 307 VAL A N 1
ATOM 2258 C CA . VAL A 1 307 ? -11.260 -30.118 23.369 1.00 55.06 307 VAL A CA 1
ATOM 2259 C C . VAL A 1 307 ? -12.254 -29.648 24.447 1.00 55.06 307 VAL A C 1
ATOM 2261 O O . VAL A 1 307 ? -12.284 -30.203 25.538 1.00 55.06 307 VAL A O 1
ATOM 2264 N N . GLY A 1 308 ? -13.141 -28.692 24.146 1.00 48.88 308 GLY A N 1
ATOM 2265 C CA . GLY A 1 308 ? -14.282 -28.378 25.017 1.00 48.88 308 GLY A CA 1
ATOM 2266 C C . GLY A 1 308 ? -13.898 -27.877 26.414 1.00 48.88 308 GLY A C 1
ATOM 2267 O O . GLY A 1 308 ? -14.633 -28.114 27.370 1.00 48.88 308 GLY A O 1
ATOM 2268 N N . GLN A 1 309 ? -12.754 -27.199 26.561 1.00 47.94 309 GLN A N 1
ATOM 2269 C CA . GLN A 1 309 ? -12.438 -26.533 27.823 1.00 47.94 309 GLN A CA 1
ATOM 2270 C C . GLN A 1 309 ? -13.445 -25.408 28.074 1.00 47.94 309 GLN A C 1
ATOM 2272 O O . GLN A 1 309 ? -13.708 -24.592 27.189 1.00 47.94 309 GLN A O 1
ATOM 2277 N N . ALA A 1 310 ? -14.023 -25.421 29.279 1.00 43.12 310 ALA A N 1
ATOM 2278 C CA . ALA A 1 310 ? -15.020 -24.473 29.751 1.00 43.12 310 ALA A CA 1
ATOM 2279 C C . ALA A 1 310 ? -14.629 -23.042 29.368 1.00 43.12 310 ALA A C 1
ATOM 2281 O O . ALA A 1 310 ? -13.555 -22.559 29.729 1.00 43.12 310 ALA A O 1
ATOM 2282 N N . VAL A 1 311 ? -15.507 -22.391 28.605 1.00 49.28 311 VAL A N 1
ATOM 2283 C CA . VAL A 1 311 ? -15.329 -21.023 28.128 1.00 49.28 311 VAL A CA 1
ATOM 2284 C C . VAL A 1 311 ? -15.369 -20.105 29.347 1.00 49.28 311 VAL A C 1
ATOM 2286 O O . VAL A 1 311 ? -16.438 -19.694 29.794 1.00 49.28 311 VAL A O 1
ATOM 2289 N N . ALA A 1 312 ? -14.201 -19.791 29.910 1.00 53.78 312 ALA A N 1
ATOM 2290 C CA . ALA A 1 312 ? -14.046 -18.564 30.677 1.00 53.78 312 ALA A CA 1
ATOM 2291 C C . ALA A 1 312 ? -14.597 -17.424 29.807 1.00 53.78 312 ALA A C 1
ATOM 2293 O O . ALA A 1 312 ? -14.321 -17.399 28.605 1.00 53.78 312 ALA A O 1
ATOM 2294 N N . ALA A 1 313 ? -15.424 -16.547 30.384 1.00 59.06 313 ALA A N 1
ATOM 2295 C CA . ALA A 1 313 ? -16.085 -15.469 29.655 1.00 59.06 313 ALA A CA 1
ATOM 2296 C C . ALA A 1 313 ? -15.060 -14.723 28.784 1.00 59.06 313 ALA A C 1
ATOM 2298 O O . ALA A 1 313 ? -14.154 -14.067 29.300 1.00 59.06 313 ALA A O 1
ATOM 2299 N N . LYS A 1 314 ? -15.165 -14.906 27.463 1.00 69.62 314 LYS A N 1
ATOM 2300 C CA . LYS A 1 314 ? -14.232 -14.355 26.479 1.00 69.62 314 LYS A CA 1
ATOM 2301 C C . LYS A 1 314 ? -14.262 -12.833 26.619 1.00 69.62 314 LYS A C 1
ATOM 2303 O O . LYS A 1 314 ? -15.340 -12.240 26.614 1.00 69.62 314 LYS A O 1
ATOM 2308 N N . LEU A 1 315 ? -13.099 -12.208 26.804 1.00 78.62 315 LEU A N 1
ATOM 2309 C CA . LEU A 1 315 ? -13.016 -10.752 26.905 1.00 78.62 315 LEU A CA 1
ATOM 2310 C C . LEU A 1 315 ? -13.567 -10.128 25.618 1.00 78.62 315 LEU A C 1
ATOM 2312 O O . LEU A 1 315 ? -13.292 -10.635 24.532 1.00 78.62 315 LEU A O 1
ATOM 2316 N N . ARG A 1 316 ? -14.281 -8.996 25.726 1.00 82.06 316 ARG A N 1
ATOM 2317 C CA . ARG A 1 316 ? -14.767 -8.228 24.559 1.00 82.06 316 ARG A CA 1
ATOM 2318 C C . ARG A 1 316 ? -13.641 -7.972 23.552 1.00 82.06 316 ARG A C 1
ATOM 2320 O O . ARG A 1 316 ? -13.830 -8.089 22.350 1.00 82.06 316 ARG A O 1
ATOM 2327 N N . THR A 1 317 ? -12.449 -7.656 24.055 1.00 81.19 317 THR A N 1
ATOM 2328 C CA . THR A 1 317 ? -11.252 -7.370 23.253 1.00 81.19 317 THR A CA 1
ATOM 2329 C C . THR A 1 317 ? -10.635 -8.601 22.592 1.00 81.19 317 THR A C 1
ATOM 2331 O O . THR A 1 317 ? -9.782 -8.440 21.727 1.00 81.19 317 THR A O 1
ATOM 2334 N N . ASP A 1 318 ? -11.046 -9.811 22.965 1.00 77.44 318 ASP A N 1
ATOM 2335 C CA . ASP A 1 318 ? -10.553 -11.064 22.384 1.00 77.44 318 ASP A CA 1
ATOM 2336 C C . ASP A 1 318 ? -11.577 -11.728 21.456 1.00 77.44 318 ASP A C 1
ATOM 2338 O O . ASP A 1 318 ? -11.329 -12.832 20.953 1.00 77.44 318 ASP A O 1
ATOM 2342 N N . ASP A 1 319 ? -12.720 -11.073 21.218 1.00 80.62 319 ASP A N 1
ATOM 2343 C CA . ASP A 1 319 ? -13.824 -11.620 20.438 1.00 80.62 319 ASP A CA 1
ATOM 2344 C C . ASP A 1 319 ? -13.649 -11.479 18.918 1.00 80.62 319 ASP A C 1
ATOM 2346 O O . ASP A 1 319 ? -14.235 -10.621 18.265 1.00 80.62 319 ASP A O 1
ATOM 2350 N N . ASP A 1 320 ? -12.813 -12.352 18.351 1.00 83.56 320 ASP A N 1
ATOM 2351 C CA . ASP A 1 320 ? -12.606 -12.458 16.901 1.00 83.56 320 ASP A CA 1
ATOM 2352 C C . ASP A 1 320 ? -13.668 -13.340 16.212 1.00 83.56 320 ASP A C 1
ATOM 2354 O O . ASP A 1 320 ? -14.172 -14.303 16.808 1.00 83.56 320 ASP A O 1
ATOM 2358 N N . LEU A 1 321 ? -13.924 -13.085 14.917 1.00 85.50 321 LEU A N 1
ATOM 2359 C CA . LEU A 1 321 ? -14.719 -13.979 14.065 1.00 85.50 321 LEU A CA 1
ATOM 2360 C C . LEU A 1 321 ? -14.124 -15.403 14.060 1.00 85.50 321 LEU A C 1
ATOM 2362 O O . LEU A 1 321 ? -12.900 -15.557 14.003 1.00 85.50 321 LEU A O 1
ATOM 2366 N N . PRO A 1 322 ? -14.960 -16.461 14.064 1.00 83.12 322 PRO A N 1
ATOM 2367 C CA . PRO A 1 322 ? -14.467 -17.832 14.049 1.00 83.12 322 PRO A CA 1
ATOM 2368 C C . PRO A 1 322 ? -13.575 -18.111 12.836 1.00 83.12 322 PRO A C 1
ATOM 2370 O O . PRO A 1 322 ? -13.910 -17.749 11.708 1.00 83.12 322 PRO A O 1
ATOM 2373 N N . ILE A 1 323 ? -12.483 -18.852 13.049 1.00 80.81 323 ILE A N 1
ATOM 2374 C CA . ILE A 1 323 ? -11.540 -19.226 11.981 1.00 80.81 323 ILE A CA 1
ATOM 2375 C C . ILE A 1 323 ? -12.199 -20.015 10.839 1.00 80.81 323 ILE A C 1
ATOM 2377 O O . ILE A 1 323 ? -11.746 -19.989 9.700 1.00 80.81 323 ILE A O 1
ATOM 2381 N N . THR A 1 324 ? -13.305 -20.704 11.122 1.00 82.00 324 THR A N 1
ATOM 2382 C CA . THR A 1 324 ? -14.117 -21.358 10.094 1.00 82.00 324 THR A CA 1
ATOM 2383 C C . THR A 1 324 ? -14.707 -20.334 9.129 1.00 82.00 324 THR A C 1
ATOM 2385 O O . THR A 1 324 ? -14.587 -20.511 7.923 1.00 82.00 324 THR A O 1
ATOM 2388 N N . VAL A 1 325 ? -15.273 -19.235 9.631 1.00 88.88 325 VAL A N 1
ATOM 2389 C CA . VAL A 1 325 ? -15.850 -18.166 8.802 1.00 88.88 325 VAL A CA 1
ATOM 2390 C C . VAL A 1 325 ? -14.771 -17.497 7.958 1.00 88.88 325 VAL A C 1
ATOM 2392 O O . VAL A 1 325 ? -14.999 -17.231 6.782 1.00 88.88 325 VAL A O 1
ATOM 2395 N N . THR A 1 326 ? -13.582 -17.271 8.515 1.00 88.44 326 THR A N 1
ATOM 2396 C CA . THR A 1 326 ? -12.495 -16.611 7.780 1.00 88.44 326 THR A CA 1
ATOM 2397 C C . THR A 1 326 ? -11.927 -17.490 6.666 1.00 88.44 326 THR A C 1
ATOM 2399 O O . THR A 1 326 ? -11.783 -17.030 5.530 1.00 88.44 326 THR A O 1
ATOM 2402 N N . VAL A 1 327 ? -11.674 -18.773 6.947 1.00 88.12 327 VAL A N 1
ATOM 2403 C CA . VAL A 1 327 ? -11.157 -19.734 5.960 1.00 88.12 327 VAL A CA 1
ATOM 2404 C C . VAL A 1 327 ? -12.201 -20.038 4.887 1.00 88.12 327 VAL A C 1
ATOM 2406 O O . VAL A 1 327 ? -11.913 -19.889 3.699 1.00 88.12 327 VAL A O 1
ATOM 2409 N N . PHE A 1 328 ? -13.424 -20.419 5.274 1.00 91.25 328 PHE A N 1
ATOM 2410 C CA . PHE A 1 328 ? -14.483 -20.716 4.306 1.00 91.25 328 PHE A CA 1
ATOM 2411 C C . PHE A 1 328 ? -14.921 -19.472 3.534 1.00 91.25 328 PHE A C 1
ATOM 2413 O O . PHE A 1 328 ? -15.168 -19.577 2.338 1.00 91.25 328 PHE A O 1
ATOM 2420 N N . GLY A 1 329 ? -14.963 -18.300 4.172 1.00 93.88 329 GLY A N 1
ATOM 2421 C CA . GLY A 1 329 ? -15.263 -17.037 3.501 1.00 93.88 329 GLY A CA 1
ATOM 2422 C C . GLY A 1 329 ? -14.230 -16.701 2.427 1.00 93.88 329 GLY A C 1
ATOM 2423 O O . GLY A 1 329 ? -14.605 -16.342 1.314 1.00 93.88 329 GLY A O 1
ATOM 2424 N N . SER A 1 330 ? -12.940 -16.902 2.718 1.00 94.00 330 SER A N 1
ATOM 2425 C CA . SER A 1 330 ? -11.867 -16.669 1.744 1.00 94.00 330 SER A CA 1
ATOM 2426 C C . SER A 1 330 ? -11.971 -17.632 0.558 1.00 94.00 330 SER A C 1
ATOM 2428 O O . SER A 1 330 ? -11.913 -17.213 -0.597 1.00 94.00 330 SER A O 1
ATOM 2430 N N . LEU A 1 331 ? -12.194 -18.924 0.829 1.00 94.69 331 LEU A N 1
ATOM 2431 C CA . LEU A 1 331 ? -12.396 -19.937 -0.211 1.00 94.69 331 LEU A CA 1
ATOM 2432 C C . LEU A 1 331 ? -13.632 -19.639 -1.067 1.00 94.69 331 LEU A C 1
ATOM 2434 O O . LEU A 1 331 ? -13.565 -19.729 -2.290 1.00 94.69 331 LEU A O 1
ATOM 2438 N N . LEU A 1 332 ? -14.744 -19.249 -0.441 1.00 94.88 332 LEU A N 1
ATOM 2439 C CA . LEU A 1 332 ? -15.973 -18.891 -1.140 1.00 94.88 332 LEU A CA 1
ATOM 2440 C C . LEU A 1 332 ? -15.761 -17.676 -2.047 1.00 94.88 332 LEU A C 1
ATOM 2442 O O . LEU A 1 332 ? -16.168 -17.722 -3.201 1.00 94.88 332 LEU A O 1
ATOM 2446 N N . LEU A 1 333 ? -15.090 -16.623 -1.571 1.00 94.69 333 LEU A N 1
ATOM 2447 C CA . LEU A 1 333 ? -14.771 -15.450 -2.391 1.00 94.69 333 LEU A CA 1
ATOM 2448 C C . LEU A 1 333 ? -13.900 -15.820 -3.596 1.00 94.69 333 LEU A C 1
ATOM 2450 O O . LEU A 1 333 ? -14.191 -15.395 -4.713 1.00 94.69 333 LEU A O 1
ATOM 2454 N N . ALA A 1 334 ? -12.874 -16.651 -3.397 1.00 94.12 334 ALA A N 1
ATOM 2455 C CA . ALA A 1 334 ? -12.028 -17.127 -4.487 1.00 94.12 334 ALA A CA 1
ATOM 2456 C C . ALA A 1 334 ? -12.814 -17.958 -5.516 1.00 94.12 334 ALA A C 1
ATOM 2458 O O . ALA A 1 334 ? -12.602 -17.797 -6.718 1.00 94.12 334 ALA A O 1
ATOM 2459 N N . LEU A 1 335 ? -13.749 -18.803 -5.066 1.00 93.81 335 LEU A N 1
ATOM 2460 C CA . LEU A 1 335 ? -14.632 -19.568 -5.950 1.00 93.81 335 LEU A CA 1
ATOM 2461 C C . LEU A 1 335 ? -15.606 -18.660 -6.703 1.00 93.81 335 LEU A C 1
ATOM 2463 O O . LEU A 1 335 ? -15.744 -18.799 -7.914 1.00 93.81 335 LEU A O 1
ATOM 2467 N N . VAL A 1 336 ? -16.245 -17.705 -6.022 1.00 93.00 336 VAL A N 1
ATOM 2468 C CA . VAL A 1 336 ? -17.152 -16.739 -6.657 1.00 93.00 336 VAL A CA 1
ATOM 2469 C C . VAL A 1 336 ? -16.423 -15.978 -7.760 1.00 93.00 336 VAL A C 1
ATOM 2471 O O . VAL A 1 336 ? -16.940 -15.891 -8.868 1.00 93.00 336 VAL A O 1
ATOM 2474 N N . LEU A 1 337 ? -15.201 -15.500 -7.504 1.00 92.25 337 LEU A N 1
ATOM 2475 C CA . LEU A 1 337 ? -14.379 -14.854 -8.528 1.00 92.25 337 LEU A CA 1
ATOM 2476 C C . LEU A 1 337 ? -14.026 -15.799 -9.683 1.00 92.25 337 LEU A C 1
ATOM 2478 O O . LEU A 1 337 ? -14.097 -15.384 -10.835 1.00 92.25 337 LEU A O 1
ATOM 2482 N N . ALA A 1 338 ? -13.675 -17.053 -9.382 1.00 90.50 338 ALA A N 1
ATOM 2483 C CA . ALA A 1 338 ? -13.308 -18.056 -10.383 1.00 90.50 338 ALA A CA 1
ATOM 2484 C C . ALA A 1 338 ? -14.464 -18.444 -11.322 1.00 90.50 338 ALA A C 1
ATOM 2486 O O . ALA A 1 338 ? -14.225 -18.891 -12.444 1.00 90.50 338 ALA A O 1
ATOM 2487 N N . PHE A 1 339 ? -15.708 -18.303 -10.858 1.00 89.00 339 PHE A N 1
ATOM 2488 C CA . PHE A 1 339 ? -16.909 -18.613 -11.632 1.00 89.00 339 PHE A CA 1
ATOM 2489 C C . PHE A 1 339 ? -17.607 -17.376 -12.203 1.00 89.00 339 PHE A C 1
ATOM 2491 O O . PHE A 1 339 ? -18.550 -17.542 -12.975 1.00 89.00 339 PHE A O 1
ATOM 2498 N N . LEU A 1 340 ? -17.161 -16.156 -11.877 1.00 86.88 340 LEU A N 1
ATOM 2499 C CA . LEU A 1 340 ? -17.715 -14.929 -12.446 1.00 86.88 340 LEU A CA 1
ATOM 2500 C C . LEU A 1 340 ? -17.093 -14.670 -13.834 1.00 86.88 340 LEU A C 1
ATOM 2502 O O . LEU A 1 340 ? -15.940 -14.229 -13.917 1.00 86.88 340 LEU A O 1
ATOM 2506 N N . PRO A 1 341 ? -17.825 -14.883 -14.948 1.00 71.81 341 PRO A N 1
ATOM 2507 C CA . PRO A 1 341 ? -17.224 -14.858 -16.286 1.00 71.81 341 PRO A CA 1
ATOM 2508 C C . PRO A 1 341 ? -16.686 -13.474 -16.674 1.00 71.81 341 PRO A C 1
ATOM 2510 O O . PRO A 1 341 ? -15.745 -13.363 -17.455 1.00 71.81 341 PRO A O 1
ATOM 2513 N N . SER A 1 342 ? -17.258 -12.411 -16.103 1.00 72.88 342 SER A N 1
ATOM 2514 C CA . SER A 1 342 ? -16.910 -11.015 -16.387 1.00 72.88 342 SER A CA 1
ATOM 2515 C C . SER A 1 342 ? -15.544 -10.582 -15.838 1.00 72.88 342 SER A C 1
ATOM 2517 O O . SER A 1 342 ? -15.005 -9.566 -16.288 1.00 72.88 342 SER A O 1
ATOM 2519 N N . ILE A 1 343 ? -14.966 -11.334 -14.894 1.00 74.94 343 ILE A N 1
ATOM 2520 C CA . ILE A 1 343 ? -13.749 -10.947 -14.160 1.00 74.94 343 ILE A CA 1
ATOM 2521 C C . ILE A 1 343 ? -12.484 -11.581 -14.748 1.00 74.94 343 ILE A C 1
ATOM 2523 O O . ILE A 1 343 ? -11.394 -11.034 -14.602 1.00 74.94 343 ILE A O 1
ATOM 2527 N N . GLY A 1 344 ? -12.610 -12.715 -15.442 1.00 73.69 344 GLY A N 1
ATOM 2528 C CA . GLY A 1 344 ? -11.469 -13.415 -16.037 1.00 73.69 344 GLY A CA 1
ATOM 2529 C C . GLY A 1 344 ? -10.594 -14.178 -15.032 1.00 73.69 344 GLY A C 1
ATOM 2530 O O . GLY A 1 344 ? -9.538 -14.683 -15.400 1.00 73.69 344 GLY A O 1
ATOM 2531 N N . VAL A 1 345 ? -11.008 -14.313 -13.772 1.00 83.19 345 VAL A N 1
ATOM 2532 C CA . VAL A 1 345 ? -10.329 -15.200 -12.817 1.00 83.19 345 VAL A CA 1
ATOM 2533 C C . VAL A 1 345 ? -10.818 -16.624 -13.079 1.00 83.19 345 VAL A C 1
ATOM 2535 O O . VAL A 1 345 ? -12.016 -16.860 -13.133 1.00 83.19 345 VAL A O 1
ATOM 2538 N N . ASN A 1 346 ? -9.905 -17.575 -13.276 1.00 88.50 346 ASN A N 1
ATOM 2539 C CA . ASN A 1 346 ? -10.231 -19.003 -13.359 1.00 88.50 346 ASN A CA 1
ATOM 2540 C C . ASN A 1 346 ? -9.913 -19.704 -12.027 1.00 88.50 346 ASN A C 1
ATOM 2542 O O . ASN A 1 346 ? -9.421 -19.075 -11.091 1.00 88.50 346 ASN A O 1
ATOM 2546 N N . LEU A 1 347 ? -10.158 -21.015 -11.929 1.00 92.25 347 LEU A N 1
ATOM 2547 C CA . LEU A 1 347 ? -9.868 -21.789 -10.710 1.00 92.25 347 LEU A CA 1
ATOM 2548 C C . LEU A 1 347 ? -8.402 -21.676 -10.265 1.00 92.25 347 LEU A C 1
ATOM 2550 O O . LEU A 1 347 ? -8.134 -21.530 -9.073 1.00 92.25 347 LEU A O 1
ATOM 2554 N N . LEU A 1 348 ? -7.462 -21.689 -11.217 1.00 93.50 348 LEU A N 1
ATOM 2555 C CA . LEU A 1 348 ? -6.050 -21.457 -10.916 1.00 93.50 348 LEU A CA 1
ATOM 2556 C C . LEU A 1 348 ? -5.848 -20.051 -10.340 1.00 93.50 348 LEU A C 1
ATOM 2558 O O . LEU A 1 348 ? -5.223 -19.908 -9.301 1.00 93.50 348 LEU A O 1
ATOM 2562 N N . GLY A 1 349 ? -6.428 -19.024 -10.956 1.00 92.25 349 GLY A N 1
ATOM 2563 C CA . GLY A 1 349 ? -6.395 -17.654 -10.457 1.00 92.25 349 GLY A CA 1
ATOM 2564 C C . GLY A 1 349 ? -6.953 -17.526 -9.042 1.00 92.25 349 GLY A C 1
ATOM 2565 O O . GLY A 1 349 ? -6.305 -16.916 -8.202 1.00 92.25 349 GLY A O 1
ATOM 2566 N N . GLY A 1 350 ? -8.087 -18.164 -8.743 1.00 94.88 350 GLY A N 1
ATOM 2567 C CA . GLY A 1 350 ? -8.653 -18.216 -7.391 1.00 94.88 350 GLY A CA 1
ATOM 2568 C C . GLY A 1 350 ? -7.691 -18.841 -6.375 1.00 94.88 350 GLY A C 1
ATOM 2569 O O . GLY A 1 350 ? -7.489 -18.289 -5.293 1.00 94.88 350 GLY A O 1
ATOM 2570 N N . LEU A 1 351 ? -7.025 -19.941 -6.743 1.00 95.50 351 LEU A N 1
ATOM 2571 C CA . LEU A 1 351 ? -5.979 -20.550 -5.916 1.00 95.50 351 LEU A CA 1
ATOM 2572 C C . LEU A 1 351 ? -4.793 -19.596 -5.702 1.00 95.50 351 LEU A C 1
ATOM 2574 O O . LEU A 1 351 ? -4.318 -19.457 -4.577 1.00 95.50 351 LEU A O 1
ATOM 2578 N N . LEU A 1 352 ? -4.333 -18.911 -6.753 1.00 95.62 352 LEU A N 1
ATOM 2579 C CA . LEU A 1 352 ? -3.232 -17.949 -6.660 1.00 95.62 352 LEU A CA 1
ATOM 2580 C C . LEU A 1 352 ? -3.598 -16.749 -5.773 1.00 95.62 352 LEU A C 1
ATOM 2582 O O . LEU A 1 352 ? -2.752 -16.313 -4.996 1.00 95.62 352 LEU A O 1
ATOM 2586 N N . ILE A 1 353 ? -4.846 -16.264 -5.816 1.00 96.00 353 ILE A N 1
ATOM 2587 C CA . ILE A 1 353 ? -5.346 -15.219 -4.904 1.00 96.00 353 ILE A CA 1
ATOM 2588 C C . ILE A 1 353 ? -5.253 -15.690 -3.454 1.00 96.00 353 ILE A C 1
ATOM 2590 O O . ILE A 1 353 ? -4.775 -14.945 -2.606 1.00 96.00 353 ILE A O 1
ATOM 2594 N N . ILE A 1 354 ? -5.683 -16.919 -3.158 1.00 94.69 354 ILE A N 1
ATOM 2595 C CA . ILE A 1 354 ? -5.623 -17.470 -1.798 1.00 94.69 354 ILE A CA 1
ATOM 2596 C C . ILE A 1 354 ? -4.177 -17.561 -1.320 1.00 94.69 354 ILE A C 1
ATOM 2598 O O . ILE A 1 354 ? -3.858 -17.084 -0.235 1.00 94.69 354 ILE A O 1
ATOM 2602 N N . VAL A 1 355 ? -3.302 -18.149 -2.138 1.00 92.06 355 VAL A N 1
ATOM 2603 C CA . VAL A 1 355 ? -1.903 -18.389 -1.775 1.00 92.06 355 VAL A CA 1
ATOM 2604 C C . VAL A 1 355 ? -1.156 -17.065 -1.619 1.00 92.06 355 VAL A C 1
ATOM 2606 O O . VAL A 1 355 ? -0.686 -16.751 -0.526 1.00 92.06 355 VAL A O 1
ATOM 2609 N N . PHE A 1 356 ? -1.064 -16.262 -2.680 1.00 92.31 356 PHE A N 1
ATOM 2610 C CA . PHE A 1 356 ? -0.305 -15.011 -2.642 1.00 92.31 356 PHE A CA 1
ATOM 2611 C C . PHE A 1 356 ? -0.960 -13.962 -1.748 1.00 92.31 356 PHE A C 1
ATOM 2613 O O . PHE A 1 356 ? -0.244 -13.269 -1.031 1.00 92.31 356 PHE A O 1
ATOM 2620 N N . GLY A 1 357 ? -2.294 -13.882 -1.735 1.00 93.06 357 GLY A N 1
ATOM 2621 C CA . GLY A 1 357 ? -3.033 -13.003 -0.832 1.00 93.06 357 GLY A CA 1
ATOM 2622 C C . GLY A 1 357 ? -2.700 -13.304 0.622 1.00 93.06 357 GLY A C 1
ATOM 2623 O O . GLY A 1 357 ? -2.265 -12.409 1.335 1.00 93.06 357 GLY A O 1
ATOM 2624 N N . PHE A 1 358 ? -2.769 -14.568 1.049 1.00 89.81 358 PHE A N 1
ATOM 2625 C CA . PHE A 1 358 ? -2.463 -14.930 2.434 1.00 89.81 358 PHE A CA 1
ATOM 2626 C C . PHE A 1 358 ? -1.013 -14.593 2.821 1.00 89.81 358 PHE A C 1
ATOM 2628 O O . PHE A 1 358 ? -0.754 -13.972 3.860 1.00 89.81 358 PHE A O 1
ATOM 2635 N N . PHE A 1 359 ? -0.054 -14.988 1.977 1.00 87.56 359 PHE A N 1
ATOM 2636 C CA . PHE A 1 359 ? 1.366 -14.760 2.236 1.00 87.56 359 PHE A CA 1
ATOM 2637 C C . PHE A 1 359 ? 1.694 -13.267 2.318 1.00 87.56 359 PHE A C 1
ATOM 2639 O O . PHE A 1 359 ? 2.304 -12.821 3.292 1.00 87.56 359 PHE A O 1
ATOM 2646 N N . PHE A 1 360 ? 1.259 -12.481 1.333 1.00 90.25 360 PHE A N 1
ATOM 2647 C CA . PHE A 1 360 ? 1.571 -11.059 1.298 1.00 90.25 360 PHE A CA 1
ATOM 2648 C C . PHE A 1 360 ? 0.725 -10.232 2.267 1.00 90.25 360 PHE A C 1
ATOM 2650 O O . PHE A 1 360 ? 1.241 -9.243 2.774 1.00 90.25 360 PHE A O 1
ATOM 2657 N N . THR A 1 361 ? -0.500 -10.633 2.620 1.00 91.56 361 THR A N 1
ATOM 2658 C CA . THR A 1 361 ? -1.237 -10.001 3.727 1.00 91.56 361 THR A CA 1
ATOM 2659 C C . THR A 1 361 ? -0.471 -10.177 5.036 1.00 91.56 361 THR A C 1
ATOM 2661 O O . THR A 1 361 ? -0.285 -9.206 5.759 1.00 91.56 361 THR A O 1
ATOM 2664 N N . THR A 1 362 ? 0.100 -11.358 5.297 1.00 87.25 362 THR A N 1
ATOM 2665 C CA . THR A 1 362 ? 0.920 -11.575 6.503 1.00 87.25 362 THR A CA 1
ATOM 2666 C C . THR A 1 362 ? 2.170 -10.691 6.531 1.00 87.25 362 THR A C 1
ATOM 2668 O O . THR A 1 362 ? 2.493 -10.091 7.560 1.00 87.25 362 THR A O 1
ATOM 2671 N N . VAL A 1 363 ? 2.873 -10.583 5.398 1.00 87.25 363 VAL A N 1
ATOM 2672 C CA . VAL A 1 363 ? 4.029 -9.681 5.242 1.00 87.25 363 VAL A CA 1
ATOM 2673 C C . VAL A 1 363 ? 3.608 -8.233 5.486 1.00 87.25 363 VAL A C 1
ATOM 2675 O O . VAL A 1 363 ? 4.237 -7.529 6.274 1.00 87.25 363 VAL A O 1
ATOM 2678 N N . SER A 1 364 ? 2.530 -7.815 4.827 1.00 91.38 364 SER A N 1
ATOM 2679 C CA . SER A 1 364 ? 1.976 -6.465 4.857 1.00 91.38 364 SER A CA 1
ATOM 2680 C C . SER A 1 364 ? 1.622 -6.022 6.270 1.00 91.38 364 SER A C 1
ATOM 2682 O O . SER A 1 364 ? 2.103 -4.984 6.714 1.00 91.38 364 SER A O 1
ATOM 2684 N N . SER A 1 365 ? 0.875 -6.836 7.017 1.00 90.75 365 SER A N 1
ATOM 2685 C CA . SER A 1 365 ? 0.474 -6.530 8.393 1.00 90.75 365 SER A CA 1
ATOM 2686 C C . SER A 1 365 ? 1.672 -6.424 9.339 1.00 90.75 365 SER A C 1
ATOM 2688 O O . SER A 1 365 ? 1.743 -5.515 10.163 1.00 90.75 365 SER A O 1
ATOM 2690 N N . ARG A 1 366 ? 2.689 -7.284 9.181 1.00 87.56 366 ARG A N 1
ATOM 2691 C CA . ARG A 1 366 ? 3.927 -7.173 9.970 1.00 87.56 366 ARG A CA 1
ATOM 2692 C C . ARG A 1 366 ? 4.705 -5.899 9.633 1.00 87.56 366 ARG A C 1
ATOM 2694 O O . ARG A 1 366 ? 5.191 -5.238 10.547 1.00 87.56 366 ARG A O 1
ATOM 2701 N N . ILE A 1 367 ? 4.848 -5.560 8.349 1.00 87.56 367 ILE A N 1
ATOM 2702 C CA . ILE A 1 367 ? 5.548 -4.336 7.925 1.00 87.56 367 ILE A CA 1
ATOM 2703 C C . ILE A 1 367 ? 4.788 -3.098 8.404 1.00 87.56 367 ILE A C 1
ATOM 2705 O O . ILE A 1 367 ? 5.416 -2.183 8.935 1.00 87.56 367 ILE A O 1
ATOM 2709 N N . CYS A 1 368 ? 3.457 -3.091 8.306 1.00 90.06 368 CYS A N 1
ATOM 2710 C CA . CYS A 1 368 ? 2.622 -2.031 8.865 1.00 90.06 368 CYS A CA 1
ATOM 2711 C C . CYS A 1 368 ? 2.887 -1.855 10.368 1.00 90.06 368 CYS A C 1
ATOM 2713 O O . CYS A 1 368 ? 3.159 -0.744 10.827 1.00 90.06 368 CYS A O 1
ATOM 2715 N N . GLY A 1 369 ? 2.962 -2.961 11.114 1.00 88.44 369 GLY A N 1
ATOM 2716 C CA . GLY A 1 369 ? 3.342 -2.946 12.525 1.00 88.44 369 GLY A CA 1
ATOM 2717 C C . GLY A 1 369 ? 4.731 -2.366 12.807 1.00 88.44 369 GLY A C 1
ATOM 2718 O O . GLY A 1 369 ? 4.943 -1.809 13.879 1.00 88.44 369 GLY A O 1
ATOM 2719 N N . GLN A 1 370 ? 5.675 -2.443 11.865 1.00 85.62 370 GLN A N 1
ATOM 2720 C CA . GLN A 1 370 ? 7.039 -1.927 12.031 1.00 85.62 370 GLN A CA 1
ATOM 2721 C C . GLN A 1 370 ? 7.196 -0.458 11.626 1.00 85.62 370 GLN A C 1
ATOM 2723 O O . GLN A 1 370 ? 7.885 0.291 12.318 1.00 85.62 370 GLN A O 1
ATOM 2728 N N . ILE A 1 371 ? 6.624 -0.064 10.485 1.00 83.88 371 ILE A N 1
ATOM 2729 C CA . ILE A 1 371 ? 6.910 1.227 9.834 1.00 83.88 371 ILE A CA 1
ATOM 2730 C C . ILE A 1 371 ? 5.662 2.009 9.394 1.00 83.88 371 ILE A C 1
ATOM 2732 O O . ILE A 1 371 ? 5.811 3.110 8.872 1.00 83.88 371 ILE A O 1
ATOM 2736 N N . GLY A 1 372 ? 4.454 1.491 9.631 1.00 86.81 372 GLY A N 1
ATOM 2737 C CA . GLY A 1 372 ? 3.186 2.114 9.233 1.00 86.81 372 GLY A CA 1
ATOM 2738 C C . GLY A 1 372 ? 2.691 1.689 7.847 1.00 86.81 372 GLY A C 1
ATOM 2739 O O . GLY A 1 372 ? 3.436 1.119 7.045 1.00 86.81 372 GLY A O 1
ATOM 2740 N N . SER A 1 373 ? 1.415 1.964 7.563 1.00 87.12 373 SER A N 1
ATOM 2741 C CA . SER A 1 373 ? 0.763 1.574 6.308 1.00 87.12 373 SER A CA 1
ATOM 2742 C C . SER A 1 373 ? 1.240 2.414 5.119 1.00 87.12 373 SER A C 1
ATOM 2744 O O . SER A 1 373 ? 1.405 1.876 4.026 1.00 87.12 373 SER A O 1
ATOM 2746 N N . SER A 1 374 ? 1.578 3.692 5.332 1.00 84.69 374 SER A N 1
ATOM 2747 C CA . SER A 1 374 ? 2.023 4.603 4.262 1.00 84.69 374 SER A CA 1
ATOM 2748 C C . SER A 1 374 ? 3.373 4.199 3.656 1.00 84.69 374 SER A C 1
ATOM 2750 O O . SER A 1 374 ? 3.666 4.505 2.503 1.00 84.69 374 SER A O 1
ATOM 2752 N N . ALA A 1 375 ? 4.217 3.516 4.435 1.00 82.69 375 ALA A N 1
ATOM 2753 C CA . ALA A 1 375 ? 5.536 3.051 4.005 1.00 82.69 375 ALA A CA 1
ATOM 2754 C C . ALA A 1 375 ? 5.559 1.558 3.633 1.00 82.69 375 ALA A C 1
ATOM 2756 O O . ALA A 1 375 ? 6.619 0.999 3.339 1.00 82.69 375 ALA A O 1
ATOM 2757 N N . ASN A 1 376 ? 4.403 0.898 3.657 1.00 86.69 376 ASN A N 1
ATOM 2758 C CA . ASN A 1 376 ? 4.276 -0.511 3.332 1.00 86.69 376 ASN A CA 1
ATOM 2759 C C . ASN A 1 376 ? 4.481 -0.732 1.817 1.00 86.69 376 ASN A C 1
ATOM 2761 O O . ASN A 1 376 ? 3.779 -0.110 1.015 1.00 86.69 376 ASN A O 1
ATOM 2765 N N . PRO A 1 377 ? 5.409 -1.607 1.375 1.00 85.12 377 PRO A N 1
ATOM 2766 C CA . PRO A 1 377 ? 5.739 -1.792 -0.039 1.00 85.12 377 PRO A CA 1
ATOM 2767 C C . PRO A 1 377 ? 4.692 -2.645 -0.784 1.00 85.12 377 PRO A C 1
ATOM 2769 O O . PRO A 1 377 ? 5.015 -3.670 -1.388 1.00 85.12 377 PRO A O 1
ATOM 2772 N N . ILE A 1 378 ? 3.427 -2.212 -0.773 1.00 88.75 378 ILE A N 1
ATOM 2773 C CA . ILE A 1 378 ? 2.294 -2.879 -1.436 1.00 88.75 378 ILE A CA 1
ATOM 2774 C C . ILE A 1 378 ? 2.571 -3.050 -2.932 1.00 88.75 378 ILE A C 1
ATOM 2776 O O . ILE A 1 378 ? 2.357 -4.131 -3.483 1.00 88.75 378 ILE A O 1
ATOM 2780 N N . SER A 1 379 ? 3.120 -2.023 -3.583 1.00 85.31 379 SER A N 1
ATOM 2781 C CA . SER A 1 379 ? 3.510 -2.076 -4.996 1.00 85.31 379 SER A CA 1
ATOM 2782 C C . SER A 1 379 ? 4.561 -3.161 -5.271 1.00 85.31 379 SER A C 1
ATOM 2784 O O . SER A 1 379 ? 4.448 -3.885 -6.257 1.00 85.31 379 SER A O 1
ATOM 2786 N N . GLY A 1 380 ? 5.527 -3.364 -4.368 1.00 85.50 380 GLY A N 1
ATOM 2787 C CA . GLY A 1 380 ? 6.524 -4.435 -4.475 1.00 85.50 380 GLY A CA 1
ATOM 2788 C C . GLY A 1 380 ? 5.941 -5.832 -4.350 1.00 85.50 380 GLY A C 1
ATOM 2789 O O . GLY A 1 380 ? 6.253 -6.703 -5.160 1.00 85.50 380 GLY A O 1
ATOM 2790 N N . MET A 1 381 ? 5.038 -6.034 -3.391 1.00 89.25 381 MET A N 1
ATOM 2791 C CA . MET A 1 381 ? 4.318 -7.303 -3.231 1.00 89.25 381 MET A CA 1
ATOM 2792 C C . MET A 1 381 ? 3.390 -7.588 -4.422 1.00 89.25 381 MET A C 1
ATOM 2794 O O . MET A 1 381 ? 3.277 -8.730 -4.875 1.00 89.25 381 MET A O 1
ATOM 2798 N N . THR A 1 382 ? 2.791 -6.541 -4.991 1.00 90.31 382 THR A N 1
ATOM 2799 C CA . THR A 1 382 ? 1.945 -6.622 -6.189 1.00 90.31 382 THR A CA 1
ATOM 2800 C C . THR A 1 382 ? 2.755 -7.028 -7.416 1.00 90.31 382 THR A C 1
ATOM 2802 O O . THR A 1 382 ? 2.379 -7.969 -8.112 1.00 90.31 382 THR A O 1
ATOM 2805 N N . ILE A 1 383 ? 3.900 -6.379 -7.658 1.00 88.31 383 ILE A N 1
ATOM 2806 C CA . ILE A 1 383 ? 4.793 -6.719 -8.773 1.00 88.31 383 ILE A CA 1
ATOM 2807 C C . ILE A 1 383 ? 5.343 -8.140 -8.607 1.00 88.31 383 ILE A C 1
ATOM 2809 O O . ILE A 1 383 ? 5.339 -8.904 -9.569 1.00 88.31 383 ILE A O 1
ATOM 2813 N N . ALA A 1 384 ? 5.768 -8.529 -7.400 1.00 88.50 384 ALA A N 1
ATOM 2814 C CA . ALA A 1 384 ? 6.245 -9.887 -7.134 1.00 88.50 384 ALA A CA 1
ATOM 2815 C C . ALA A 1 384 ? 5.164 -10.941 -7.434 1.00 88.50 384 ALA A C 1
ATOM 2817 O O . ALA A 1 384 ? 5.446 -11.939 -8.100 1.00 88.50 384 ALA A O 1
ATOM 2818 N N . SER A 1 385 ? 3.919 -10.687 -7.016 1.00 91.12 385 SER A N 1
ATOM 2819 C CA . SER A 1 385 ? 2.771 -11.543 -7.339 1.00 91.12 385 SER A CA 1
ATOM 2820 C C . SER A 1 385 ? 2.537 -11.612 -8.845 1.00 91.12 385 SER A C 1
ATOM 2822 O O . SER A 1 385 ? 2.435 -12.701 -9.401 1.00 91.12 385 SER A O 1
ATOM 2824 N N . LEU A 1 386 ? 2.501 -10.463 -9.525 1.00 92.06 386 LEU A N 1
ATOM 2825 C CA . LEU A 1 386 ? 2.245 -10.386 -10.961 1.00 92.06 386 LEU A CA 1
ATOM 2826 C C . LEU A 1 386 ? 3.319 -11.116 -11.776 1.00 92.06 386 LEU A C 1
ATOM 2828 O O . LEU A 1 386 ? 2.975 -11.835 -12.711 1.00 92.06 386 LEU A O 1
ATOM 2832 N N . ILE A 1 387 ? 4.599 -10.983 -11.413 1.00 90.25 387 ILE A N 1
ATOM 2833 C CA . ILE A 1 387 ? 5.705 -11.704 -12.062 1.00 90.25 387 ILE A CA 1
ATOM 2834 C C . ILE A 1 387 ? 5.551 -13.212 -11.853 1.00 90.25 387 ILE A C 1
ATOM 2836 O O . ILE A 1 387 ? 5.667 -13.970 -12.815 1.00 90.25 387 ILE A O 1
ATOM 2840 N N . ALA A 1 388 ? 5.251 -13.657 -10.630 1.00 90.75 388 ALA A N 1
ATOM 2841 C CA . ALA A 1 388 ? 5.063 -15.076 -10.343 1.00 90.75 388 ALA A CA 1
ATOM 2842 C C . ALA A 1 388 ? 3.859 -15.664 -11.101 1.00 90.75 388 ALA A C 1
ATOM 2844 O O . ALA A 1 388 ? 3.980 -16.719 -11.722 1.00 90.75 388 ALA A O 1
ATOM 2845 N N . ILE A 1 389 ? 2.723 -14.959 -11.120 1.00 94.12 389 ILE A N 1
ATOM 2846 C CA . ILE A 1 389 ? 1.528 -15.345 -11.886 1.00 94.12 389 ILE A CA 1
ATOM 2847 C C . ILE A 1 389 ? 1.849 -15.403 -13.384 1.00 94.12 389 ILE A C 1
ATOM 2849 O O . ILE A 1 389 ? 1.524 -16.387 -14.044 1.00 94.12 389 ILE A O 1
ATOM 2853 N N . SER A 1 390 ? 2.533 -14.385 -13.912 1.00 93.25 390 SER A N 1
ATOM 2854 C CA . SER A 1 390 ? 2.909 -14.320 -15.329 1.00 93.25 390 SER A CA 1
ATOM 2855 C C . SER A 1 390 ? 3.864 -15.449 -15.719 1.00 93.25 390 SER A C 1
ATOM 2857 O O . SER A 1 390 ? 3.734 -16.006 -16.805 1.00 93.25 390 SER A O 1
ATOM 2859 N N . LEU A 1 391 ? 4.791 -15.832 -14.834 1.00 94.06 391 LEU A N 1
ATOM 2860 C CA . LEU A 1 391 ? 5.677 -16.975 -15.047 1.00 94.06 391 LEU A CA 1
ATOM 2861 C C . LEU A 1 391 ? 4.893 -18.292 -15.087 1.00 94.06 391 LEU A C 1
ATOM 2863 O O . LEU A 1 391 ? 5.126 -19.108 -15.974 1.00 94.06 391 LEU A O 1
ATOM 2867 N N . ILE A 1 392 ? 3.938 -18.490 -14.173 1.00 95.19 392 ILE A N 1
ATOM 2868 C CA . ILE A 1 392 ? 3.061 -19.672 -14.181 1.00 95.19 392 ILE A CA 1
ATOM 2869 C C . ILE A 1 392 ? 2.262 -19.727 -15.487 1.00 95.19 392 ILE A C 1
ATOM 2871 O O . ILE A 1 392 ? 2.192 -20.776 -16.121 1.00 95.19 392 ILE A O 1
ATOM 2875 N N . PHE A 1 393 ? 1.698 -18.601 -15.924 1.00 95.00 393 PHE A N 1
ATOM 2876 C CA . PHE A 1 393 ? 0.933 -18.523 -17.170 1.00 95.00 393 PHE A CA 1
ATOM 2877 C C . PHE A 1 393 ? 1.813 -18.830 -18.384 1.00 95.00 393 PHE A C 1
ATOM 2879 O O . PHE A 1 393 ? 1.422 -19.628 -19.233 1.00 95.00 393 PHE A O 1
ATOM 2886 N N . LEU A 1 394 ? 3.035 -18.292 -18.426 1.00 95.00 394 LEU A N 1
ATOM 2887 C CA . LEU A 1 394 ? 4.011 -18.592 -19.471 1.00 95.00 394 LEU A CA 1
ATOM 2888 C C . LEU A 1 394 ? 4.344 -20.091 -19.538 1.00 95.00 394 LEU A C 1
ATOM 2890 O O . LEU A 1 394 ? 4.358 -20.657 -20.628 1.00 95.00 394 LEU A O 1
ATOM 2894 N N . LEU A 1 395 ? 4.561 -20.743 -18.390 1.00 96.00 395 LEU A N 1
ATOM 2895 C CA . LEU A 1 395 ? 4.832 -22.186 -18.315 1.00 96.00 395 LEU A CA 1
ATOM 2896 C C . LEU A 1 395 ? 3.647 -23.042 -18.791 1.00 96.00 395 LEU A C 1
ATOM 2898 O O . LEU A 1 395 ? 3.853 -24.142 -19.297 1.00 96.00 395 LEU A O 1
ATOM 2902 N N . LEU A 1 396 ? 2.420 -22.533 -18.662 1.00 94.50 396 LEU A N 1
ATOM 2903 C CA . LEU A 1 396 ? 1.195 -23.165 -19.165 1.00 94.50 396 LEU A CA 1
ATOM 2904 C C . LEU A 1 396 ? 0.875 -22.797 -20.627 1.00 94.50 396 LEU A C 1
ATOM 2906 O O . LEU A 1 396 ? -0.131 -23.257 -21.167 1.00 94.50 396 LEU A O 1
ATOM 2910 N N . GLY A 1 397 ? 1.701 -21.967 -21.273 1.00 93.19 397 GLY A N 1
ATOM 2911 C CA . GLY A 1 397 ? 1.477 -21.479 -22.638 1.00 93.19 397 GLY A CA 1
ATOM 2912 C C . GLY A 1 397 ? 0.403 -20.388 -22.762 1.00 93.19 397 GLY A C 1
ATOM 2913 O O . GLY A 1 397 ? -0.009 -20.059 -23.873 1.00 93.19 397 GLY A O 1
ATOM 2914 N N . TRP A 1 398 ? -0.048 -19.807 -21.649 1.00 92.25 398 TRP A N 1
ATOM 2915 C CA . TRP A 1 398 ? -1.068 -18.754 -21.588 1.00 92.25 398 TRP A CA 1
ATOM 2916 C C . TRP A 1 398 ? -0.443 -17.380 -21.838 1.00 92.25 398 TRP A C 1
ATOM 2918 O O . TRP A 1 398 ? -0.098 -16.640 -20.917 1.00 92.25 398 TRP A O 1
ATOM 2928 N N . THR A 1 399 ? -0.231 -17.065 -23.113 1.00 90.31 399 THR A N 1
ATOM 2929 C CA . THR A 1 399 ? 0.462 -15.844 -23.559 1.00 90.31 399 THR A CA 1
ATOM 2930 C C . THR A 1 399 ? -0.444 -14.865 -24.308 1.00 90.31 399 THR A C 1
ATOM 2932 O O . THR A 1 399 ? 0.029 -13.823 -24.785 1.00 90.31 399 THR A O 1
ATOM 2935 N N . GLN A 1 400 ? -1.743 -15.171 -24.397 1.00 89.25 400 GLN A N 1
ATOM 2936 C CA . GLN A 1 400 ? -2.714 -14.345 -25.107 1.00 89.25 400 GLN A CA 1
ATOM 2937 C C . GLN A 1 400 ? -3.002 -13.057 -24.339 1.00 89.25 400 GLN A C 1
ATOM 2939 O O . GLN A 1 400 ? -2.689 -12.918 -23.155 1.00 89.25 400 GLN A O 1
ATOM 2944 N N . ILE A 1 401 ? -3.595 -12.075 -25.017 1.00 83.88 401 ILE A N 1
ATOM 2945 C CA . ILE A 1 401 ? -3.846 -10.775 -24.387 1.00 83.88 401 ILE A CA 1
ATOM 2946 C C . ILE A 1 401 ? -4.866 -10.904 -23.248 1.00 83.88 401 ILE A C 1
ATOM 2948 O O . ILE A 1 401 ? -4.670 -10.309 -22.189 1.00 83.88 401 ILE A O 1
ATOM 2952 N N . ASP A 1 402 ? -5.870 -11.767 -23.411 1.00 85.31 402 ASP A N 1
ATOM 2953 C CA . ASP A 1 402 ? -6.816 -12.084 -22.342 1.00 85.31 402 ASP A CA 1
ATOM 2954 C C . ASP A 1 402 ? -6.090 -12.602 -21.098 1.00 85.31 402 ASP A C 1
ATOM 2956 O O . ASP A 1 402 ? -6.366 -12.133 -20.000 1.00 85.31 402 ASP A O 1
ATOM 2960 N N . ASP A 1 403 ? -5.089 -13.475 -21.251 1.00 89.38 403 ASP A N 1
ATOM 2961 C CA . ASP A 1 403 ? -4.314 -14.021 -20.129 1.00 89.38 403 ASP A CA 1
ATOM 2962 C C . ASP A 1 403 ? -3.565 -12.934 -19.348 1.00 89.38 403 ASP A C 1
ATOM 2964 O O . ASP A 1 403 ? -3.433 -13.021 -18.126 1.00 89.38 403 ASP A O 1
ATOM 2968 N N . ARG A 1 404 ? -3.143 -11.857 -20.019 1.00 88.88 404 ARG A N 1
ATOM 2969 C CA . ARG A 1 404 ? -2.530 -10.692 -19.363 1.00 88.88 404 ARG A CA 1
ATOM 2970 C C . ARG A 1 404 ? -3.552 -9.936 -18.519 1.00 88.88 404 ARG A C 1
ATOM 2972 O O . ARG A 1 404 ? -3.266 -9.603 -17.372 1.00 88.88 404 ARG A O 1
ATOM 2979 N N . VAL A 1 405 ? -4.759 -9.717 -19.049 1.00 88.12 405 VAL A N 1
ATOM 2980 C CA . VAL A 1 405 ? -5.866 -9.097 -18.298 1.00 88.12 405 VAL A CA 1
ATOM 2981 C C . VAL A 1 405 ? -6.248 -9.962 -17.092 1.00 88.12 405 VAL A C 1
ATOM 2983 O O . VAL A 1 405 ? -6.468 -9.429 -16.001 1.00 88.12 405 VAL A O 1
ATOM 2986 N N . ARG A 1 406 ? -6.255 -11.295 -17.243 1.00 90.62 406 ARG A N 1
ATOM 2987 C CA . ARG A 1 406 ? -6.471 -12.242 -16.134 1.00 90.62 406 ARG A CA 1
ATOM 2988 C C . ARG A 1 406 ? -5.391 -12.106 -15.062 1.00 90.62 406 ARG A C 1
ATOM 2990 O O . ARG A 1 406 ? -5.723 -11.971 -13.887 1.00 90.62 406 ARG A O 1
ATOM 2997 N N . ALA A 1 407 ? -4.115 -12.088 -15.451 1.00 93.06 407 ALA A N 1
ATOM 2998 C CA . ALA A 1 407 ? -3.001 -11.936 -14.516 1.00 93.06 407 ALA A CA 1
ATOM 2999 C C . ALA A 1 407 ? -3.081 -10.611 -13.737 1.00 93.06 407 ALA A C 1
ATOM 3001 O O . ALA A 1 407 ? -2.919 -10.608 -12.516 1.00 93.06 407 ALA A O 1
ATOM 3002 N N . ILE A 1 408 ? -3.408 -9.504 -14.415 1.00 92.25 408 ILE A N 1
ATOM 3003 C CA . ILE A 1 408 ? -3.579 -8.192 -13.773 1.00 92.25 408 ILE A CA 1
ATOM 3004 C C . ILE A 1 408 ? -4.793 -8.187 -12.834 1.00 92.25 408 ILE A C 1
ATOM 3006 O O . ILE A 1 408 ? -4.711 -7.638 -11.738 1.00 92.25 408 ILE A O 1
ATOM 3010 N N . SER A 1 409 ? -5.897 -8.836 -13.210 1.00 92.31 409 SER A N 1
ATOM 3011 C CA . SER A 1 409 ? -7.100 -8.929 -12.368 1.00 92.31 409 SER A CA 1
ATOM 3012 C C . SER A 1 409 ? -6.833 -9.727 -11.088 1.00 92.31 409 SER A C 1
ATOM 3014 O O . SER A 1 409 ? -7.197 -9.287 -10.001 1.00 92.31 409 SER A O 1
ATOM 3016 N N . ILE A 1 410 ? -6.124 -10.857 -11.194 1.00 94.62 410 ILE A N 1
ATOM 3017 C CA . ILE A 1 410 ? -5.663 -11.652 -10.044 1.00 94.62 410 ILE A CA 1
ATOM 3018 C C . ILE A 1 410 ? -4.753 -10.803 -9.147 1.00 94.62 410 ILE A C 1
ATOM 3020 O O . ILE A 1 410 ? -4.960 -10.739 -7.933 1.00 94.62 410 ILE A O 1
ATOM 3024 N N . ALA A 1 411 ? -3.775 -10.112 -9.741 1.00 94.44 411 ALA A N 1
ATOM 3025 C CA . ALA A 1 411 ? -2.869 -9.234 -9.012 1.00 94.44 411 ALA A CA 1
ATOM 3026 C C . ALA A 1 411 ? -3.607 -8.069 -8.334 1.00 94.44 411 ALA A C 1
ATOM 3028 O O . ALA A 1 411 ? -3.218 -7.694 -7.235 1.00 94.44 411 ALA A O 1
ATOM 3029 N N . CYS A 1 412 ? -4.684 -7.539 -8.924 1.00 94.31 412 CYS A N 1
ATOM 3030 C CA . CYS A 1 412 ? -5.523 -6.504 -8.314 1.00 94.31 412 CYS A CA 1
ATOM 3031 C C . CYS A 1 412 ? -6.168 -7.001 -7.018 1.00 94.31 412 CYS A C 1
ATOM 3033 O O . CYS A 1 412 ? -6.089 -6.318 -5.999 1.00 94.31 412 CYS A O 1
ATOM 3035 N N . VAL A 1 413 ? -6.775 -8.194 -7.025 1.00 95.69 413 VAL A N 1
ATOM 3036 C CA . VAL A 1 413 ? -7.395 -8.758 -5.811 1.00 95.69 413 VAL A CA 1
ATOM 3037 C C . VAL A 1 413 ? -6.349 -8.959 -4.721 1.00 95.69 413 VAL A C 1
ATOM 3039 O O . VAL A 1 413 ? -6.583 -8.580 -3.576 1.00 95.69 413 VAL A O 1
ATOM 3042 N N . ILE A 1 414 ? -5.181 -9.501 -5.083 1.00 95.94 414 ILE A N 1
ATOM 3043 C CA . ILE A 1 414 ? -4.062 -9.681 -4.151 1.00 95.94 414 ILE A CA 1
ATOM 3044 C C . ILE A 1 414 ? -3.604 -8.323 -3.615 1.00 95.94 414 ILE A C 1
ATOM 3046 O O . ILE A 1 414 ? -3.525 -8.153 -2.407 1.00 95.94 414 ILE A O 1
ATOM 3050 N N . ALA A 1 415 ? -3.357 -7.338 -4.477 1.00 95.25 415 ALA A N 1
ATOM 3051 C CA . ALA A 1 415 ? -2.880 -6.016 -4.083 1.00 95.25 415 ALA A CA 1
ATOM 3052 C C . ALA A 1 415 ? -3.836 -5.331 -3.099 1.00 95.25 415 ALA A C 1
ATOM 3054 O O . ALA A 1 415 ? -3.396 -4.791 -2.085 1.00 95.25 415 ALA A O 1
ATOM 3055 N N . VAL A 1 416 ? -5.144 -5.404 -3.360 1.00 96.25 416 VAL A N 1
ATOM 3056 C CA . VAL A 1 416 ? -6.167 -4.861 -2.461 1.00 96.25 416 VAL A CA 1
ATOM 3057 C C . VAL A 1 416 ? -6.220 -5.646 -1.144 1.00 96.25 416 VAL A C 1
ATOM 3059 O O . VAL A 1 416 ? -6.281 -5.030 -0.083 1.00 96.25 416 VAL A O 1
ATOM 3062 N N . ALA A 1 417 ? -6.148 -6.980 -1.173 1.00 96.62 417 ALA A N 1
ATOM 3063 C CA . ALA A 1 417 ? -6.142 -7.805 0.040 1.00 96.62 417 ALA A CA 1
ATOM 3064 C C . ALA A 1 417 ? -4.911 -7.547 0.922 1.00 96.62 417 ALA A C 1
ATOM 3066 O O . ALA A 1 417 ? -5.013 -7.468 2.147 1.00 96.62 417 ALA A O 1
ATOM 3067 N N . VAL A 1 418 ? -3.753 -7.365 0.292 1.00 94.31 418 VAL A N 1
ATOM 3068 C CA . VAL A 1 418 ? -2.478 -7.036 0.934 1.00 94.31 418 VAL A CA 1
ATOM 3069 C C . VAL A 1 418 ? -2.546 -5.654 1.567 1.00 94.31 418 VAL A C 1
ATOM 3071 O O . VAL A 1 418 ? -2.204 -5.505 2.740 1.00 94.31 418 VAL A O 1
ATOM 3074 N N . ALA A 1 419 ? -3.019 -4.653 0.822 1.00 94.00 419 ALA A N 1
ATOM 3075 C CA . ALA A 1 419 ? -3.185 -3.296 1.323 1.00 94.00 419 ALA A CA 1
ATOM 3076 C C . ALA A 1 419 ? -4.171 -3.245 2.494 1.00 94.00 419 ALA A C 1
ATOM 3078 O O . ALA A 1 419 ? -3.864 -2.678 3.541 1.00 94.00 419 ALA A O 1
ATOM 3079 N N . ASN A 1 420 ? -5.339 -3.870 2.333 1.00 94.50 420 ASN A N 1
ATOM 3080 C CA . ASN A 1 420 ? -6.395 -3.816 3.332 1.00 94.50 420 ASN A CA 1
ATOM 3081 C C . ASN A 1 420 ? -6.022 -4.604 4.584 1.00 94.50 420 ASN A C 1
ATOM 3083 O O . ASN A 1 420 ? -6.128 -4.067 5.677 1.00 94.50 420 ASN A O 1
ATOM 3087 N N . GLY A 1 421 ? -5.483 -5.817 4.434 1.00 92.12 421 GLY A N 1
ATOM 3088 C CA . GLY A 1 421 ? -5.026 -6.616 5.569 1.00 92.12 421 GLY A CA 1
ATOM 3089 C C . GLY A 1 421 ? -3.932 -5.925 6.391 1.00 92.12 421 GLY A C 1
ATOM 3090 O O . GLY A 1 421 ? -3.924 -6.047 7.613 1.00 92.12 421 GLY A O 1
ATOM 3091 N N . GLY A 1 422 ? -3.060 -5.142 5.742 1.00 90.50 422 GLY A N 1
ATOM 3092 C CA . GLY A 1 422 ? -2.071 -4.309 6.429 1.00 90.50 422 GLY A CA 1
ATOM 3093 C C . GLY A 1 422 ? -2.654 -3.072 7.116 1.00 90.50 422 GLY A C 1
ATOM 3094 O O . GLY A 1 422 ? -2.140 -2.656 8.142 1.00 90.50 422 GLY A O 1
ATOM 3095 N N . ASN A 1 423 ? -3.718 -2.470 6.587 1.00 89.56 423 ASN A N 1
ATOM 3096 C CA . ASN A 1 423 ? -4.346 -1.297 7.205 1.00 89.56 423 ASN A CA 1
ATOM 3097 C C . ASN A 1 423 ? -5.335 -1.665 8.325 1.00 89.56 423 ASN A C 1
ATOM 3099 O O . ASN A 1 423 ? -5.563 -0.876 9.235 1.00 89.56 423 ASN A O 1
ATOM 3103 N N . THR A 1 424 ? -5.923 -2.864 8.270 1.00 87.56 424 THR A N 1
ATOM 3104 C CA . THR A 1 424 ? -6.776 -3.407 9.342 1.00 87.56 424 THR A CA 1
ATOM 3105 C C . THR A 1 424 ? -6.000 -4.067 10.485 1.00 87.56 424 THR A C 1
ATOM 3107 O O . THR A 1 424 ? -6.625 -4.491 11.457 1.00 87.56 424 THR A O 1
ATOM 3110 N N . SER A 1 425 ? -4.675 -4.208 10.358 1.00 79.50 425 SER A N 1
ATOM 3111 C CA . SER A 1 425 ? -3.793 -4.690 11.430 1.00 79.50 425 SER A CA 1
ATOM 3112 C C . SER A 1 425 ? -3.333 -3.553 12.319 1.00 79.50 425 SER A C 1
ATOM 3114 O O . SER A 1 425 ? -3.420 -3.718 13.552 1.00 79.50 425 SER A O 1
#

Secondary structure (DSSP, 8-state):
-PPP--SS-TT-------HHHHHHHHHHHHHHHHHHHHHHHHHS-----HHHHHHHHHHHHHHHT---HHHHHHHHHHHHHHHHHHHHHHTTHHHHHHTT----HHHHHHHHHHHHHHHHHHHHHHHIIIIITTBTTB--HHHHHHHHHHHHHHTT---HHHHHHHHHHHHHHHHHHHTS--S-SS-EEE-TTSTT-EEE----HHHHHHHHHHHHHHHHHHHHHHHIIIIIIHHHHHHHHTT-SSPPTT-SS-GGG--HHHHIIIIIHHHHHHHHHHHHHHHHHHHHHHHHHHHHHHHHHHHHHTTT-------GGG-PPPHHHHHHHHHHHHHHHHH-TTT---HHHHHHHHHHHHHHHHHHHHHHHHH-STT--HHHHHHHHHHHHHHHHHHTT--SHHHHHHHHHHHHHHHHHHHHHHH--

=== Feature glossary ===
Key to the feature types in this record:

pLDDT. pLDDT is the predicted lDDT-Cα score: AlphaFold's confidence that the local environment of each residue (all inter-atomic distances within 15 Å) is correctly placed. It is a per-residue number between 0 and 100, with higher meaning more reliable.

Radius of gyration, Cα contacts, bounding box. The geometric summary reports three shape descriptors. Rg (radius of gyration) measures how spread out the Cα atoms are about their centre of mass; compact globular proteins have small Rg, elongated or unfolded ones large. Cα contacts (<8 Å, |i−j|>4) count long-range residue pairs in spatial proximity — high for tightly packed folds, near zero for rods or random coil. The bounding-box extents give the protein's footprint along x, y, z in Å.

Backbone torsions (φ/ψ). Backbone dihedral angles. Every residue except chain termini has a φ (preceding-C → N → Cα → C) and a ψ (N → Cα → C → next-N). They are reported in degrees following the IUPAC sign convention. Secondary structure is essentially a statement about which (φ, ψ) basin each residue occupies.

Contact-map, Ramachandran, and PAE plots. Plot images: a contact map (which residues are close in 3D, as an N×N binary image), a Ramachandran scatter (backbone torsion angles, revealing secondary-structure composition at a glance), and — for AlphaFold structures — a PAE heatmap (pairwise prediction confidence).

Predicted aligned error. Predicted Aligned Error (PAE) is an AlphaFold confidence matrix: entry (i, j) is the expected error in the position of residue j, in ångströms, when the prediction is superimposed on the true structure at residue i. Low PAE within a block of residues means that block is internally rigid and well-predicted; high PAE between two blocks means their relative placement is uncertain even if each block individually is confident.

Secondary structure (3-state, P-SEA). Three-state secondary structure (P-SEA) collapses the eight DSSP classes into helix (a), strand (b), and coil (c). P-SEA assigns these from Cα geometry alone — distances and angles — without requiring backbone oxygens, so it works on any Cα trace.

Solvent-accessible surface area. Solvent-accessible surface area (SASA) is the area in Å² traced out by the centre of a 1.4 Å probe sphere (a water molecule) rolled over the protein's van der Waals surface (Shrake–Rupley / Lee–Richards construction). Buried residues have near-zero SASA; fully exposed residues can exceed 200 Å². The total SASA scales roughly with the number of surface residues.

Foldseek 3Di. The Foldseek 3Di string encodes local tertiary geometry as a 20-letter alphabet — one character per residue — derived from the relative positions of nearby Cα atoms. Unlike the amino-acid sequence, 3Di is a direct function of the 3D structure, so two proteins with the same fold have similar 3Di strings even at low sequence identity.

B-factor. For experimental (PDB) structures, the B-factor (temperature factor) quantifies the positional spread of each atom in the crystal — a combination of thermal vibration and static disorder — in units of Å². High B-factors mark flexible loops or poorly resolved regions; low B-factors mark the rigid, well-ordered core.

mmCIF coordinates. The mmCIF block holds the 3D Cartesian coordinates of each backbone atom (N, Cα, C, O) in ångströms. mmCIF is the PDB's canonical archive format — a tagged-loop text representation of the atomic model.

InterPro / GO / CATH / organism. Functional annotations link the protein to curated databases. InterPro entries identify conserved domains and families by matching the sequence against member-database signatures (Pfam, PROSITE, CDD, …). Gene Ontology (GO) terms describe molecular function, biological process, and cellular component in a controlled vocabulary. CATH places the structure in a hierarchical fold classification (Class/Architecture/Topology/Homologous-superfamily). The organism is the source species.

Rendered structure images. Structure images are PyMOL renders from six orthogonal camera directions. Cartoon representation draws helices as coils and strands as arrows; sticks shows the backbone as bonds; surface shows the solvent-excluded envelope. Rainbow coloring maps sequence position to hue (blue→red, N→C); chain coloring assigns a distinct color per polypeptide.

Sequence. This is the polypeptide sequence — one letter per residue, N-terminus first. Length ranges from a few dozen residues for small domains to over a thousand for large multi-domain proteins.

Secondary structure (8-state, DSSP). The SS8 string is DSSP's per-residue secondary-structure call. α-helix (H) means an i→i+4 H-bond ladder; β-strand (E) means the residue participates in a β-sheet; 3₁₀ (G) and π (I) are tighter and wider helices; T/S are turns/bends; '-' is loop.

Nearest PDB structures. Structural nearest neighbors (via Foldseek easy-search vs the PDB). Reported per hit: target PDB id, E-value, and alignment TM-score. A TM-score above ~0.5 is the conventional threshold for 'same fold'.